Protein AF-0000000076607926 (afdb_homodimer)

Secondary structure (DSSP, 8-state):
---------------------------SS---EEEGGGGHHHHHH-HHHHHHHHHHTT--EEEESS-TTS-HHHHHHHHHHHT-EEEEEE--HHHHHH-HHHHHHHHHHHT-SEEEE-----SSS--HHHHHHHHHHHHHHHHHHHHTT-EEEEEP-SGGGSEETTEEHHHHHHHHS-TTTEEEEEEHHHHHTTT--HHHHHHHSTTTEEEEEE-EE-TT----SSS---GGGEE-TTSSS--HHHHHHHHTTS---EEEE---STTHHHHHHHHHHHHHHH--/--------------------------------EEEGGGGHHHHHH-HHHHHHHHHHTT--EEEESS-TTS-HHHHHHHHHHHT-EEEEEE--HHHHHH-HHHHHHHHHHHT-SEEEE-----SSS--HHHHHHHHHHHHHHHHHHHHTT-EEEEEP-SGGGSEETTEEHHHHHHHHS-TTTEEEEEEHHHHHTTT--HHHHHHHSTTTEEEEEE-EE-TT----SSS---GGGEE-TTSSS--HHHHHHHHTTS---EEEE---STTHHHHHHHHHHHHHHH--

Radius of gyration: 30.48 Å; Cα contacts (8 Å, |Δi|>4): 1027; chains: 2; bounding box: 124×136×74 Å

Foldseek 3Di:
DCPPPPPPPPPPPPPPPPPPCPVVPPLPAPQAAAECLLVVVVLLPPVLVVQVLRVVLVHQEYEYQDDSPDQLLVSLVSSVVSVHAYAEYEDEPCCLQPVLVVVLVSCVSRVYQEYEYEDQDDDDQDDLVSLVVSLVSQQVSQVVNVVSRHAYAYEYLQSQQPDDDPGTNVVVSQVRHDQSRYAYEYEQQSCPQQPHALLVVCVVCQERHAEYEQWFFAAPHHHHNPSDDDLVRTAARPRHDHPLLSNVVSNVSHNHDHYHYHRNDPCSSVRVSVSSVVNSVNSD/DPPPPPPPPPPPPPPPPPPPPCVVPPLFQPQAAAECLLVVVVLLPPVLVVQVLRVVLVHQEYEYQDDSPDQLLVSLVSSVVSVHAYAEYEDEPCCLQPVLVVVLVSCVSRVYQEYEYEDQDDDDQCDLVSLVVSQVSQQVSQVVNVVSRHAYAYEYLQSQQPDDDPGTNVVVSQVRHDQSRYAYEYEQQSCPQQPHALLVVCVVCQERHAEYEQWFFAAPDHHHNPSDDDLQRTAAGPRHDHPLLSNVVSNSSHNHDHYHYHHNDPCSSVRVSVSSVVNRVNSD

Sequence (568 aa):
MNQVFSRIFCLAIISAIAFGCNSQPKAYVSDPGVVSFSFRNQFSEDVPATLDMIKDMGISNIEFSNLFGLAAVELRELLDERGMICTSYGVGYQTLVNDTEQVISDAKTLGAKYVRVAWIPHEGEFSLEDARRAVNDFNEAGRKLANEGLYFCYHNHGYEFRPHGDGTLFDYMIQNTNPEYVSFELDLLWTVHPGADPVELLQTYPDRFRLMHLKDLKRGVVGDFSGRTSRENDVVLGTGQVDFPAVLKAARKTNIEYYYIEDESPDVIERVPISREYIMSITKMNQVFSRIFCLAIISAIAFGCNSQPKAYVSDPGVVSFSFRNQFSEDVPATLDMIKDMGISNIEFSNLFGLAAVELRELLDERGMICTSYGVGYQTLVNDTEQVISDAKTLGAKYVRVAWIPHEGEFSLEDARRAVNDFNEAGRKLANEGLYFCYHNHGYEFRPHGDGTLFDYMIQNTNPEYVSFELDLLWTVHPGADPVELLQTYPDRFRLMHLKDLKRGVVGDFSGRTSRENDVVLGTGQVDFPAVLKAARKTNIEYYYIEDESPDVIERVPISREYIMSITK

Structure (mmCIF, N/CA/C/O backbone):
data_AF-0000000076607926-model_v1
#
loop_
_entity.id
_entity.type
_entity.pdbx_description
1 polymer 'Sugar phosphate isomerase/epimerase'
#
loop_
_atom_site.group_PDB
_atom_site.id
_atom_site.type_symbol
_atom_site.label_atom_id
_atom_site.label_alt_id
_atom_site.label_comp_id
_atom_site.label_asym_id
_atom_site.label_entity_id
_atom_site.label_seq_id
_atom_site.pdbx_PDB_ins_code
_atom_site.Cartn_x
_atom_site.Cartn_y
_atom_site.Cartn_z
_atom_site.occupancy
_atom_site.B_iso_or_equiv
_atom_site.auth_seq_id
_atom_site.auth_comp_id
_atom_site.auth_asym_id
_atom_site.auth_atom_id
_atom_site.pdbx_PDB_model_num
ATOM 1 N N . MET A 1 1 ? 69.5 53.656 47.094 1 27.91 1 MET A N 1
ATOM 2 C CA . MET A 1 1 ? 69.312 53.5 45.688 1 27.91 1 MET A CA 1
ATOM 3 C C . MET A 1 1 ? 67.875 53.062 45.375 1 27.91 1 MET A C 1
ATOM 5 O O . MET A 1 1 ? 67.375 52.031 45.906 1 27.91 1 MET A O 1
ATOM 9 N N . ASN A 1 2 ? 66.938 54.031 45.031 1 28.64 2 ASN A N 1
ATOM 10 C CA . ASN A 1 2 ? 65.562 54.469 44.938 1 28.64 2 ASN A CA 1
ATOM 11 C C . ASN A 1 2 ? 64.812 53.75 43.812 1 28.64 2 ASN A C 1
ATOM 13 O O . ASN A 1 2 ? 64.812 54.219 42.688 1 28.64 2 ASN A O 1
ATOM 17 N N . GLN A 1 3 ? 65.062 52.406 43.688 1 28.66 3 GLN A N 1
ATOM 18 C CA . GLN A 1 3 ? 64.562 51.719 42.469 1 28.66 3 GLN A CA 1
ATOM 19 C C . GLN A 1 3 ? 63.031 51.844 42.344 1 28.66 3 GLN A C 1
ATOM 21 O O . GLN A 1 3 ? 62.312 51.5 43.281 1 28.66 3 GLN A O 1
ATOM 26 N N . VAL A 1 4 ? 62.594 52.906 41.625 1 29.28 4 VAL A N 1
ATOM 27 C CA . VAL A 1 4 ? 61.312 53.406 41.188 1 29.28 4 VAL A CA 1
ATOM 28 C C . VAL A 1 4 ? 60.5 52.312 40.5 1 29.28 4 VAL A C 1
ATOM 30 O O . VAL A 1 4 ? 60.938 51.781 39.5 1 29.28 4 VAL A O 1
ATOM 33 N N . PHE A 1 5 ? 59.875 51.375 41.188 1 30.03 5 PHE A N 1
ATOM 34 C CA . PHE A 1 5 ? 59.031 50.281 40.719 1 30.03 5 PHE A CA 1
ATOM 35 C C . PHE A 1 5 ? 57.875 50.781 39.875 1 30.03 5 PHE A C 1
ATOM 37 O O . PHE A 1 5 ? 57.031 51.531 40.344 1 30.03 5 PHE A O 1
ATOM 44 N N . SER A 1 6 ? 58.156 51.25 38.594 1 29.02 6 SER A N 1
ATOM 45 C CA . SER A 1 6 ? 57.188 51.75 37.625 1 29.02 6 SER A CA 1
ATOM 46 C C . SER A 1 6 ? 56.031 50.75 37.438 1 29.02 6 SER A C 1
ATOM 48 O O . SER A 1 6 ? 56.281 49.594 37.094 1 29.02 6 SER A O 1
ATOM 50 N N . ARG A 1 7 ? 55.031 50.812 38.25 1 30.41 7 ARG A N 1
ATOM 51 C CA . ARG A 1 7 ? 53.781 50.062 38.188 1 30.41 7 ARG A CA 1
ATOM 52 C C . ARG A 1 7 ? 53.094 50.281 36.844 1 30.41 7 ARG A C 1
ATOM 54 O O . ARG A 1 7 ? 52.719 51.375 36.5 1 30.41 7 ARG A O 1
ATOM 61 N N . ILE A 1 8 ? 53.594 49.656 35.75 1 29.7 8 ILE A N 1
ATOM 62 C CA . ILE A 1 8 ? 52.969 49.719 34.406 1 29.7 8 ILE A CA 1
ATOM 63 C C . ILE A 1 8 ? 51.5 49.281 34.5 1 29.7 8 ILE A C 1
ATOM 65 O O . ILE A 1 8 ? 51.188 48.219 35.062 1 29.7 8 ILE A O 1
ATOM 69 N N . PHE A 1 9 ? 50.594 50.219 34.531 1 31.58 9 PHE A N 1
ATOM 70 C CA . PHE A 1 9 ? 49.125 50.156 34.469 1 31.58 9 PHE A CA 1
ATOM 71 C C . PHE A 1 9 ? 48.688 49.438 33.188 1 31.58 9 PHE A C 1
ATOM 73 O O . PHE A 1 9 ? 48.875 49.969 32.094 1 31.58 9 PHE A O 1
ATOM 80 N N . CYS A 1 10 ? 48.875 48.125 33.062 1 30.67 10 CYS A N 1
ATOM 81 C CA . CYS A 1 10 ? 48.375 47.406 31.891 1 30.67 10 CYS A CA 1
ATOM 82 C C . CYS A 1 10 ? 46.875 47.656 31.719 1 30.67 10 CYS A C 1
ATOM 84 O O . CYS A 1 10 ? 46.062 47.281 32.594 1 30.67 10 CYS A O 1
ATOM 86 N N . LEU A 1 11 ? 46.5 48.781 31.109 1 31.17 11 LEU A N 1
ATOM 87 C CA . LEU A 1 11 ? 45.125 49.062 30.656 1 31.17 11 LEU A CA 1
ATOM 88 C C . LEU A 1 11 ? 44.594 47.875 29.859 1 31.17 11 LEU A C 1
ATOM 90 O O . LEU A 1 11 ? 45.125 47.531 28.812 1 31.17 11 LEU A O 1
ATOM 94 N N . ALA A 1 12 ? 44.062 46.844 30.516 1 33.44 12 ALA A N 1
ATOM 95 C CA . ALA A 1 12 ? 43.312 45.75 29.906 1 33.44 12 ALA A CA 1
ATOM 96 C C . ALA A 1 12 ? 42.188 46.281 29.031 1 33.44 12 ALA A C 1
ATOM 98 O O . ALA A 1 12 ? 41.25 46.906 29.531 1 33.44 12 ALA A O 1
ATOM 99 N N . ILE A 1 13 ? 42.5 46.781 27.844 1 33.75 13 ILE A N 1
ATOM 100 C CA . ILE A 1 13 ? 41.469 47.062 26.859 1 33.75 13 ILE A CA 1
ATOM 101 C C . ILE A 1 13 ? 40.562 45.812 26.703 1 33.75 13 ILE A C 1
ATOM 103 O O . ILE A 1 13 ? 41.062 44.781 26.281 1 33.75 13 ILE A O 1
ATOM 107 N N . ILE A 1 14 ? 39.594 45.656 27.547 1 33.34 14 ILE A N 1
ATOM 108 C CA . ILE A 1 14 ? 38.531 44.656 27.391 1 33.34 14 ILE A CA 1
ATOM 109 C C . ILE A 1 14 ? 37.844 44.875 26.047 1 33.34 14 ILE A C 1
ATOM 111 O O . ILE A 1 14 ? 37.219 45.906 25.812 1 33.34 14 ILE A O 1
ATOM 115 N N . SER A 1 15 ? 38.594 44.594 24.938 1 34 15 SER A N 1
ATOM 116 C CA . SER A 1 15 ? 37.844 44.562 23.688 1 34 15 SER A CA 1
ATOM 117 C C . SER A 1 15 ? 36.594 43.719 23.797 1 34 15 SER A C 1
ATOM 119 O O . SER A 1 15 ? 36.656 42.531 24.109 1 34 15 SER A O 1
ATOM 121 N N . ALA A 1 16 ? 35.438 44.281 24.156 1 34.41 16 ALA A N 1
ATOM 122 C CA . ALA A 1 16 ? 34.125 43.688 24 1 34.41 16 ALA A CA 1
ATOM 123 C C . ALA A 1 16 ? 33.938 43.156 22.562 1 34.41 16 ALA A C 1
ATOM 125 O O . ALA A 1 16 ? 33.812 43.938 21.625 1 34.41 16 ALA A O 1
ATOM 126 N N . ILE A 1 17 ? 34.656 42.125 22.188 1 34.34 17 ILE A N 1
ATOM 127 C CA . ILE A 1 17 ? 34.219 41.469 20.953 1 34.34 17 ILE A CA 1
ATOM 128 C C . ILE A 1 17 ? 32.719 41.219 21 1 34.34 17 ILE A C 1
ATOM 130 O O . ILE A 1 17 ? 32.25 40.438 21.828 1 34.34 17 ILE A O 1
ATOM 134 N N . ALA A 1 18 ? 31.906 42.25 20.625 1 33.62 18 ALA A N 1
ATOM 135 C CA . ALA A 1 18 ? 30.516 42 20.25 1 33.62 18 ALA A CA 1
ATOM 136 C C . ALA A 1 18 ? 30.422 40.875 19.234 1 33.62 18 ALA A C 1
ATOM 138 O O . ALA A 1 18 ? 30.828 41.031 18.094 1 33.62 18 ALA A O 1
ATOM 139 N N . PHE A 1 19 ? 30.609 39.656 19.734 1 35.41 19 PHE A N 1
ATOM 140 C CA . PHE A 1 19 ? 30.094 38.625 18.844 1 35.41 19 PHE A CA 1
ATOM 141 C C . PHE A 1 19 ? 28.703 38.969 18.359 1 35.41 19 PHE A C 1
ATOM 143 O O . PHE A 1 19 ? 27.75 39.031 19.141 1 35.41 19 PHE A O 1
ATOM 150 N N . GLY A 1 20 ? 28.625 39.844 17.391 1 33.22 20 GLY A N 1
ATOM 151 C CA . GLY A 1 20 ? 27.359 39.875 16.656 1 33.22 20 GLY A CA 1
ATOM 152 C C . GLY A 1 20 ? 26.797 38.5 16.391 1 33.22 20 GLY A C 1
ATOM 153 O O . GLY A 1 20 ? 27.453 37.625 15.805 1 33.22 20 GLY A O 1
ATOM 154 N N . CYS A 1 21 ? 26.016 37.969 17.375 1 33.56 21 CYS A N 1
ATOM 155 C CA . CYS A 1 21 ? 25.125 36.844 17.062 1 33.56 21 CYS A CA 1
ATOM 156 C C . CYS A 1 21 ? 24.422 37.062 15.727 1 33.56 21 CYS A C 1
ATOM 158 O O . CYS A 1 21 ? 23.516 37.875 15.633 1 33.56 21 CYS A O 1
ATOM 160 N N . ASN A 1 22 ? 25.234 37.25 14.68 1 33.41 22 ASN A N 1
ATOM 161 C CA . ASN A 1 22 ? 24.469 37.094 13.445 1 33.41 22 ASN A CA 1
ATOM 162 C C . ASN A 1 22 ? 23.578 35.875 13.477 1 33.41 22 ASN A C 1
ATOM 164 O O . ASN A 1 22 ? 24.062 34.75 13.359 1 33.41 22 ASN A O 1
ATOM 168 N N . SER A 1 23 ? 22.625 35.844 14.336 1 33.81 23 SER A N 1
ATOM 169 C CA . SER A 1 23 ? 21.547 34.875 14.195 1 33.81 23 SER A CA 1
ATOM 170 C C . SER A 1 23 ? 21.094 34.781 12.742 1 33.81 23 SER A C 1
ATOM 172 O O . SER A 1 23 ? 20.531 35.719 12.188 1 33.81 23 SER A O 1
ATOM 174 N N . GLN A 1 24 ? 21.984 34.312 11.875 1 35.31 24 GLN A N 1
ATOM 175 C CA . GLN A 1 24 ? 21.344 34 10.594 1 35.31 24 GLN A CA 1
ATOM 176 C C . GLN A 1 24 ? 19.922 33.5 10.789 1 35.31 24 GLN A C 1
ATOM 178 O O . GLN A 1 24 ? 19.672 32.688 11.695 1 35.31 24 GLN A O 1
ATOM 183 N N . PRO A 1 25 ? 19.016 34.188 10.273 1 33.44 25 PRO A N 1
ATOM 184 C CA . PRO A 1 25 ? 17.656 33.656 10.375 1 33.44 25 PRO A CA 1
ATOM 185 C C . PRO A 1 25 ? 17.578 32.188 10.07 1 33.44 25 PRO A C 1
ATOM 187 O O . PRO A 1 25 ? 18.266 31.688 9.156 1 33.44 25 PRO A O 1
ATOM 190 N N . LYS A 1 26 ? 17.516 31.391 10.992 1 40.56 26 LYS A N 1
ATOM 191 C CA . LYS A 1 26 ? 17.219 29.969 10.781 1 40.56 26 LYS A CA 1
ATOM 192 C C . LYS A 1 26 ? 16.359 29.766 9.539 1 40.56 26 LYS A C 1
ATOM 194 O O . LYS A 1 26 ? 15.266 30.328 9.438 1 40.56 26 LYS A O 1
ATOM 199 N N . ALA A 1 27 ? 16.875 29.75 8.344 1 44.16 27 ALA A N 1
ATOM 200 C CA . ALA A 1 27 ? 16.141 29.234 7.191 1 44.16 27 ALA A CA 1
ATOM 201 C C . ALA A 1 27 ? 15.008 28.312 7.633 1 44.16 27 ALA A C 1
ATOM 203 O O . ALA A 1 27 ? 15.25 27.203 8.117 1 44.16 27 ALA A O 1
ATOM 204 N N . TYR A 1 28 ? 13.812 28.797 8.133 1 49.44 28 TYR A N 1
ATOM 205 C CA . TYR A 1 28 ? 12.906 28.203 9.117 1 49.44 28 TYR A CA 1
ATOM 206 C C . TYR A 1 28 ? 12.328 26.891 8.602 1 49.44 28 TYR A C 1
ATOM 208 O O . TYR A 1 28 ? 11.719 26.141 9.359 1 49.44 28 TYR A O 1
ATOM 216 N N . VAL A 1 29 ? 11.906 26.781 7.312 1 55.03 29 VAL A N 1
ATOM 217 C CA . VAL A 1 29 ? 11.328 25.469 7.059 1 55.03 29 VAL A CA 1
ATOM 218 C C . VAL A 1 29 ? 12.406 24.391 7.168 1 55.03 29 VAL A C 1
ATOM 220 O O . VAL A 1 29 ? 13.43 24.453 6.48 1 55.03 29 VAL A O 1
ATOM 223 N N . SER A 1 30 ? 12.422 23.562 8.297 1 66.81 30 SER A N 1
ATOM 224 C CA . SER A 1 30 ? 13.289 22.391 8.453 1 66.81 30 SER A CA 1
ATOM 225 C C . SER A 1 30 ? 13.258 21.516 7.207 1 66.81 30 SER A C 1
ATOM 227 O O . SER A 1 30 ? 12.32 21.594 6.41 1 66.81 30 SER A O 1
ATOM 229 N N . ASP A 1 31 ? 14.367 21.016 6.754 1 85.25 31 ASP A N 1
ATOM 230 C CA . ASP A 1 31 ? 14.492 20.047 5.672 1 85.25 31 ASP A CA 1
ATOM 231 C C . ASP A 1 31 ? 13.305 19.094 5.656 1 85.25 31 ASP A C 1
ATOM 233 O O . ASP A 1 31 ? 13.078 18.344 6.617 1 85.25 31 ASP A O 1
ATOM 237 N N . PRO A 1 32 ? 12.484 19.344 4.555 1 96.81 32 PRO A N 1
ATOM 238 C CA . PRO A 1 32 ? 11.258 18.547 4.555 1 96.81 32 PRO A CA 1
ATOM 239 C C . PRO A 1 32 ? 11.531 17.047 4.508 1 96.81 32 PRO A C 1
ATOM 241 O O . PRO A 1 32 ? 12.484 16.609 3.857 1 96.81 32 PRO A O 1
ATOM 244 N N . GLY A 1 33 ? 10.789 16.312 5.273 1 98.25 33 GLY A N 1
ATOM 245 C CA . GLY A 1 33 ? 10.734 14.867 5.09 1 98.25 33 GLY A CA 1
ATOM 246 C C . GLY A 1 33 ? 9.859 14.453 3.922 1 98.25 33 GLY A C 1
ATOM 247 O O . GLY A 1 33 ? 9.602 15.25 3.016 1 98.25 33 GLY A O 1
ATOM 248 N N . VAL A 1 34 ? 9.508 13.141 3.916 1 98.75 34 VAL A N 1
ATOM 249 C CA . VAL A 1 34 ? 8.641 12.609 2.869 1 98.75 34 VAL A CA 1
ATOM 250 C C . VAL A 1 34 ? 7.602 11.672 3.484 1 98.75 34 VAL A C 1
ATOM 252 O O . VAL A 1 34 ? 7.836 11.078 4.539 1 98.75 34 VAL A O 1
ATOM 255 N N . VAL A 1 35 ? 6.426 11.664 2.891 1 98.31 35 VAL A N 1
ATOM 256 C CA . VAL A 1 35 ? 5.438 10.648 3.248 1 98.31 35 VAL A CA 1
ATOM 257 C C . VAL A 1 35 ? 5.719 9.359 2.482 1 98.31 35 VAL A C 1
ATOM 259 O O . VAL A 1 35 ? 5.844 9.375 1.255 1 98.31 35 VAL A O 1
ATOM 262 N N . SER A 1 36 ? 5.672 8.297 3.182 1 97.88 36 SER A N 1
ATOM 263 C CA . SER A 1 36 ? 6.059 7.027 2.58 1 97.88 36 SER A CA 1
ATOM 264 C C . SER A 1 36 ? 5.082 6.617 1.483 1 97.88 36 SER A C 1
ATOM 266 O O . SER A 1 36 ? 5.445 5.875 0.566 1 97.88 36 SER A O 1
ATOM 268 N N . PHE A 1 37 ? 3.902 7.109 1.548 1 96.12 37 PHE A N 1
ATOM 269 C CA . PHE A 1 37 ? 2.891 6.734 0.567 1 96.12 37 PHE A CA 1
ATOM 270 C C . PHE A 1 37 ? 3.303 7.172 -0.833 1 96.12 37 PHE A C 1
ATOM 272 O O . PHE A 1 37 ? 2.824 6.625 -1.827 1 96.12 37 PHE A O 1
ATOM 279 N N . SER A 1 38 ? 4.148 8.203 -0.923 1 96.88 38 SER A N 1
ATOM 280 C CA . SER A 1 38 ? 4.691 8.625 -2.209 1 96.88 38 SER A CA 1
ATOM 281 C C . SER A 1 38 ? 5.398 7.48 -2.918 1 96.88 38 SER A C 1
ATOM 283 O O . SER A 1 38 ? 5.379 7.395 -4.148 1 96.88 38 SER A O 1
ATOM 285 N N . PHE A 1 39 ? 5.953 6.617 -2.088 1 95.62 39 PHE A N 1
ATOM 286 C CA . PHE A 1 39 ? 6.766 5.527 -2.613 1 95.62 39 PHE A CA 1
ATOM 287 C C . PHE A 1 39 ? 6.121 4.18 -2.318 1 95.62 39 PHE A C 1
ATOM 289 O O . PHE A 1 39 ? 6.816 3.188 -2.094 1 95.62 39 PHE A O 1
ATOM 296 N N . ARG A 1 40 ? 4.836 4.129 -2.322 1 90.56 40 ARG A N 1
ATOM 297 C CA . ARG A 1 40 ? 4.094 2.939 -1.917 1 90.56 40 ARG A CA 1
ATOM 298 C C . ARG A 1 40 ? 4.461 1.74 -2.783 1 90.56 40 ARG A C 1
ATOM 300 O O . ARG A 1 40 ? 4.523 0.61 -2.295 1 90.56 40 ARG A O 1
ATOM 307 N N . ASN A 1 41 ? 4.754 2.014 -4.031 1 84.44 41 ASN A N 1
ATOM 308 C CA . ASN A 1 41 ? 5.113 0.912 -4.918 1 84.44 41 ASN A CA 1
ATOM 309 C C . ASN A 1 41 ? 6.5 0.363 -4.594 1 84.44 41 ASN A C 1
ATOM 311 O O . ASN A 1 41 ? 6.695 -0.853 -4.551 1 84.44 41 ASN A O 1
ATOM 315 N N . GLN A 1 42 ? 7.406 1.229 -4.332 1 88.56 42 GLN A N 1
ATOM 316 C CA . GLN A 1 42 ? 8.758 0.821 -3.979 1 88.56 42 GLN A CA 1
ATOM 317 C C . GLN A 1 42 ? 8.789 0.108 -2.629 1 88.56 42 GLN A C 1
ATOM 319 O O . GLN A 1 42 ? 9.43 -0.932 -2.482 1 88.56 42 GLN A O 1
ATOM 324 N N . PHE A 1 43 ? 8 0.625 -1.7 1 91.25 43 PHE A N 1
ATOM 325 C CA . PHE A 1 43 ? 7.98 0.038 -0.365 1 91.25 43 PHE A CA 1
ATOM 326 C C . PHE A 1 43 ? 7.367 -1.356 -0.396 1 91.25 43 PHE A C 1
ATOM 328 O O . PHE A 1 43 ? 7.738 -2.223 0.396 1 91.25 43 PHE A O 1
ATOM 335 N N . SER A 1 44 ? 6.445 -1.516 -1.269 1 81.12 44 SER A N 1
ATOM 336 C CA . SER A 1 44 ? 5.797 -2.82 -1.354 1 81.12 44 SER A CA 1
ATOM 337 C C . SER A 1 44 ? 6.75 -3.879 -1.899 1 81.12 44 SER A C 1
ATOM 339 O O . SER A 1 44 ? 6.516 -5.078 -1.73 1 81.12 44 SER A O 1
ATOM 341 N N . GLU A 1 45 ? 7.793 -3.424 -2.555 1 79.38 45 GLU A N 1
ATOM 342 C CA . GLU A 1 45 ? 8.742 -4.34 -3.18 1 79.38 45 GLU A CA 1
ATOM 343 C C . GLU A 1 45 ? 9.938 -4.605 -2.271 1 79.38 45 GLU A C 1
ATOM 345 O O . GLU A 1 45 ? 10.297 -5.758 -2.027 1 79.38 45 GLU A O 1
ATOM 350 N N . ASP A 1 46 ? 10.523 -3.553 -1.824 1 84.75 46 ASP A N 1
ATOM 351 C CA . ASP A 1 46 ? 11.773 -3.654 -1.082 1 84.75 46 ASP A CA 1
ATOM 352 C C . ASP A 1 46 ? 11.945 -2.477 -0.124 1 84.75 46 ASP A C 1
ATOM 354 O O . ASP A 1 46 ? 12.43 -1.413 -0.518 1 84.75 46 ASP A O 1
ATOM 358 N N . VAL A 1 47 ? 11.68 -2.787 1.188 1 92.19 47 VAL A N 1
ATOM 359 C CA . VAL A 1 47 ? 11.664 -1.704 2.166 1 92.19 47 VAL A CA 1
ATOM 360 C C . VAL A 1 47 ? 13.078 -1.146 2.344 1 92.19 47 VAL A C 1
ATOM 362 O O . VAL A 1 47 ? 13.297 0.058 2.199 1 92.19 47 VAL A O 1
ATOM 365 N N . PRO A 1 48 ? 14.125 -1.979 2.574 1 91.75 48 PRO A N 1
ATOM 366 C CA . PRO A 1 48 ? 15.477 -1.437 2.752 1 91.75 48 PRO A CA 1
ATOM 367 C C . PRO A 1 48 ? 15.961 -0.644 1.538 1 91.75 48 PRO A C 1
ATOM 369 O O . PRO A 1 48 ? 16.484 0.46 1.688 1 91.75 48 PRO A O 1
ATOM 372 N N . ALA A 1 49 ? 15.758 -1.186 0.356 1 90.56 49 ALA A N 1
ATOM 373 C CA . ALA A 1 49 ? 16.219 -0.505 -0.851 1 90.56 49 ALA A CA 1
ATOM 374 C C . ALA A 1 49 ? 15.492 0.827 -1.039 1 90.56 49 ALA A C 1
ATOM 376 O O . ALA A 1 49 ? 16.078 1.794 -1.53 1 90.56 49 ALA A O 1
ATOM 377 N N . THR A 1 50 ? 14.234 0.857 -0.682 1 95.75 50 THR A N 1
ATOM 378 C CA . THR A 1 50 ? 13.469 2.094 -0.795 1 95.75 50 THR A CA 1
ATOM 379 C C . THR A 1 50 ? 14 3.146 0.176 1 95.75 50 THR A C 1
ATOM 381 O O . THR A 1 50 ? 14.156 4.312 -0.191 1 95.75 50 THR A O 1
ATOM 384 N N . LEU A 1 51 ? 14.297 2.729 1.366 1 97.56 51 LEU A N 1
ATOM 385 C CA . LEU A 1 51 ? 14.875 3.652 2.338 1 97.56 51 LEU A CA 1
ATOM 386 C C . LEU A 1 51 ? 16.219 4.18 1.854 1 97.56 51 LEU A C 1
ATOM 388 O O . LEU A 1 51 ? 16.516 5.367 2.002 1 97.56 51 LEU A O 1
ATOM 392 N N . ASP A 1 52 ? 17.031 3.311 1.282 1 96.69 52 ASP A N 1
ATOM 393 C CA . ASP A 1 52 ? 18.312 3.752 0.714 1 96.69 52 ASP A CA 1
ATOM 394 C C . ASP A 1 52 ? 18.094 4.797 -0.377 1 96.69 52 ASP A C 1
ATOM 396 O O . ASP A 1 52 ? 18.812 5.797 -0.439 1 96.69 52 ASP A O 1
ATOM 400 N N . MET A 1 53 ? 17.141 4.543 -1.189 1 96.25 53 MET A N 1
ATOM 401 C CA . MET A 1 53 ? 16.812 5.465 -2.277 1 96.25 53 MET A CA 1
ATOM 402 C C . MET A 1 53 ? 16.406 6.828 -1.733 1 96.25 53 MET A C 1
ATOM 404 O O . MET A 1 53 ? 16.875 7.859 -2.215 1 96.25 53 MET A O 1
ATOM 408 N N . ILE A 1 54 ? 15.586 6.84 -0.744 1 98.12 54 ILE A N 1
ATOM 409 C CA . ILE A 1 54 ? 15.109 8.078 -0.136 1 98.12 54 ILE A CA 1
ATOM 410 C C . ILE A 1 54 ? 16.281 8.805 0.534 1 98.12 54 ILE A C 1
ATOM 412 O O . ILE A 1 54 ? 16.422 10.023 0.394 1 98.12 54 ILE A O 1
ATOM 416 N N . LYS A 1 55 ? 17.078 8.07 1.242 1 97.75 55 LYS A N 1
ATOM 417 C CA . LYS A 1 55 ? 18.266 8.648 1.864 1 97.75 55 LYS A CA 1
ATOM 418 C C . LYS A 1 55 ? 19.188 9.281 0.821 1 97.75 55 LYS A C 1
ATOM 420 O O . LYS A 1 55 ? 19.719 10.367 1.043 1 97.75 55 LYS A O 1
ATOM 425 N N . ASP A 1 56 ? 19.359 8.648 -0.273 1 97.19 56 ASP A N 1
ATOM 426 C CA . ASP A 1 56 ? 20.219 9.133 -1.346 1 97.19 56 ASP A CA 1
ATOM 427 C C . ASP A 1 56 ? 19.688 10.438 -1.931 1 97.19 56 ASP A C 1
ATOM 429 O O . ASP A 1 56 ? 20.422 11.203 -2.541 1 97.19 56 ASP A O 1
ATOM 433 N N . MET A 1 57 ? 18.406 10.672 -1.743 1 97.19 57 MET A N 1
ATOM 434 C CA . MET A 1 57 ? 17.812 11.93 -2.178 1 97.19 57 MET A CA 1
ATOM 435 C C . MET A 1 57 ? 18.125 13.055 -1.196 1 97.19 57 MET A C 1
ATOM 437 O O . MET A 1 57 ? 17.766 14.211 -1.439 1 97.19 57 MET A O 1
ATOM 441 N N . GLY A 1 58 ? 18.688 12.688 -0.091 1 96.5 58 GLY A N 1
ATOM 442 C CA . GLY A 1 58 ? 19.016 13.672 0.932 1 96.5 58 GLY A CA 1
ATOM 443 C C . GLY A 1 58 ? 17.922 13.812 1.984 1 96.5 58 GLY A C 1
ATOM 444 O O . GLY A 1 58 ? 17.938 14.766 2.768 1 96.5 58 GLY A O 1
ATOM 445 N N . ILE A 1 59 ? 17 12.938 2.02 1 97.88 59 ILE A N 1
ATOM 446 C CA . ILE A 1 59 ? 15.883 13.016 2.945 1 97.88 59 ILE A CA 1
ATOM 447 C C . ILE A 1 59 ? 16.094 12.047 4.102 1 97.88 59 ILE A C 1
ATOM 449 O O . ILE A 1 59 ? 16.344 10.859 3.885 1 97.88 59 ILE A O 1
ATOM 453 N N . SER A 1 60 ? 15.914 12.516 5.305 1 97.44 60 SER A N 1
ATOM 454 C CA . SER A 1 60 ? 16.203 11.664 6.453 1 97.44 60 SER A CA 1
ATOM 455 C C . SER A 1 60 ? 14.984 11.492 7.348 1 97.44 60 SER A C 1
ATOM 457 O O . SER A 1 60 ? 14.977 10.648 8.242 1 97.44 60 SER A O 1
ATOM 459 N N . ASN A 1 61 ? 14 12.336 7.156 1 98.31 61 ASN A N 1
ATOM 460 C CA . ASN A 1 61 ? 12.773 12.258 7.938 1 98.31 61 ASN A CA 1
ATOM 461 C C . ASN A 1 61 ? 11.617 11.711 7.105 1 98.31 61 ASN A C 1
ATOM 463 O O . ASN A 1 61 ? 11.414 12.125 5.965 1 98.31 61 ASN A O 1
ATOM 467 N N . ILE A 1 62 ? 10.906 10.703 7.695 1 98.69 62 ILE A N 1
ATOM 468 C CA . ILE A 1 62 ? 9.836 10.07 6.941 1 98.69 62 ILE A CA 1
ATOM 469 C C . ILE A 1 62 ? 8.578 9.984 7.809 1 98.69 62 I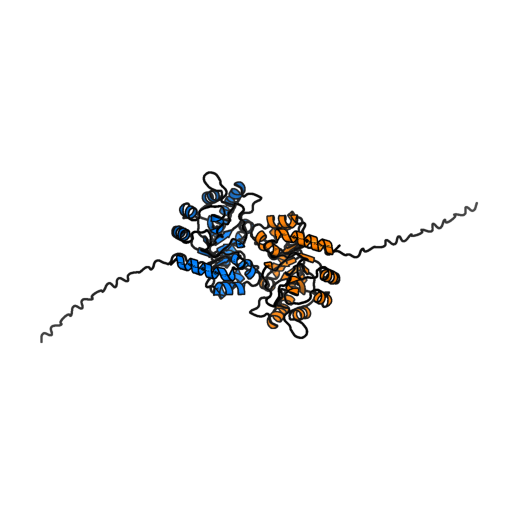LE A C 1
ATOM 471 O O . ILE A 1 62 ? 8.656 9.672 9 1 98.69 62 ILE A O 1
ATOM 475 N N . GLU A 1 63 ? 7.465 10.344 7.262 1 98.75 63 GLU A N 1
ATOM 476 C CA . GLU A 1 63 ? 6.172 9.922 7.793 1 98.75 63 GLU A CA 1
ATOM 477 C C . GLU A 1 63 ? 5.738 8.586 7.199 1 98.75 63 GLU A C 1
ATOM 479 O O . GLU A 1 63 ? 5.422 8.508 6.008 1 98.75 63 GLU A O 1
ATOM 484 N N . PHE A 1 64 ? 5.68 7.594 8.023 1 97.75 64 PHE A N 1
ATOM 485 C CA . PHE A 1 64 ? 5.262 6.285 7.527 1 97.75 64 PHE A CA 1
ATOM 486 C C . PHE A 1 64 ? 3.744 6.191 7.469 1 97.75 64 PHE A C 1
ATOM 488 O O . PHE A 1 64 ? 3.051 6.656 8.375 1 97.75 64 PHE A O 1
ATOM 495 N N . SER A 1 65 ? 3.295 5.508 6.438 1 94.38 65 SER A N 1
ATOM 496 C CA . SER A 1 65 ? 1.859 5.301 6.277 1 94.38 65 SER A CA 1
ATOM 497 C C . SER A 1 65 ? 1.432 3.938 6.805 1 94.38 65 SER A C 1
ATOM 499 O O . SER A 1 65 ? 0.237 3.65 6.906 1 94.38 65 SER A O 1
ATOM 501 N N . ASN A 1 66 ? 2.297 3.102 7.078 1 90.31 66 ASN A N 1
ATOM 502 C CA . ASN A 1 66 ? 2.158 1.782 7.684 1 90.31 66 ASN A CA 1
ATOM 503 C C . ASN A 1 66 ? 3.518 1.163 7.996 1 90.31 66 ASN A C 1
ATOM 505 O O . ASN A 1 66 ? 4.543 1.847 7.949 1 90.31 66 ASN A O 1
ATOM 509 N N . LEU A 1 67 ? 3.52 -0.128 8.312 1 89.5 67 LEU A N 1
ATOM 510 C CA . LEU A 1 67 ? 4.77 -0.782 8.688 1 89.5 67 LEU A CA 1
ATOM 511 C C . LEU A 1 67 ? 5.281 -1.666 7.559 1 89.5 67 LEU A C 1
ATOM 513 O O . LEU A 1 67 ? 6.262 -2.395 7.73 1 89.5 67 LEU A O 1
ATOM 517 N N . PHE A 1 68 ? 4.578 -1.733 6.457 1 87.06 68 PHE A N 1
ATOM 518 C CA . PHE A 1 68 ? 4.98 -2.422 5.238 1 87.06 68 PHE A CA 1
ATOM 519 C C . PHE A 1 68 ? 5.227 -3.902 5.508 1 87.06 68 PHE A C 1
ATOM 521 O O . PHE A 1 68 ? 6.156 -4.492 4.957 1 87.06 68 PHE A O 1
ATOM 528 N N . GLY A 1 69 ? 4.492 -4.379 6.438 1 77.19 69 GLY A N 1
ATOM 529 C CA . GLY A 1 69 ? 4.578 -5.801 6.738 1 77.19 69 GLY A CA 1
ATOM 530 C C . GLY A 1 69 ? 5.68 -6.137 7.727 1 77.19 69 GLY A C 1
ATOM 531 O O . GLY A 1 69 ? 5.879 -7.305 8.07 1 77.19 69 GLY A O 1
ATOM 532 N N . LEU A 1 70 ? 6.355 -5.176 8.211 1 82.5 70 LEU A N 1
ATOM 533 C CA . LEU A 1 70 ? 7.406 -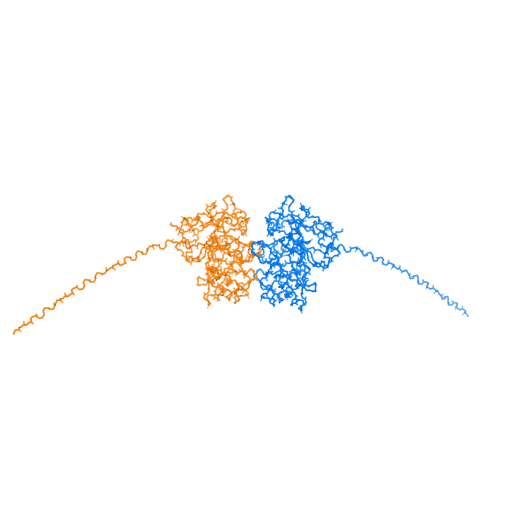5.367 9.203 1 82.5 70 LEU A CA 1
ATOM 534 C C . LEU A 1 70 ? 6.891 -5.07 10.602 1 82.5 70 LEU A C 1
ATOM 536 O O . LEU A 1 70 ? 5.883 -4.379 10.766 1 82.5 70 LEU A O 1
ATOM 540 N N . ALA A 1 71 ? 7.625 -5.672 11.539 1 81.38 71 ALA A N 1
ATOM 541 C CA . ALA A 1 71 ? 7.43 -5.176 12.906 1 81.38 71 ALA A CA 1
ATOM 542 C C . ALA A 1 71 ? 8.016 -3.775 13.062 1 81.38 71 ALA A C 1
ATOM 544 O O . ALA A 1 71 ? 8.977 -3.414 12.383 1 81.38 71 ALA A O 1
ATOM 545 N N . ALA A 1 72 ? 7.441 -3.098 14 1 92 72 ALA A N 1
ATOM 546 C CA . ALA A 1 72 ? 7.918 -1.737 14.234 1 92 72 ALA A CA 1
ATOM 547 C C . ALA A 1 72 ? 9.398 -1.729 14.602 1 92 72 ALA A C 1
ATOM 549 O O . ALA A 1 72 ? 10.148 -0.845 14.172 1 92 72 ALA A O 1
ATOM 550 N N . VAL A 1 73 ? 9.805 -2.686 15.336 1 91.69 73 VAL A N 1
ATOM 551 C CA . VAL A 1 73 ? 11.188 -2.748 15.789 1 91.69 73 VAL A CA 1
ATOM 552 C C . VAL A 1 73 ? 12.125 -2.941 14.594 1 91.69 73 VAL A C 1
ATOM 554 O O . VAL A 1 73 ? 13.211 -2.367 14.555 1 91.69 73 VAL A O 1
ATOM 557 N N . GLU A 1 74 ? 11.727 -3.74 13.672 1 89.94 74 GLU A N 1
ATOM 558 C CA . GLU A 1 74 ? 12.523 -3.967 12.469 1 89.94 74 GLU A CA 1
ATOM 559 C C . GLU A 1 74 ? 12.625 -2.701 11.625 1 89.94 74 GLU A C 1
ATOM 561 O O . GLU A 1 74 ? 13.695 -2.377 11.109 1 89.94 74 GLU A O 1
ATOM 566 N N . LEU A 1 75 ? 11.523 -2.092 11.477 1 94.94 75 LEU A N 1
ATOM 567 C CA . LEU A 1 75 ? 11.516 -0.853 10.703 1 94.94 75 LEU A CA 1
ATOM 568 C C . LEU A 1 75 ? 12.367 0.214 11.383 1 94.94 75 LEU A C 1
ATOM 570 O O . LEU A 1 75 ? 13.094 0.957 10.719 1 94.94 75 LEU A O 1
ATOM 574 N N . ARG A 1 76 ? 12.312 0.284 12.703 1 97.44 76 ARG A N 1
ATOM 575 C CA . ARG A 1 76 ? 13.164 1.193 13.461 1 97.44 76 ARG A CA 1
ATOM 576 C C . ARG A 1 76 ? 14.641 0.886 13.234 1 97.44 76 ARG A C 1
ATOM 578 O O . ARG A 1 76 ? 15.445 1.799 13.047 1 97.44 76 ARG A O 1
ATOM 585 N N . GLU A 1 77 ? 14.977 -0.33 13.219 1 95.88 77 GLU A N 1
ATOM 586 C CA . GLU A 1 77 ? 16.359 -0.733 12.992 1 95.88 77 GLU A CA 1
ATOM 587 C C . GLU A 1 77 ? 16.844 -0.31 11.609 1 95.88 77 GLU A C 1
ATOM 589 O O . GLU A 1 77 ? 17.984 0.147 11.445 1 95.88 77 GLU A O 1
ATOM 594 N N . LEU A 1 78 ? 15.977 -0.524 10.68 1 95.94 78 LEU A N 1
ATOM 595 C CA . LEU A 1 78 ? 16.312 -0.111 9.32 1 95.94 78 LEU A CA 1
ATOM 596 C C . LEU A 1 78 ? 16.578 1.391 9.258 1 95.94 78 LEU A C 1
ATOM 598 O O . LEU A 1 78 ? 17.484 1.841 8.562 1 95.94 78 LEU A O 1
ATOM 602 N N . LEU A 1 79 ? 15.766 2.18 9.961 1 98.31 79 LEU A N 1
ATOM 603 C CA . LEU A 1 79 ? 15.984 3.621 10.023 1 98.31 79 LEU A CA 1
ATOM 604 C C . LEU A 1 79 ? 17.312 3.941 10.695 1 98.31 79 LEU A C 1
ATOM 606 O O . LEU A 1 79 ? 18.094 4.734 10.172 1 98.31 79 LEU A O 1
ATOM 610 N N . ASP A 1 80 ? 17.609 3.322 11.797 1 98.12 80 ASP A N 1
ATOM 611 C CA . ASP A 1 80 ? 18.844 3.572 12.547 1 98.12 80 ASP A CA 1
ATOM 612 C C . ASP A 1 80 ? 20.078 3.283 11.703 1 98.12 80 ASP A C 1
ATOM 614 O O . ASP A 1 80 ? 21.031 4.059 11.711 1 98.12 80 ASP A O 1
ATOM 618 N N . GLU A 1 81 ? 20 2.242 11.023 1 97.25 81 GLU A N 1
ATOM 619 C CA . GLU A 1 81 ? 21.125 1.841 10.164 1 97.25 81 GLU A CA 1
ATOM 620 C C . GLU A 1 81 ? 21.438 2.918 9.133 1 97.25 81 GLU A C 1
ATOM 622 O O . GLU A 1 81 ? 22.562 3.01 8.648 1 97.25 81 GLU A O 1
ATOM 627 N N . ARG A 1 82 ? 20.453 3.715 8.836 1 97.81 82 ARG A N 1
ATOM 628 C CA . ARG A 1 82 ? 20.594 4.664 7.738 1 97.81 82 ARG A CA 1
ATOM 629 C C . ARG A 1 82 ? 20.594 6.102 8.25 1 97.81 82 ARG A C 1
ATOM 631 O O . ARG A 1 82 ? 20.625 7.047 7.465 1 97.81 82 ARG A O 1
ATOM 638 N N . GLY A 1 83 ? 20.531 6.27 9.555 1 98.12 83 GLY A N 1
ATOM 639 C CA . GLY A 1 83 ? 20.469 7.609 10.125 1 98.12 83 GLY A CA 1
ATOM 640 C C . GLY A 1 83 ? 19.203 8.352 9.773 1 98.12 83 GLY A C 1
ATOM 641 O O . GLY A 1 83 ? 19.219 9.57 9.609 1 98.12 83 GLY A O 1
ATOM 642 N N . MET A 1 84 ? 18.141 7.629 9.547 1 98.38 84 MET A N 1
ATOM 643 C CA . MET A 1 84 ? 16.844 8.219 9.25 1 98.38 84 MET A CA 1
ATOM 644 C C . MET A 1 84 ? 15.93 8.172 10.469 1 98.38 84 MET A C 1
ATOM 646 O O . MET A 1 84 ? 16.203 7.438 11.422 1 98.38 84 MET A O 1
ATOM 650 N N . ILE A 1 85 ? 14.898 9 10.445 1 98.5 85 ILE A N 1
ATOM 651 C CA . ILE A 1 85 ? 13.977 9.031 11.57 1 98.5 85 ILE A CA 1
ATOM 652 C C . ILE A 1 85 ? 12.539 9.062 11.055 1 98.5 85 ILE A C 1
ATOM 654 O O . ILE A 1 85 ? 12.289 9.469 9.914 1 98.5 85 ILE A O 1
ATOM 658 N N . CYS A 1 86 ? 11.656 8.578 11.859 1 98.69 86 CYS A N 1
ATOM 659 C CA . CYS A 1 86 ? 10.219 8.695 11.664 1 98.69 86 CYS A CA 1
ATOM 660 C C . CYS A 1 86 ? 9.602 9.656 12.672 1 98.69 86 CYS A C 1
ATOM 662 O O . CYS A 1 86 ? 9.609 9.391 13.875 1 98.69 86 CYS A O 1
ATOM 664 N N . THR A 1 87 ? 9.039 10.727 12.172 1 98.56 87 THR A N 1
ATOM 665 C CA . THR A 1 87 ? 8.508 11.695 13.117 1 98.56 87 THR A CA 1
ATOM 666 C C . THR A 1 87 ? 6.984 11.594 13.203 1 98.56 87 THR A C 1
ATOM 668 O O . THR A 1 87 ? 6.375 12.109 14.141 1 98.56 87 THR A O 1
ATOM 671 N N . SER A 1 88 ? 6.441 10.969 12.258 1 98.81 88 SER A N 1
ATOM 672 C CA . SER A 1 88 ? 4.996 10.75 12.25 1 98.81 88 SER A CA 1
ATOM 673 C C . SER A 1 88 ? 4.648 9.367 11.719 1 98.81 88 SER A C 1
ATOM 675 O O . SER A 1 88 ? 5.254 8.898 10.75 1 98.81 88 SER A O 1
ATOM 677 N N . TYR A 1 89 ? 3.709 8.727 12.414 1 98.38 89 TYR A N 1
ATOM 678 C CA . TYR A 1 89 ? 3.27 7.379 12.062 1 98.38 89 TYR A CA 1
ATOM 679 C C . TYR A 1 89 ? 1.787 7.363 11.711 1 98.38 89 TYR A C 1
ATOM 681 O O . TYR A 1 89 ? 0.942 7.68 12.555 1 98.38 89 TYR A O 1
ATOM 689 N N . GLY A 1 90 ? 1.563 7.031 10.438 1 96.56 90 GLY A N 1
ATOM 690 C CA . GLY A 1 90 ? 0.188 6.98 9.969 1 96.56 90 GLY A CA 1
ATOM 691 C C . GLY A 1 90 ? -0.449 5.613 10.141 1 96.56 90 GLY A C 1
ATOM 692 O O . GLY A 1 90 ? 0.199 4.59 9.914 1 96.56 90 GLY A O 1
ATOM 693 N N . VAL A 1 91 ? -1.726 5.648 10.562 1 92.94 91 VAL A N 1
ATOM 694 C CA . VAL A 1 91 ? -2.52 4.43 10.688 1 92.94 91 VAL A CA 1
ATOM 695 C C . VAL A 1 91 ? -3.93 4.672 10.156 1 92.94 91 VAL A C 1
ATOM 697 O O . VAL A 1 91 ? -4.316 5.816 9.898 1 92.94 91 VAL A O 1
ATOM 700 N N . GLY A 1 92 ? -4.656 3.562 9.969 1 89.44 92 GLY A N 1
ATOM 701 C CA . GLY A 1 92 ? -6.055 3.684 9.586 1 89.44 92 GLY A CA 1
ATOM 702 C C . GLY A 1 92 ? -6.949 4.109 10.734 1 89.44 92 GLY A C 1
ATOM 703 O O . GLY A 1 92 ? -6.594 3.941 11.898 1 89.44 92 GLY A O 1
ATOM 704 N N . TYR A 1 93 ? -8.086 4.59 10.367 1 92.88 93 TYR A N 1
ATOM 705 C CA . TYR A 1 93 ? -9.07 5.074 11.32 1 92.88 93 TYR A CA 1
ATOM 706 C C . TYR A 1 93 ? -9.461 3.98 12.312 1 92.88 93 TYR A C 1
ATOM 708 O O . TYR A 1 93 ? -9.414 4.191 13.523 1 92.88 93 TYR A O 1
ATOM 716 N N . GLN A 1 94 ? -9.781 2.859 11.852 1 86.94 94 GLN A N 1
ATOM 717 C CA . GLN A 1 94 ? -10.242 1.775 12.719 1 86.94 94 GLN A CA 1
ATOM 718 C C . GLN A 1 94 ? -9.133 1.303 13.648 1 86.94 94 GLN A C 1
ATOM 720 O O . GLN A 1 94 ? -9.391 0.956 14.805 1 86.94 94 GLN A O 1
ATOM 725 N N . THR A 1 95 ? -7.922 1.267 13.109 1 88.5 95 THR A N 1
ATOM 726 C CA . THR A 1 95 ? -6.781 0.877 13.93 1 88.5 95 THR A CA 1
ATOM 727 C C . THR A 1 95 ? -6.574 1.867 15.07 1 88.5 95 THR A C 1
ATOM 729 O O . THR A 1 95 ? -6.32 1.465 16.203 1 88.5 95 THR A O 1
ATOM 732 N N . LEU A 1 96 ? -6.703 3.125 14.773 1 94 96 LEU A N 1
ATOM 733 C CA . LEU A 1 96 ? -6.578 4.133 15.82 1 94 96 LEU A CA 1
ATOM 734 C C . LEU A 1 96 ? -7.621 3.916 16.906 1 94 96 LEU A C 1
ATOM 736 O O . LEU A 1 96 ? -7.305 3.99 18.094 1 94 96 LEU A O 1
ATOM 740 N N . VAL A 1 97 ? -8.812 3.621 16.484 1 93.5 97 VAL A N 1
ATOM 741 C CA . VAL A 1 97 ? -9.938 3.602 17.406 1 93.5 97 VAL A CA 1
ATOM 742 C C . VAL A 1 97 ? -9.953 2.285 18.172 1 93.5 97 VAL A C 1
ATOM 744 O O . VAL A 1 97 ? -10.172 2.271 19.391 1 93.5 97 VAL A O 1
ATOM 747 N N . ASN A 1 98 ? -9.633 1.169 17.516 1 88.44 98 ASN A N 1
ATOM 748 C CA . ASN A 1 98 ? -9.844 -0.147 18.109 1 88.44 98 ASN A CA 1
ATOM 749 C C . ASN A 1 98 ? -8.555 -0.708 18.703 1 88.44 98 ASN A C 1
ATOM 751 O O . ASN A 1 98 ? -8.586 -1.591 19.562 1 88.44 98 ASN A O 1
ATOM 755 N N . ASP A 1 99 ? -7.422 -0.189 18.25 1 90.62 99 ASP A N 1
ATOM 756 C CA . ASP A 1 99 ? -6.141 -0.755 18.656 1 90.62 99 ASP A CA 1
ATOM 757 C C . ASP A 1 99 ? -5.172 0.34 19.094 1 90.62 99 ASP A C 1
ATOM 759 O O . ASP A 1 99 ? -3.994 0.318 18.734 1 90.62 99 ASP A O 1
ATOM 763 N N . THR A 1 100 ? -5.684 1.261 19.812 1 95.31 100 THR A N 1
ATOM 764 C CA . THR A 1 100 ? -4.914 2.441 20.188 1 95.31 100 THR A CA 1
ATOM 765 C C . THR A 1 100 ? -3.643 2.039 20.922 1 95.31 100 THR A C 1
ATOM 767 O O . THR A 1 100 ? -2.592 2.658 20.75 1 95.31 100 THR A O 1
ATOM 770 N N . GLU A 1 101 ? -3.695 1.049 21.734 1 94.75 101 GLU A N 1
ATOM 771 C CA . GLU A 1 101 ? -2.523 0.631 22.5 1 94.75 101 GLU A CA 1
ATOM 772 C C . GLU A 1 101 ? -1.411 0.138 21.578 1 94.75 101 GLU A C 1
ATOM 774 O O . GLU A 1 101 ? -0.235 0.433 21.797 1 94.75 101 GLU A O 1
ATOM 779 N N . GLN A 1 102 ? -1.804 -0.638 20.641 1 91.56 102 GLN A N 1
ATOM 780 C CA . GLN A 1 102 ? -0.81 -1.101 19.672 1 91.56 102 GLN A CA 1
ATOM 781 C C . GLN A 1 102 ? -0.225 0.067 18.875 1 91.56 102 GLN A C 1
ATOM 783 O O . GLN A 1 102 ? 0.97 0.083 18.578 1 91.56 102 GLN A O 1
ATOM 788 N N . VAL A 1 103 ? -1.062 0.981 18.531 1 95.88 103 VAL A N 1
ATOM 789 C CA . VAL A 1 103 ? -0.619 2.178 17.828 1 95.88 103 VAL A CA 1
ATOM 790 C C . VAL A 1 103 ? 0.419 2.92 18.656 1 95.88 103 VAL A C 1
ATOM 792 O O . VAL A 1 103 ? 1.462 3.332 18.141 1 95.88 103 VAL A O 1
ATOM 795 N N . ILE A 1 104 ? 0.128 3.07 19.906 1 98.12 104 ILE A N 1
ATOM 796 C CA . ILE A 1 104 ? 1.035 3.738 20.844 1 98.12 104 ILE A CA 1
ATOM 797 C C . ILE A 1 104 ? 2.377 3.01 20.859 1 98.12 104 ILE A C 1
ATOM 799 O O . ILE A 1 104 ? 3.432 3.629 20.703 1 98.12 104 ILE A O 1
ATOM 803 N N . SER A 1 105 ? 2.301 1.717 21.016 1 96.75 105 SER A N 1
ATOM 804 C CA . SER A 1 105 ? 3.514 0.909 21.094 1 96.75 105 SER A CA 1
ATOM 805 C C . SER A 1 105 ? 4.352 1.041 19.828 1 96.75 105 SER A C 1
ATOM 807 O O . SER A 1 105 ? 5.566 1.239 19.891 1 96.75 105 SER A O 1
ATOM 809 N N . ASP A 1 106 ? 3.715 0.93 18.703 1 95.88 106 ASP A N 1
ATOM 810 C CA . ASP A 1 106 ? 4.418 1.009 17.422 1 95.88 106 ASP A CA 1
ATOM 811 C C . ASP A 1 106 ? 5.02 2.395 17.203 1 95.88 106 ASP A C 1
ATOM 813 O O . ASP A 1 106 ? 6.172 2.52 16.781 1 95.88 106 ASP A O 1
ATOM 817 N N . ALA A 1 107 ? 4.23 3.426 17.5 1 98.5 107 ALA A N 1
ATOM 818 C CA . ALA A 1 107 ? 4.707 4.797 17.328 1 98.5 107 ALA A CA 1
ATOM 819 C C . ALA A 1 107 ? 5.93 5.066 18.188 1 98.5 107 ALA A C 1
ATOM 821 O O . ALA A 1 107 ? 6.922 5.625 17.719 1 98.5 107 ALA A O 1
ATOM 822 N N . LYS A 1 108 ? 5.879 4.66 19.391 1 98.56 108 LYS A N 1
ATOM 823 C CA . LYS A 1 108 ? 7.004 4.848 20.297 1 98.56 108 LYS A CA 1
ATOM 824 C C . LYS A 1 108 ? 8.227 4.07 19.828 1 98.56 108 LYS A C 1
ATOM 826 O O . LYS A 1 108 ? 9.344 4.586 19.844 1 98.56 108 LYS A O 1
ATOM 831 N N . THR A 1 109 ? 7.988 2.83 19.422 1 98.12 109 THR A N 1
ATOM 832 C CA . THR A 1 109 ? 9.086 2.014 18.922 1 98.12 109 THR A CA 1
ATOM 833 C C . THR A 1 109 ? 9.75 2.684 17.719 1 98.12 109 THR A C 1
ATOM 835 O O . THR A 1 109 ? 10.977 2.701 17.609 1 98.12 109 THR A O 1
ATOM 838 N N . LEU A 1 110 ? 8.977 3.256 16.859 1 98.44 110 LEU A N 1
ATOM 839 C CA . LEU A 1 110 ? 9.477 3.92 15.656 1 98.44 110 LEU A CA 1
ATOM 840 C C . LEU A 1 110 ? 10.188 5.223 16.016 1 98.44 110 LEU A C 1
ATOM 842 O O . LEU A 1 110 ? 10.945 5.762 15.203 1 98.44 110 LEU A O 1
ATOM 846 N N . GLY A 1 111 ? 9.883 5.773 17.188 1 98.5 111 GLY A N 1
ATOM 847 C CA . GLY A 1 111 ? 10.406 7.074 17.578 1 98.5 111 GLY A CA 1
ATOM 848 C C . GLY A 1 111 ? 9.547 8.227 17.094 1 98.5 111 GLY A C 1
ATOM 849 O O . GLY A 1 111 ? 9.984 9.383 17.109 1 98.5 111 GLY A O 1
ATOM 850 N N . ALA A 1 112 ? 8.367 7.93 16.734 1 98.62 112 ALA A N 1
ATOM 851 C CA . ALA A 1 112 ? 7.465 8.961 16.234 1 98.62 112 ALA A CA 1
ATOM 852 C C . ALA A 1 112 ? 6.898 9.805 17.375 1 98.62 112 ALA A C 1
ATOM 854 O O . ALA A 1 112 ? 6.609 9.281 18.453 1 98.62 112 ALA A O 1
ATOM 855 N N . LYS A 1 113 ? 6.773 11.023 17.062 1 98.19 113 LYS A N 1
ATOM 856 C CA . LYS A 1 113 ? 6.109 11.945 17.969 1 98.19 113 LYS A CA 1
ATOM 857 C C . LYS A 1 113 ? 4.621 12.062 17.656 1 98.19 113 LYS A C 1
ATOM 859 O O . LYS A 1 113 ? 3.805 12.273 18.562 1 98.19 113 LYS A O 1
ATOM 864 N N . TYR A 1 114 ? 4.301 11.867 16.453 1 98.75 114 TYR A N 1
ATOM 865 C CA . TYR A 1 114 ? 2.934 12.078 15.992 1 98.75 114 TYR A CA 1
ATOM 866 C C . TYR A 1 114 ? 2.336 10.789 15.453 1 98.75 114 TYR A C 1
ATOM 868 O O . TYR A 1 114 ? 3.047 9.961 14.875 1 98.75 114 TYR A O 1
ATOM 876 N N . VAL A 1 115 ? 1.063 10.625 15.68 1 98.69 115 VAL A N 1
ATOM 877 C CA . VAL A 1 115 ? 0.23 9.625 15.023 1 98.69 115 VAL A CA 1
ATOM 878 C C . VAL A 1 115 ? -0.794 10.312 14.125 1 98.69 115 VAL A C 1
ATOM 880 O O . VAL A 1 115 ? -1.449 11.266 14.539 1 98.69 115 VAL A O 1
ATOM 883 N N . ARG A 1 116 ? -0.927 9.766 12.906 1 98.19 116 ARG A N 1
ATOM 884 C CA . ARG A 1 116 ? -1.743 10.477 11.93 1 98.19 116 ARG A CA 1
ATOM 885 C C . ARG A 1 116 ? -2.771 9.555 11.289 1 98.19 116 ARG A C 1
ATOM 887 O O . ARG A 1 116 ? -2.465 8.398 10.984 1 98.19 116 ARG A O 1
ATOM 894 N N . VAL A 1 117 ? -3.963 10.023 11.094 1 96.5 117 VAL A N 1
ATOM 895 C CA . VAL A 1 117 ? -5.016 9.398 10.305 1 96.5 117 VAL A CA 1
ATOM 896 C C . VAL A 1 117 ? -5.41 10.312 9.148 1 96.5 117 VAL A C 1
ATOM 898 O O . VAL A 1 117 ? -5.523 11.523 9.32 1 96.5 117 VAL A O 1
ATOM 901 N N . ALA A 1 118 ? -5.66 9.656 7.98 1 95.75 118 ALA A N 1
ATOM 902 C CA . ALA A 1 118 ? -5.844 10.508 6.805 1 95.75 118 ALA A CA 1
ATOM 903 C C . ALA A 1 118 ? -7.227 10.305 6.195 1 95.75 118 ALA A C 1
ATOM 905 O O . ALA A 1 118 ? -7.582 10.969 5.219 1 95.75 118 ALA A O 1
ATOM 906 N N . TRP A 1 119 ? -8.031 9.406 6.73 1 93.25 119 TRP A N 1
ATOM 907 C CA . TRP A 1 119 ? -9.344 9.133 6.152 1 93.25 119 TRP A CA 1
ATOM 908 C C . TRP A 1 119 ? -10.359 8.789 7.234 1 93.25 119 TRP A C 1
ATOM 910 O O . TRP A 1 119 ? -10.047 8.055 8.18 1 93.25 119 TRP A O 1
ATOM 920 N N . ILE A 1 120 ? -11.508 9.344 7.105 1 95.12 120 ILE A N 1
ATOM 921 C CA . ILE A 1 120 ? -12.648 9.008 7.949 1 95.12 120 ILE A CA 1
ATOM 922 C C . ILE A 1 120 ? -13.656 8.18 7.152 1 95.12 120 ILE A C 1
ATOM 924 O O . ILE A 1 120 ? -14.227 8.664 6.168 1 95.12 120 ILE A O 1
ATOM 928 N N . PRO A 1 121 ? -13.859 6.996 7.594 1 89 121 PRO A N 1
ATOM 929 C CA . PRO A 1 121 ? -14.844 6.188 6.875 1 89 121 PRO A CA 1
ATOM 930 C C . PRO A 1 121 ? -16.219 6.844 6.816 1 89 121 PRO A C 1
ATOM 932 O O . PRO A 1 121 ? -16.719 7.34 7.832 1 89 121 PRO A O 1
ATOM 935 N N . HIS A 1 122 ? -16.797 6.879 5.621 1 91.38 122 HIS A N 1
ATOM 936 C CA . HIS A 1 122 ? -18.141 7.418 5.438 1 91.38 122 HIS A CA 1
ATOM 937 C C . HIS A 1 122 ? -18.781 6.887 4.164 1 91.38 122 HIS A C 1
ATOM 939 O O . HIS A 1 122 ? -18.078 6.469 3.238 1 91.38 122 HIS A O 1
ATOM 945 N N . GLU A 1 123 ? -20.047 6.812 4.211 1 85.5 123 GLU A N 1
ATOM 946 C CA . GLU A 1 123 ? -20.812 6.391 3.041 1 85.5 123 GLU A CA 1
ATOM 947 C C . GLU A 1 123 ? -21.391 7.586 2.293 1 85.5 123 GLU A C 1
ATOM 949 O O . GLU A 1 123 ? -22.016 8.461 2.898 1 85.5 123 GLU A O 1
ATOM 954 N N . GLY A 1 124 ? -21.125 7.633 1.024 1 87.62 124 GLY A N 1
ATOM 955 C CA . GLY A 1 124 ? -21.609 8.766 0.254 1 87.62 124 GLY A CA 1
ATOM 956 C C . GLY A 1 124 ? -20.906 10.062 0.595 1 87.62 124 GLY A C 1
ATOM 957 O O . GLY A 1 124 ? -19.688 10.086 0.753 1 87.62 124 GLY A O 1
ATOM 958 N N . GLU A 1 125 ? -21.688 11.07 0.642 1 94.94 125 GLU A N 1
ATOM 959 C CA . GLU A 1 125 ? -21.156 12.391 0.967 1 94.94 125 GLU A CA 1
ATOM 960 C C . GLU A 1 125 ? -20.812 12.492 2.451 1 94.94 125 GLU A C 1
ATOM 962 O O . GLU A 1 125 ? -21.578 12.023 3.301 1 94.94 125 GLU A O 1
ATOM 967 N N . PHE A 1 126 ? -19.656 13.031 2.719 1 97.06 126 PHE A N 1
ATOM 968 C CA . PHE A 1 126 ? -19.266 13.258 4.105 1 97.06 126 PHE A CA 1
ATOM 969 C C . PHE A 1 126 ? -20.266 14.164 4.809 1 97.06 126 PHE A C 1
ATOM 971 O O . PHE A 1 126 ? -20.609 15.234 4.297 1 97.06 126 PHE A O 1
ATOM 978 N N . SER A 1 127 ? -20.719 13.734 6.012 1 97.94 127 SER A N 1
ATOM 979 C CA . SER A 1 127 ? -21.844 14.398 6.672 1 97.94 127 SER A CA 1
ATOM 980 C C . SER A 1 127 ? -21.438 14.938 8.039 1 97.94 127 SER A C 1
ATOM 982 O O . SER A 1 127 ? -20.344 14.648 8.523 1 97.94 127 SER A O 1
ATOM 984 N N . LEU A 1 128 ? -22.344 15.766 8.562 1 98.44 128 LEU A N 1
ATOM 985 C CA . LEU A 1 128 ? -22.156 16.25 9.93 1 98.44 128 LEU A CA 1
ATOM 986 C C . LEU A 1 128 ? -22.078 15.078 10.906 1 98.44 128 LEU A C 1
ATOM 988 O O . LEU A 1 128 ? -21.312 15.125 11.883 1 98.44 128 LEU A O 1
ATOM 992 N N . GLU A 1 129 ? -22.859 14.07 10.68 1 98.44 129 GLU A N 1
ATOM 993 C CA . GLU A 1 129 ? -22.828 12.891 11.539 1 98.44 129 GLU A CA 1
ATOM 994 C C . GLU A 1 129 ? -21.469 12.203 11.492 1 98.44 129 GLU A C 1
ATOM 996 O O . GLU A 1 129 ? -20.938 11.766 12.516 1 98.44 129 GLU A O 1
ATOM 1001 N N . ASP A 1 130 ? -20.875 12.117 10.328 1 98.12 130 ASP A N 1
ATOM 1002 C CA . ASP A 1 130 ? -19.531 11.57 10.18 1 98.12 130 ASP A CA 1
ATOM 1003 C C . ASP A 1 130 ? -18.516 12.406 10.961 1 98.12 130 ASP A C 1
ATOM 1005 O O . ASP A 1 130 ? -17.672 11.859 11.664 1 98.12 130 ASP A O 1
ATOM 1009 N N . ALA A 1 131 ? -18.656 13.727 10.836 1 98.75 131 ALA A N 1
ATOM 1010 C CA . ALA A 1 131 ? -17.75 14.641 11.523 1 98.75 131 ALA A CA 1
ATOM 1011 C C . ALA A 1 131 ? -17.891 14.508 13.039 1 98.75 131 ALA A C 1
ATOM 1013 O O . ALA A 1 131 ? -16.891 14.492 13.758 1 98.75 131 ALA A O 1
ATOM 1014 N N . ARG A 1 132 ? -19.094 14.406 13.539 1 98.75 132 ARG A N 1
ATOM 1015 C CA . ARG A 1 132 ? -19.344 14.258 14.969 1 98.75 132 ARG A CA 1
ATOM 1016 C C . ARG A 1 132 ? -18.719 12.969 15.5 1 98.75 132 ARG A C 1
ATOM 1018 O O . ARG A 1 132 ? -18.078 12.969 16.562 1 98.75 132 ARG A O 1
ATOM 1025 N N . ARG A 1 133 ? -18.922 11.938 14.758 1 98.56 133 ARG A N 1
ATOM 1026 C CA . ARG A 1 133 ? -18.328 10.656 15.141 1 98.56 133 ARG A CA 1
ATOM 1027 C C . ARG A 1 133 ? -16.812 10.75 15.188 1 98.56 133 ARG A C 1
ATOM 1029 O O . ARG A 1 133 ? -16.188 10.289 16.141 1 98.56 133 ARG A O 1
ATOM 1036 N N . ALA A 1 134 ? -16.281 11.352 14.219 1 98.62 134 ALA A N 1
ATOM 1037 C CA . ALA A 1 134 ? -14.828 11.484 14.141 1 98.62 134 ALA A CA 1
ATOM 1038 C C . ALA A 1 134 ? -14.297 12.336 15.297 1 98.62 134 ALA A C 1
ATOM 1040 O O . ALA A 1 134 ? -13.281 11.992 15.906 1 98.62 134 ALA A O 1
ATOM 1041 N N . VAL A 1 135 ? -14.977 13.43 15.547 1 98.88 135 VAL A N 1
ATOM 1042 C CA . VAL A 1 135 ? -14.578 14.312 16.641 1 98.88 135 VAL A CA 1
ATOM 1043 C C . VAL A 1 135 ? -14.531 13.523 17.953 1 98.88 135 VAL A C 1
ATOM 1045 O O . VAL A 1 135 ? -13.555 13.617 18.703 1 98.88 135 VAL A O 1
ATOM 1048 N N . ASN A 1 136 ? -15.562 12.75 18.203 1 98.81 136 ASN A N 1
ATOM 1049 C CA . ASN A 1 136 ? -15.609 11.945 19.422 1 98.81 136 ASN A CA 1
ATOM 1050 C C . ASN A 1 136 ? -14.469 10.938 19.469 1 98.81 136 ASN A C 1
ATOM 1052 O O . ASN A 1 136 ? -13.789 10.812 20.484 1 98.81 136 ASN A O 1
ATOM 1056 N N . ASP A 1 137 ? -14.258 10.273 18.422 1 98.56 137 ASP A N 1
ATOM 1057 C CA . ASP A 1 137 ? -13.227 9.242 18.359 1 98.56 137 ASP A CA 1
ATOM 1058 C C . ASP A 1 137 ? -11.828 9.852 18.469 1 98.56 137 ASP A C 1
ATOM 1060 O O . ASP A 1 137 ? -10.961 9.305 19.156 1 98.56 137 ASP A O 1
ATOM 1064 N N . PHE A 1 138 ? -11.641 10.969 17.781 1 98.75 138 PHE A N 1
ATOM 1065 C CA . PHE A 1 138 ? -10.344 11.633 17.812 1 98.75 138 PHE A CA 1
ATOM 1066 C C . PHE A 1 138 ? -10.023 12.164 19.203 1 98.75 138 PHE A C 1
ATOM 1068 O O . PHE A 1 138 ? -8.891 12.055 19.672 1 98.75 138 PHE A O 1
ATOM 1075 N N . ASN A 1 139 ? -11.031 12.727 19.828 1 98.81 139 ASN A N 1
ATOM 1076 C CA . ASN A 1 139 ? -10.82 13.172 21.203 1 98.81 139 ASN A CA 1
ATOM 1077 C C . ASN A 1 139 ? -10.445 12.016 22.109 1 98.81 139 ASN A C 1
ATOM 1079 O O . ASN A 1 139 ? -9.531 12.133 22.938 1 98.81 139 ASN A O 1
ATOM 1083 N N . GLU A 1 140 ? -11.125 10.922 21.984 1 98.56 140 GLU A N 1
ATOM 1084 C CA . GLU A 1 140 ? -10.836 9.766 22.828 1 98.56 140 GLU A CA 1
ATOM 1085 C C . GLU A 1 140 ? -9.445 9.211 22.531 1 98.56 140 GLU A C 1
ATOM 1087 O O . GLU A 1 140 ? -8.641 9.023 23.453 1 98.56 140 GLU A O 1
ATOM 1092 N N . ALA A 1 141 ? -9.148 8.969 21.312 1 98.19 141 ALA A N 1
ATOM 1093 C CA . ALA A 1 141 ? -7.848 8.422 20.922 1 98.19 141 ALA A CA 1
ATOM 1094 C C . ALA A 1 141 ? -6.723 9.414 21.234 1 98.19 141 ALA A C 1
ATOM 1096 O O . ALA A 1 141 ? -5.652 9.016 21.703 1 98.19 141 ALA A O 1
ATOM 1097 N N . GLY A 1 142 ? -7.023 10.695 20.922 1 98.56 142 GLY A N 1
ATOM 1098 C CA . GLY A 1 142 ? -6.035 11.727 21.203 1 98.56 142 GLY A CA 1
ATOM 1099 C C . GLY A 1 142 ? -5.641 11.805 22.656 1 98.56 142 GLY A C 1
ATOM 1100 O O . GLY A 1 142 ? -4.465 11.969 22.984 1 98.56 142 GLY A O 1
ATOM 1101 N N . ARG A 1 143 ? -6.594 11.688 23.5 1 98.62 143 ARG A N 1
ATOM 1102 C CA . ARG A 1 143 ? -6.316 11.711 24.938 1 98.62 143 ARG A CA 1
ATOM 1103 C C . ARG A 1 143 ? -5.422 10.547 25.344 1 98.62 143 ARG A C 1
ATOM 1105 O O . ARG A 1 143 ? -4.465 10.727 26.109 1 98.62 143 ARG A O 1
ATOM 1112 N N . LYS A 1 144 ? -5.703 9.391 24.891 1 98.44 144 LYS A N 1
ATOM 1113 C CA . LYS A 1 144 ? -4.898 8.203 25.188 1 98.44 144 LYS A CA 1
ATOM 1114 C C . LYS A 1 144 ? -3.469 8.367 24.672 1 98.44 144 LYS A C 1
ATOM 1116 O O . LYS A 1 144 ? -2.516 8.008 25.375 1 98.44 144 LYS A O 1
ATOM 1121 N N . LEU A 1 145 ? -3.344 8.867 23.5 1 98.69 145 LEU A N 1
ATOM 1122 C CA . LEU A 1 145 ? -2.023 9.102 22.922 1 98.69 145 LEU A CA 1
ATOM 1123 C C . LEU A 1 145 ? -1.258 10.141 23.734 1 98.69 145 LEU A C 1
ATOM 1125 O O . LEU A 1 145 ? -0.079 9.953 24.047 1 98.69 145 LEU A O 1
ATOM 1129 N N . ALA A 1 146 ? -1.966 11.188 24.094 1 98.38 146 ALA A N 1
ATOM 1130 C CA . ALA A 1 146 ? -1.339 12.266 24.844 1 98.38 146 ALA A CA 1
ATOM 1131 C C . ALA A 1 146 ? -0.834 11.773 26.203 1 98.38 146 ALA A C 1
ATOM 1133 O O . ALA A 1 146 ? 0.227 12.195 26.672 1 98.38 146 ALA A O 1
ATOM 1134 N N . ASN A 1 147 ? -1.564 10.906 26.812 1 98.25 147 ASN A N 1
ATOM 1135 C CA . ASN A 1 147 ? -1.165 10.336 28.094 1 98.25 147 ASN A CA 1
ATOM 1136 C C . ASN A 1 147 ? 0.142 9.555 27.969 1 98.25 147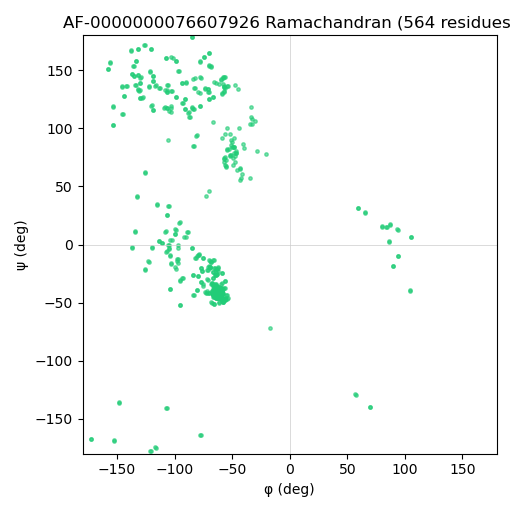 ASN A C 1
ATOM 1138 O O . ASN A 1 147 ? 0.809 9.305 28.984 1 98.25 147 ASN A O 1
ATOM 1142 N N . GLU A 1 148 ? 0.453 9.203 26.766 1 98.31 148 GLU A N 1
ATOM 1143 C CA . GLU A 1 148 ? 1.666 8.422 26.531 1 98.31 148 GLU A CA 1
ATOM 1144 C C . GLU A 1 148 ? 2.738 9.266 25.859 1 98.31 148 GLU A C 1
ATOM 1146 O O . GLU A 1 148 ? 3.717 8.727 25.328 1 98.31 148 GLU A O 1
ATOM 1151 N N . GLY A 1 149 ? 2.535 10.562 25.781 1 97.88 149 GLY A N 1
ATOM 1152 C CA . GLY A 1 149 ? 3.535 11.477 25.234 1 97.88 149 GLY A CA 1
ATOM 1153 C C . GLY A 1 149 ? 3.5 11.578 23.719 1 97.88 149 GLY A C 1
ATOM 1154 O O . GLY A 1 149 ? 4.465 12.031 23.109 1 97.88 149 GLY A O 1
ATOM 1155 N N . LEU A 1 150 ? 2.432 11.109 23.109 1 98.38 150 LEU A N 1
ATOM 1156 C CA . LEU A 1 150 ? 2.242 11.188 21.656 1 98.38 150 LEU A CA 1
ATOM 1157 C C . LEU A 1 150 ? 1.183 12.227 21.312 1 98.38 150 LEU A C 1
ATOM 1159 O O . LEU A 1 150 ? 0.398 12.641 22.172 1 98.38 150 LEU A O 1
ATOM 1163 N N . TYR A 1 151 ? 1.204 12.672 20.094 1 97 151 TYR A N 1
ATOM 1164 C CA . TYR A 1 151 ? 0.235 13.641 19.594 1 97 151 TYR A CA 1
ATOM 1165 C C . TYR A 1 151 ? -0.523 13.094 18.391 1 97 151 TYR A C 1
ATOM 1167 O O . TYR A 1 151 ? 0.068 12.461 17.516 1 97 151 TYR A O 1
ATOM 1175 N N . PHE A 1 152 ? -1.784 13.32 18.438 1 98.69 152 PHE A N 1
ATOM 1176 C CA . PHE A 1 152 ? -2.613 12.891 17.312 1 98.69 152 PHE A CA 1
ATOM 1177 C C . PHE A 1 152 ? -2.797 14.023 16.312 1 98.69 152 PHE A C 1
ATOM 1179 O O . PHE A 1 152 ? -3.012 15.172 16.688 1 98.69 152 PHE A O 1
ATOM 1186 N N . CYS A 1 153 ? -2.729 13.703 15.008 1 98.81 153 CYS A N 1
ATOM 1187 C CA . CYS A 1 153 ? -3.027 14.641 13.93 1 98.81 153 CYS A CA 1
ATOM 1188 C C . CYS A 1 153 ? -4 14.031 12.93 1 98.81 153 CYS A C 1
ATOM 1190 O O . CYS A 1 153 ? -3.775 12.922 12.438 1 98.81 153 CYS A O 1
ATOM 1192 N N . TYR A 1 154 ? -5.062 14.727 12.68 1 98.81 154 TYR A N 1
ATOM 1193 C CA . TYR A 1 154 ? -5.902 14.352 11.547 1 98.81 154 TYR A CA 1
ATOM 1194 C C . TYR A 1 154 ? -5.473 15.086 10.289 1 98.81 154 TYR A C 1
ATOM 1196 O O . TYR A 1 154 ? -5.32 16.312 10.297 1 98.81 154 TYR A O 1
ATOM 1204 N N . HIS A 1 155 ? -5.199 14.305 9.234 1 97.62 155 HIS A N 1
ATOM 1205 C CA . HIS A 1 155 ? -4.82 14.75 7.895 1 97.62 155 HIS A CA 1
ATOM 1206 C C . HIS A 1 155 ? -6.043 14.922 7.004 1 97.62 155 HIS A C 1
ATOM 1208 O O . HIS A 1 155 ? -6.738 13.953 6.699 1 97.62 155 HIS A O 1
ATOM 1214 N N . ASN A 1 156 ? -6.316 16.203 6.539 1 98.5 156 ASN A N 1
ATOM 1215 C CA . ASN A 1 156 ? -7.477 16.469 5.695 1 98.5 156 ASN A CA 1
ATOM 1216 C C . ASN A 1 156 ? -7.328 15.82 4.316 1 98.5 156 ASN A C 1
ATOM 1218 O O . ASN A 1 156 ? -6.219 15.711 3.795 1 98.5 156 ASN A O 1
ATOM 1222 N N . HIS A 1 157 ? -8.523 15.523 3.729 1 97 157 HIS A N 1
ATOM 1223 C CA . HIS A 1 157 ? -8.484 14.844 2.436 1 97 157 HIS A CA 1
ATOM 1224 C C . HIS A 1 157 ? -9.453 15.492 1.45 1 97 157 HIS A C 1
ATOM 1226 O O . HIS A 1 157 ? -9.805 14.891 0.433 1 97 157 HIS A O 1
ATOM 1232 N N . GLY A 1 158 ? -9.984 16.641 1.753 1 97.94 158 GLY A N 1
ATOM 1233 C CA . GLY A 1 158 ? -10.781 17.438 0.836 1 97.94 158 GLY A CA 1
ATOM 1234 C C . GLY A 1 158 ? -12.266 17.375 1.136 1 97.94 158 GLY A C 1
ATOM 1235 O O . GLY A 1 158 ? -12.953 18.406 1.104 1 97.94 158 GLY A O 1
ATOM 1236 N N . TYR A 1 159 ? -12.773 16.203 1.485 1 97.69 159 TYR A N 1
ATOM 1237 C CA . TYR A 1 159 ? -14.219 16.031 1.635 1 97.69 159 TYR A CA 1
ATOM 1238 C C . TYR A 1 159 ? -14.727 16.766 2.867 1 97.69 159 TYR A C 1
ATOM 1240 O O . TYR A 1 159 ? -15.914 17.094 2.957 1 97.69 159 TYR A O 1
ATOM 1248 N N . GLU A 1 160 ? -13.898 17.125 3.814 1 98.5 160 GLU A N 1
ATOM 1249 C CA . GLU A 1 160 ? -14.305 17.812 5.039 1 98.5 160 GLU A CA 1
ATOM 1250 C C . GLU A 1 160 ? -14.625 19.281 4.773 1 98.5 160 GLU A C 1
ATOM 1252 O O . GLU A 1 160 ? -15.195 19.953 5.629 1 98.5 160 GLU A O 1
ATOM 1257 N N . PHE A 1 161 ? -14.281 19.781 3.598 1 98.75 161 PHE A N 1
ATOM 1258 C CA . PHE A 1 161 ? -14.422 21.203 3.344 1 98.75 161 PHE A CA 1
ATOM 1259 C C . PHE A 1 161 ? -15.812 21.531 2.799 1 98.75 161 PHE A C 1
ATOM 1261 O O . PHE A 1 161 ? -16.062 22.641 2.334 1 98.75 161 PHE A O 1
ATOM 1268 N N . ARG A 1 162 ? -16.641 20.578 2.875 1 98.12 162 ARG A N 1
ATOM 1269 C CA . ARG A 1 162 ? -18.031 20.844 2.568 1 98.12 162 ARG A CA 1
ATOM 1270 C C . ARG A 1 162 ? -18.594 21.938 3.477 1 98.12 162 ARG A C 1
ATOM 1272 O O . ARG A 1 162 ? -18.297 21.969 4.672 1 98.12 162 ARG A O 1
ATOM 1279 N N . PRO A 1 163 ? -19.484 22.766 2.857 1 97.62 163 PRO A N 1
ATOM 1280 C CA . PRO A 1 163 ? -20.016 23.875 3.641 1 97.62 163 PRO A CA 1
ATOM 1281 C C . PRO A 1 163 ? -20.891 23.406 4.809 1 97.62 163 PRO A C 1
ATOM 1283 O O . PRO A 1 163 ? -21.641 22.438 4.68 1 97.62 163 PRO A O 1
ATOM 1286 N N . HIS A 1 164 ? -20.734 24.078 5.902 1 97.81 164 HIS A N 1
ATOM 1287 C CA . HIS A 1 164 ? -21.516 23.875 7.117 1 97.81 164 HIS A CA 1
ATOM 1288 C C . HIS A 1 164 ? -21.578 25.141 7.953 1 97.81 164 HIS A C 1
ATOM 1290 O O . HIS A 1 164 ? -20.547 25.625 8.43 1 97.81 164 HIS A O 1
ATOM 1296 N N . GLY A 1 165 ? -22.828 25.656 8.141 1 96.56 165 GLY A N 1
ATOM 1297 C CA . GLY A 1 165 ? -22.938 26.938 8.844 1 96.56 165 GLY A CA 1
ATOM 1298 C C . GLY A 1 165 ? -22.156 28.047 8.18 1 96.56 165 GLY A C 1
ATOM 1299 O O . GLY A 1 165 ? -22.297 28.281 6.973 1 96.56 165 GLY A O 1
ATOM 1300 N N . ASP A 1 166 ? -21.312 28.75 9.031 1 96.06 166 ASP A N 1
ATOM 1301 C CA . ASP A 1 166 ? -20.516 29.875 8.531 1 96.06 166 ASP A CA 1
ATOM 1302 C C . ASP A 1 166 ? -19.156 29.406 8.039 1 96.06 166 ASP A C 1
ATOM 1304 O O . ASP A 1 166 ? -18.312 30.234 7.676 1 96.06 166 ASP A O 1
ATOM 1308 N N . GLY A 1 167 ? -18.938 28.156 8.008 1 98.12 167 GLY A N 1
ATOM 1309 C CA . GLY A 1 167 ? -17.672 27.578 7.602 1 98.12 167 GLY A CA 1
ATOM 1310 C C . GLY A 1 167 ? -17.812 26.234 6.922 1 98.12 167 GLY A C 1
ATOM 1311 O O . GLY A 1 167 ? -18.641 26.078 6.016 1 98.12 167 GLY A O 1
ATOM 1312 N N . THR A 1 168 ? -17 25.297 7.246 1 98.75 168 THR A N 1
ATOM 1313 C CA . THR A 1 168 ? -17 23.953 6.668 1 98.75 168 THR A CA 1
ATOM 1314 C C . THR A 1 168 ? -17.094 22.891 7.762 1 98.75 168 THR A C 1
ATOM 1316 O O . THR A 1 168 ? -17 23.219 8.953 1 98.75 168 THR A O 1
ATOM 1319 N N . LEU A 1 169 ? -17.281 21.625 7.367 1 98.88 169 LEU A N 1
ATOM 1320 C CA . LEU A 1 169 ? -17.234 20.516 8.328 1 98.88 169 LEU A CA 1
ATOM 1321 C C . LEU A 1 169 ? -15.828 20.391 8.922 1 98.88 169 LEU A C 1
ATOM 1323 O O . LEU A 1 169 ? -15.672 19.906 10.047 1 98.88 169 LEU A O 1
ATOM 1327 N N . PHE A 1 170 ? -14.82 20.828 8.211 1 98.88 170 PHE A N 1
ATOM 1328 C CA . PHE A 1 170 ? -13.469 20.859 8.75 1 98.88 170 PHE A CA 1
ATOM 1329 C C . PHE A 1 170 ? -13.367 21.859 9.898 1 98.88 170 PHE A C 1
ATOM 1331 O O . PHE A 1 170 ? -12.758 21.578 10.93 1 98.88 170 PHE A O 1
ATOM 1338 N N . ASP A 1 171 ? -13.961 23.047 9.703 1 98.75 171 ASP A N 1
ATOM 1339 C CA . ASP A 1 171 ? -14.039 24.016 10.789 1 98.75 171 ASP A CA 1
ATOM 1340 C C . ASP A 1 171 ? -14.734 23.422 12.016 1 98.75 171 ASP A C 1
ATOM 1342 O O . ASP A 1 171 ? -14.273 23.609 13.141 1 98.75 171 ASP A O 1
ATOM 1346 N N . TYR A 1 172 ? -15.828 22.781 11.719 1 98.75 172 TYR A N 1
ATOM 1347 C CA . TYR A 1 172 ? -16.547 22.125 12.812 1 98.75 172 TYR A CA 1
ATOM 1348 C C . TYR A 1 172 ? -15.625 21.188 13.578 1 98.75 172 TYR A C 1
ATOM 1350 O O . TYR A 1 172 ? -15.602 21.188 14.812 1 98.75 172 TYR A O 1
ATOM 1358 N N . MET A 1 173 ? -14.859 20.375 12.875 1 98.88 173 MET A N 1
ATOM 1359 C CA . MET A 1 173 ? -13.969 19.406 13.508 1 98.88 173 MET A CA 1
ATOM 1360 C C . MET A 1 173 ? -12.891 20.109 14.32 1 98.88 173 MET A C 1
ATOM 1362 O O . MET A 1 173 ? -12.602 19.703 15.453 1 98.88 173 MET A O 1
ATOM 1366 N N . ILE A 1 174 ? -12.312 21.156 13.766 1 98.81 174 ILE A N 1
ATOM 1367 C CA . ILE A 1 174 ? -11.25 21.875 14.453 1 98.81 174 ILE A CA 1
ATOM 1368 C C . ILE A 1 174 ? -11.805 22.484 15.742 1 98.81 174 ILE A C 1
ATOM 1370 O O . ILE A 1 174 ? -11.172 22.391 16.797 1 98.81 174 ILE A O 1
ATOM 1374 N N . GLN A 1 175 ? -12.969 23.016 15.68 1 98.62 175 GLN A N 1
ATOM 1375 C CA . GLN A 1 175 ? -13.547 23.766 16.797 1 98.62 175 GLN A CA 1
ATOM 1376 C C . GLN A 1 175 ? -14.055 22.812 17.875 1 98.62 175 GLN A C 1
ATOM 1378 O O . GLN A 1 175 ? -14.195 23.203 19.031 1 98.62 175 GLN A O 1
ATOM 1383 N N . ASN A 1 176 ? -14.297 21.562 17.5 1 98.75 176 ASN A N 1
ATOM 1384 C CA . ASN A 1 176 ? -14.922 20.672 18.469 1 98.75 176 ASN A CA 1
ATOM 1385 C C . ASN A 1 176 ? -13.961 19.578 18.938 1 98.75 176 ASN A C 1
ATOM 1387 O O . ASN A 1 176 ? -14.328 18.719 19.734 1 98.75 176 ASN A O 1
ATOM 1391 N N . THR A 1 177 ? -12.789 19.547 18.5 1 98.88 177 THR A N 1
ATOM 1392 C CA . THR A 1 177 ? -11.758 18.688 19.062 1 98.88 177 THR A CA 1
ATOM 1393 C C . THR A 1 177 ? -10.914 19.453 20.078 1 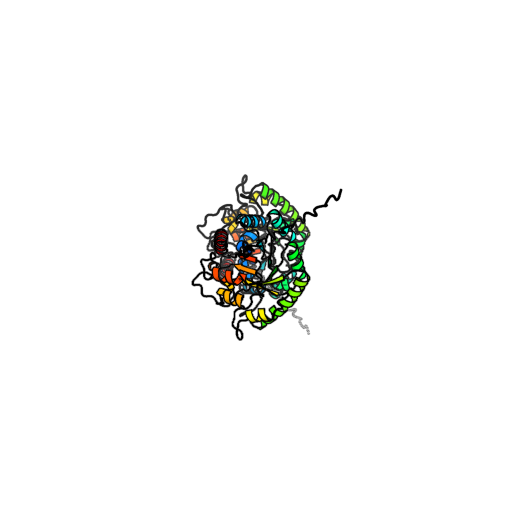98.88 177 THR A C 1
ATOM 1395 O O . THR A 1 177 ? -10.773 20.672 19.984 1 98.88 177 THR A O 1
ATOM 1398 N N . ASN A 1 178 ? -10.398 18.75 21.078 1 98.62 178 ASN A N 1
ATOM 1399 C CA . ASN A 1 178 ? -9.609 19.359 22.141 1 98.62 178 ASN A CA 1
ATOM 1400 C C . ASN A 1 178 ? -8.18 19.656 21.688 1 98.62 178 ASN A C 1
ATOM 1402 O O . ASN A 1 178 ? -7.434 18.734 21.344 1 98.62 178 ASN A O 1
ATOM 1406 N N . PRO A 1 179 ? -7.75 20.906 21.688 1 98.12 179 PRO A N 1
ATOM 1407 C CA . PRO A 1 179 ? -6.434 21.266 21.172 1 98.12 179 PRO A CA 1
ATOM 1408 C C . PRO A 1 179 ? -5.285 20.688 22 1 98.12 179 PRO A C 1
ATOM 1410 O O . PRO A 1 179 ? -4.133 20.719 21.562 1 98.12 179 PRO A O 1
ATOM 1413 N N . GLU A 1 180 ? -5.578 20.203 23.141 1 97.31 180 GLU A N 1
ATOM 1414 C CA . GLU A 1 180 ? -4.535 19.625 23.969 1 97.31 180 GLU A CA 1
ATOM 1415 C C . GLU A 1 180 ? -4.051 18.297 23.422 1 97.31 180 GLU A C 1
ATOM 1417 O O . GLU A 1 180 ? -2.885 17.922 23.594 1 97.31 180 GLU A O 1
ATOM 1422 N N . TYR A 1 181 ? -5.02 17.594 22.734 1 97.5 181 TYR A N 1
ATOM 1423 C CA . TYR A 1 181 ? -4.551 16.266 22.359 1 97.5 181 TYR A CA 1
ATOM 1424 C C . TYR A 1 181 ? -4.969 15.93 20.922 1 97.5 181 TYR A C 1
ATOM 1426 O O . TYR A 1 181 ? -4.633 14.859 20.406 1 97.5 181 TYR A O 1
ATOM 1434 N N . VAL A 1 182 ? -5.676 16.766 20.297 1 98.69 182 VAL A N 1
ATOM 1435 C CA . VAL A 1 182 ? -5.984 16.578 18.875 1 98.69 182 VAL A CA 1
ATOM 1436 C C . VAL A 1 182 ? -5.445 17.766 18.062 1 98.69 182 VAL A C 1
ATOM 1438 O O . VAL A 1 182 ? -5.75 18.922 18.359 1 98.69 182 VAL A O 1
ATOM 1441 N N . SER A 1 183 ? -4.566 17.469 17.141 1 98.69 183 SER A N 1
ATOM 1442 C CA . SER A 1 183 ? -4.039 18.438 16.188 1 98.69 183 SER A CA 1
ATOM 1443 C C . SER A 1 183 ? -4.324 18.016 14.75 1 98.69 183 SER A C 1
ATOM 1445 O O . SER A 1 183 ? -5.043 17.031 14.523 1 98.69 183 SER A O 1
ATOM 1447 N N . PHE A 1 184 ? -3.842 18.812 13.836 1 98.88 184 PHE A N 1
ATOM 1448 C CA . PHE A 1 184 ? -4.145 18.562 12.43 1 98.88 184 PHE A CA 1
ATOM 1449 C C . PHE A 1 184 ? -2.877 18.625 11.586 1 98.88 184 PHE A C 1
ATOM 1451 O O . PHE A 1 184 ? -1.918 19.312 11.945 1 98.88 184 PHE A O 1
ATOM 1458 N N . GLU A 1 185 ? -2.836 17.781 10.547 1 98.81 185 GLU A N 1
ATOM 1459 C CA . GLU A 1 185 ? -1.886 17.859 9.445 1 98.81 185 GLU A CA 1
ATOM 1460 C C . GLU A 1 185 ? -2.539 18.438 8.195 1 98.81 185 GLU A C 1
ATOM 1462 O O . GLU A 1 185 ? -3.5 17.859 7.668 1 98.81 185 GLU A O 1
ATOM 1467 N N . LEU A 1 186 ? -2.012 19.578 7.734 1 98.88 186 LEU A N 1
ATOM 1468 C CA . LEU A 1 186 ? -2.602 20.234 6.578 1 98.88 186 LEU A CA 1
ATOM 1469 C C . LEU A 1 186 ? -2.012 19.688 5.281 1 98.88 186 LEU A C 1
ATOM 1471 O O . LEU A 1 186 ? -0.827 19.891 5.004 1 98.88 186 LEU A O 1
ATOM 1475 N N . ASP A 1 187 ? -2.793 18.969 4.551 1 98.81 187 ASP A N 1
ATOM 1476 C CA . ASP A 1 187 ? -2.41 18.594 3.193 1 98.81 187 ASP A CA 1
ATOM 1477 C C . ASP A 1 187 ? -2.777 19.688 2.197 1 98.81 187 ASP A C 1
ATOM 1479 O O . ASP A 1 187 ? -3.959 19.953 1.971 1 98.81 187 ASP A O 1
ATOM 1483 N N . LEU A 1 188 ? -1.81 20.25 1.559 1 98.88 188 LEU A N 1
ATOM 1484 C CA . LEU A 1 188 ? -2.027 21.438 0.75 1 98.88 188 LEU A CA 1
ATOM 1485 C C . LEU A 1 188 ? -2.84 21.109 -0.497 1 98.88 188 LEU A C 1
ATOM 1487 O O . LEU A 1 188 ? -3.723 21.891 -0.888 1 98.88 188 LEU A O 1
ATOM 1491 N N . LEU A 1 189 ? -2.566 20 -1.156 1 98.81 189 LEU A N 1
ATOM 1492 C CA . LEU A 1 189 ? -3.35 19.609 -2.33 1 98.81 189 LEU A CA 1
ATOM 1493 C C . LEU A 1 189 ? -4.816 19.406 -1.962 1 98.81 189 LEU A C 1
ATOM 1495 O O . LEU A 1 189 ? -5.707 19.938 -2.627 1 98.81 189 LEU A O 1
ATOM 1499 N N . TRP A 1 190 ? -5.098 18.766 -0.892 1 98.5 190 TRP A N 1
ATOM 1500 C CA . TRP A 1 190 ? -6.461 18.406 -0.513 1 98.5 190 TRP A CA 1
ATOM 1501 C C . TRP A 1 190 ? -7.176 19.594 0.13 1 98.5 190 TRP A C 1
ATOM 1503 O O . TRP A 1 190 ? -8.367 19.516 0.446 1 98.5 190 TRP A O 1
ATOM 1513 N N . THR A 1 191 ? -6.441 20.625 0.415 1 98.81 191 THR A N 1
ATOM 1514 C CA . THR A 1 191 ? -7.059 21.891 0.814 1 98.81 191 THR A CA 1
ATOM 1515 C C . THR A 1 191 ? -7.477 22.703 -0.41 1 98.81 191 THR A C 1
ATOM 1517 O O . THR A 1 191 ? -8.609 23.188 -0.486 1 98.81 191 THR A O 1
ATOM 1520 N N . VAL A 1 192 ? -6.602 22.75 -1.392 1 98.62 192 VAL A N 1
ATOM 1521 C CA . VAL A 1 192 ? -6.844 23.562 -2.582 1 98.62 192 VAL A CA 1
ATOM 1522 C C . VAL A 1 192 ? -7.848 22.859 -3.492 1 98.62 192 VAL A C 1
ATOM 1524 O O . VAL A 1 192 ? -8.664 23.5 -4.152 1 98.62 192 VAL A O 1
ATOM 1527 N N . HIS A 1 193 ? -7.852 21.547 -3.51 1 98.56 193 HIS A N 1
ATOM 1528 C CA . HIS A 1 193 ? -8.688 20.75 -4.402 1 98.56 193 HIS A CA 1
ATOM 1529 C C . HIS A 1 193 ? -10.156 21.109 -4.242 1 98.56 193 HIS A C 1
ATOM 1531 O O . HIS A 1 193 ? -10.844 21.406 -5.227 1 98.56 193 HIS A O 1
ATOM 1537 N N . PRO A 1 194 ? -10.703 21.203 -3.055 1 98.25 194 PRO A N 1
ATOM 1538 C CA . PRO A 1 194 ? -12.109 21.594 -2.91 1 98.25 194 PRO A CA 1
ATOM 1539 C C . PRO A 1 194 ? -12.297 23.109 -2.916 1 98.25 194 PRO A C 1
ATOM 1541 O O . PRO A 1 194 ? -13.414 23.594 -2.727 1 98.25 194 PRO A O 1
ATOM 1544 N N . GLY A 1 195 ? -11.172 23.859 -2.984 1 97.62 195 GLY A N 1
ATOM 1545 C CA . GLY A 1 195 ? -11.281 25.297 -3.148 1 97.62 195 GLY A CA 1
ATOM 1546 C C . GLY A 1 195 ? -10.969 26.062 -1.88 1 97.62 195 GLY A C 1
ATOM 1547 O O . GLY A 1 195 ? -11.133 27.281 -1.832 1 97.62 195 GLY A O 1
ATOM 1548 N N . ALA A 1 196 ? -10.547 25.453 -0.874 1 98.19 196 ALA A N 1
ATOM 1549 C CA . ALA A 1 196 ? -10.172 26.156 0.356 1 98.19 196 ALA A CA 1
ATOM 1550 C C . ALA A 1 196 ? -8.805 26.812 0.218 1 98.19 196 ALA A C 1
ATOM 1552 O O . ALA A 1 196 ? -8.016 26.453 -0.657 1 98.19 196 ALA A O 1
ATOM 1553 N N . ASP A 1 197 ? -8.602 27.797 1.017 1 98.31 197 ASP A N 1
ATOM 1554 C CA . ASP A 1 197 ? -7.348 28.547 1.021 1 98.31 197 ASP A CA 1
ATOM 1555 C C . ASP A 1 197 ? -6.477 28.141 2.211 1 98.31 197 ASP A C 1
ATOM 1557 O O . ASP A 1 197 ? -6.797 28.469 3.355 1 98.31 197 ASP A O 1
ATOM 1561 N N . PRO A 1 198 ? -5.332 27.531 1.917 1 98.75 198 PRO A N 1
ATOM 1562 C CA . PRO A 1 198 ? -4.496 27.078 3.031 1 98.75 198 PRO A CA 1
ATOM 1563 C C . PRO A 1 198 ? -3.971 28.234 3.881 1 98.75 198 PRO A C 1
ATOM 1565 O O . PRO A 1 198 ? -3.82 28.094 5.098 1 98.75 198 PRO A O 1
ATOM 1568 N N . VAL A 1 199 ? -3.686 29.375 3.291 1 98.69 199 VAL A N 1
ATOM 1569 C CA . VAL A 1 199 ? -3.195 30.531 4.043 1 98.69 199 VAL A CA 1
ATOM 1570 C C . VAL A 1 199 ? -4.27 31 5.023 1 98.69 199 VAL A C 1
ATOM 1572 O O . VAL A 1 199 ? -3.982 31.25 6.195 1 98.69 199 VAL A O 1
ATOM 1575 N N . GLU A 1 200 ? -5.449 31.078 4.543 1 98.5 200 GLU A N 1
ATOM 1576 C CA . GLU A 1 200 ? -6.555 31.484 5.402 1 98.5 200 GLU A CA 1
ATOM 1577 C C . GLU A 1 200 ? -6.734 30.531 6.57 1 98.5 200 GLU A C 1
ATOM 1579 O O . GLU A 1 200 ? -6.969 30.953 7.703 1 98.5 200 GLU A O 1
ATOM 1584 N N . LEU A 1 201 ? -6.688 29.25 6.293 1 98.62 201 LEU A N 1
ATOM 1585 C CA . LEU A 1 201 ? -6.844 28.25 7.344 1 98.62 201 LEU A CA 1
ATOM 1586 C C . LEU A 1 201 ? -5.762 28.422 8.406 1 98.62 201 LEU A C 1
ATOM 1588 O O . LEU A 1 201 ? -6.051 28.344 9.609 1 98.62 201 LEU A O 1
ATOM 1592 N N . LEU A 1 202 ? -4.531 28.641 7.98 1 98.69 202 LEU A N 1
ATOM 1593 C CA . LEU A 1 202 ? -3.4 28.781 8.891 1 98.69 202 LEU A CA 1
ATOM 1594 C C . LEU A 1 202 ? -3.541 30.047 9.734 1 98.69 202 LEU A C 1
ATOM 1596 O O . LEU A 1 202 ? -3.156 30.062 10.906 1 98.69 202 LEU A O 1
ATOM 1600 N N . GLN A 1 203 ? -4.074 31.062 9.156 1 98.56 203 GLN A N 1
ATOM 1601 C CA . GLN A 1 203 ? -4.273 32.312 9.883 1 98.56 203 GLN A CA 1
ATOM 1602 C C . GLN A 1 203 ? -5.445 32.219 10.852 1 98.56 203 GLN A C 1
ATOM 1604 O O . GLN A 1 203 ? -5.406 32.781 11.945 1 98.56 203 GLN A O 1
ATOM 1609 N N . THR A 1 204 ? -6.438 31.484 10.477 1 98.5 204 THR A N 1
ATOM 1610 C CA . THR A 1 204 ? -7.629 31.328 11.305 1 98.5 204 THR A CA 1
ATOM 1611 C C . THR A 1 204 ? -7.336 30.438 12.508 1 98.5 204 THR A C 1
ATOM 1613 O O . THR A 1 204 ? -7.828 30.688 13.609 1 98.5 204 THR A O 1
ATOM 1616 N N . TYR A 1 205 ? -6.57 29.359 12.289 1 98.56 205 TYR A N 1
ATOM 1617 C CA . TYR A 1 205 ? -6.277 28.391 13.336 1 98.56 205 TYR A CA 1
ATOM 1618 C C . TYR A 1 205 ? -4.777 28.188 13.492 1 98.56 205 TYR A C 1
ATOM 1620 O O . TYR A 1 205 ? -4.273 27.062 13.352 1 98.56 205 TYR A O 1
ATOM 1628 N N . PRO A 1 206 ? -4.055 29.203 13.844 1 97.62 206 PRO A N 1
ATOM 1629 C CA . PRO A 1 206 ? -2.592 29.125 13.836 1 97.62 206 PRO A CA 1
ATOM 1630 C C . PRO A 1 206 ? -2.053 28.078 14.812 1 97.62 206 PRO A C 1
ATOM 1632 O O . PRO A 1 206 ? -0.964 27.531 14.602 1 97.62 206 PRO A O 1
ATOM 1635 N N . ASP A 1 207 ? -2.805 27.688 15.844 1 98.25 207 ASP A N 1
ATOM 1636 C CA . ASP A 1 207 ? -2.262 26.812 16.875 1 98.25 207 ASP A CA 1
ATOM 1637 C C . ASP A 1 207 ? -2.748 25.375 16.688 1 98.25 207 ASP A C 1
ATOM 1639 O O . ASP A 1 207 ? -2.424 24.5 17.5 1 98.25 207 ASP A O 1
ATOM 1643 N N . ARG A 1 208 ? -3.502 25.078 15.633 1 98.75 208 ARG A N 1
ATOM 1644 C CA . ARG A 1 208 ? -4.176 23.797 15.555 1 98.75 208 ARG A CA 1
ATOM 1645 C C . ARG A 1 208 ? -3.455 22.859 14.586 1 98.75 208 ARG A C 1
ATOM 1647 O O . ARG A 1 208 ? -3.74 21.656 14.547 1 98.75 208 ARG A O 1
ATOM 1654 N N . PHE A 1 209 ? -2.504 23.375 13.852 1 98.69 209 PHE A N 1
ATOM 1655 C CA . PHE A 1 209 ? -1.759 22.562 12.891 1 98.69 209 PHE A CA 1
ATOM 1656 C C . PHE A 1 209 ? -0.354 22.281 13.398 1 98.69 209 PHE A C 1
ATOM 1658 O O . PHE A 1 209 ? 0.328 23.172 13.906 1 98.69 209 PHE A O 1
ATOM 1665 N N . ARG A 1 210 ? 0.099 20.984 13.219 1 98.25 210 ARG A N 1
ATOM 1666 C CA . ARG A 1 210 ? 1.418 20.594 13.703 1 98.25 210 ARG A CA 1
ATOM 1667 C C . ARG A 1 210 ? 2.254 19.984 12.578 1 98.25 210 ARG A C 1
ATOM 1669 O O . ARG A 1 210 ? 3.48 19.922 12.672 1 98.25 210 ARG A O 1
ATOM 1676 N N . LEU A 1 211 ? 1.595 19.5 11.547 1 98.56 211 LEU A N 1
ATOM 1677 C CA . LEU A 1 211 ? 2.244 18.875 10.398 1 98.56 211 LEU A CA 1
ATOM 1678 C C . LEU A 1 211 ? 1.674 19.406 9.094 1 98.56 211 LEU A C 1
ATOM 1680 O O . LEU A 1 211 ? 0.564 19.938 9.062 1 98.56 211 LEU A O 1
ATOM 1684 N N . MET A 1 212 ? 2.469 19.266 8.008 1 98.62 212 MET A N 1
ATOM 1685 C CA . MET A 1 212 ? 1.991 19.703 6.695 1 98.62 212 MET A CA 1
ATOM 1686 C C . MET A 1 212 ? 2.488 18.766 5.598 1 98.62 212 MET A C 1
ATOM 1688 O O . MET A 1 212 ? 3.672 18.422 5.555 1 98.62 212 MET A O 1
ATOM 1692 N N . HIS A 1 213 ? 1.557 18.297 4.789 1 98.81 213 HIS A N 1
ATOM 1693 C CA . HIS A 1 213 ? 1.946 17.672 3.527 1 98.81 213 HIS A CA 1
ATOM 1694 C C . HIS A 1 213 ? 2.164 18.719 2.443 1 98.81 213 HIS A C 1
ATOM 1696 O O . HIS A 1 213 ? 1.232 19.438 2.074 1 98.81 213 HIS A O 1
ATOM 1702 N N . LEU A 1 214 ? 3.398 18.766 1.994 1 98.69 214 LEU A N 1
ATOM 1703 C CA . LEU A 1 214 ? 3.713 19.578 0.817 1 98.69 214 LEU A CA 1
ATOM 1704 C C . LEU A 1 214 ? 3.365 18.828 -0.463 1 98.69 214 LEU A C 1
ATOM 1706 O O . LEU A 1 214 ? 4.156 18 -0.942 1 98.69 214 LEU A O 1
ATOM 1710 N N . LYS A 1 215 ? 2.227 19.062 -0.917 1 98.69 215 LYS A N 1
ATOM 1711 C CA . LYS A 1 215 ? 1.632 18.422 -2.086 1 98.69 215 LYS A CA 1
ATOM 1712 C C . LYS A 1 215 ? 0.977 19.453 -3.004 1 98.69 215 LYS A C 1
ATOM 1714 O O . LYS A 1 215 ? 0.345 20.391 -2.533 1 98.69 215 LYS A O 1
ATOM 1719 N N . ASP A 1 216 ? 1.174 19.312 -4.309 1 98.88 216 ASP A N 1
ATOM 1720 C CA . ASP A 1 216 ? 0.703 20.344 -5.234 1 98.88 216 ASP A CA 1
ATOM 1721 C C . ASP A 1 216 ? -0.283 19.766 -6.246 1 98.88 216 ASP A C 1
ATOM 1723 O O . ASP A 1 216 ? -0.185 18.594 -6.613 1 98.88 216 ASP A O 1
ATOM 1727 N N . LEU A 1 217 ? -1.187 20.578 -6.637 1 98.69 217 LEU A N 1
ATOM 1728 C CA . LEU A 1 217 ? -2.254 20.203 -7.555 1 98.69 217 LEU A CA 1
ATOM 1729 C C . LEU A 1 217 ? -2.016 20.797 -8.938 1 98.69 217 LEU A C 1
ATOM 1731 O O . LEU A 1 217 ? -1.757 21.984 -9.07 1 98.69 217 LEU A O 1
ATOM 1735 N N . LYS A 1 218 ? -2.158 19.969 -9.922 1 98.44 218 LYS A N 1
ATOM 1736 C CA . LYS A 1 218 ? -1.961 20.375 -11.305 1 98.44 218 LYS A CA 1
ATOM 1737 C C . LYS A 1 218 ? -2.832 21.578 -11.656 1 98.44 218 LYS A C 1
ATOM 1739 O O . LYS A 1 218 ? -4.008 21.625 -11.289 1 98.44 218 LYS A O 1
ATOM 1744 N N . ARG A 1 219 ? -2.293 22.578 -12.359 1 98.19 219 ARG A N 1
ATOM 1745 C CA . ARG A 1 219 ? -3.049 23.75 -12.797 1 98.19 219 ARG A CA 1
ATOM 1746 C C . ARG A 1 219 ? -4.207 23.344 -13.703 1 98.19 219 ARG A C 1
ATOM 1748 O O . ARG A 1 219 ? -4.074 22.422 -14.516 1 98.19 219 ARG A O 1
ATOM 1755 N N . GLY A 1 220 ? -5.266 23.984 -13.555 1 97.25 220 GLY A N 1
ATOM 1756 C CA . GLY A 1 220 ? -6.418 23.75 -14.406 1 97.25 220 GLY A CA 1
ATOM 1757 C C . GLY A 1 220 ? -7.355 22.688 -13.875 1 97.25 220 GLY A C 1
ATOM 1758 O O . GLY A 1 220 ? -8.508 22.594 -14.305 1 97.25 220 GLY A O 1
ATOM 1759 N N . VAL A 1 221 ? -6.918 21.875 -12.992 1 97.12 221 VAL A N 1
ATOM 1760 C CA . VAL A 1 221 ? -7.793 20.875 -12.391 1 97.12 221 VAL A CA 1
ATOM 1761 C C . VAL A 1 221 ? -8.859 21.562 -11.539 1 97.12 221 VAL A C 1
ATOM 1763 O O . VAL A 1 221 ? -8.539 22.406 -10.703 1 97.12 221 VAL A O 1
ATOM 1766 N N . VAL A 1 222 ? -10.047 21.219 -11.82 1 95.06 222 VAL A N 1
ATOM 1767 C CA . VAL A 1 222 ? -11.164 21.688 -11.008 1 95.06 222 VAL A CA 1
ATOM 1768 C C . VAL A 1 222 ? -11.484 20.641 -9.93 1 95.06 222 VAL A C 1
ATOM 1770 O O . VAL A 1 222 ? -11.789 19.484 -10.25 1 95.06 222 VAL A O 1
ATOM 1773 N N . GLY A 1 223 ? -11.43 21.031 -8.742 1 96.25 223 GLY A N 1
ATOM 1774 C CA . GLY A 1 223 ? -11.609 20.109 -7.633 1 96.25 223 GLY A CA 1
ATOM 1775 C C . GLY A 1 223 ? -13.062 19.875 -7.281 1 96.25 223 GLY A C 1
ATOM 1776 O O . GLY A 1 223 ? -13.961 20.375 -7.973 1 96.25 223 GLY A O 1
ATOM 1777 N N . ASP A 1 224 ? -13.32 19.047 -6.316 1 96.75 224 ASP A N 1
ATOM 1778 C CA . ASP A 1 224 ? -14.617 18.719 -5.73 1 96.75 224 ASP A CA 1
ATOM 1779 C C . ASP A 1 224 ? -14.469 18.281 -4.277 1 96.75 224 ASP A C 1
ATOM 1781 O O . ASP A 1 224 ? -13.438 18.531 -3.65 1 96.75 224 ASP A O 1
ATOM 1785 N N . PHE A 1 225 ? -15.555 17.75 -3.736 1 97.19 225 PHE A N 1
ATOM 1786 C CA . PHE A 1 225 ? -15.547 17.406 -2.32 1 97.19 225 PHE A CA 1
ATOM 1787 C C . PHE A 1 225 ? -15.461 15.898 -2.139 1 97.19 225 PHE A C 1
ATOM 1789 O O . PHE A 1 225 ? -15.914 15.359 -1.123 1 97.19 225 PHE A O 1
ATOM 1796 N N . SER A 1 226 ? -14.891 15.188 -3.129 1 92 226 SER A N 1
ATOM 1797 C CA . SER A 1 226 ? -14.906 13.727 -3.07 1 92 226 SER A CA 1
ATOM 1798 C C . SER A 1 226 ? -13.758 13.203 -2.223 1 92 226 SER A C 1
ATOM 1800 O O . SER A 1 226 ? -13.828 12.094 -1.691 1 92 226 SER A O 1
ATOM 1802 N N . GLY A 1 227 ? -12.688 14.047 -2.182 1 93.31 227 GLY A N 1
ATOM 1803 C CA . GLY A 1 227 ? -11.477 13.57 -1.539 1 93.31 227 GLY A CA 1
ATOM 1804 C C . GLY A 1 227 ? -10.648 12.664 -2.426 1 93.31 227 GLY A C 1
ATOM 1805 O O . GLY A 1 227 ? -9.789 11.922 -1.938 1 93.31 227 GLY A O 1
ATOM 1806 N N . ARG A 1 228 ? -10.938 12.688 -3.689 1 87.88 228 ARG A N 1
ATOM 1807 C CA . ARG A 1 228 ? -10.234 11.852 -4.66 1 87.88 228 ARG A CA 1
ATOM 1808 C C . ARG A 1 228 ? -9.875 12.648 -5.91 1 87.88 228 ARG A C 1
ATOM 1810 O O . ARG A 1 228 ? -10.562 13.602 -6.266 1 87.88 228 ARG A O 1
ATOM 1817 N N . THR A 1 229 ? -8.766 12.352 -6.492 1 91.62 229 THR A N 1
ATOM 1818 C CA . THR A 1 229 ? -8.344 12.883 -7.781 1 91.62 229 THR A CA 1
ATOM 1819 C C . THR A 1 229 ? -7.332 11.945 -8.438 1 91.62 229 THR A C 1
ATOM 1821 O O . THR A 1 229 ? -6.715 11.117 -7.77 1 91.62 229 THR A O 1
ATOM 1824 N N . SER A 1 230 ? -7.246 12.039 -9.719 1 87.69 230 SER A N 1
ATOM 1825 C CA . SER A 1 230 ? -6.23 11.242 -10.406 1 87.69 230 SER A CA 1
ATOM 1826 C C . SER A 1 230 ? -4.836 11.539 -9.859 1 87.69 230 SER A C 1
ATOM 1828 O O . SER A 1 230 ? -4.508 12.688 -9.562 1 87.69 230 SER A O 1
ATOM 1830 N N . ARG A 1 231 ? -4.004 10.484 -9.797 1 88.44 231 ARG A N 1
ATOM 1831 C CA . ARG A 1 231 ? -2.654 10.648 -9.266 1 88.44 231 ARG A CA 1
ATOM 1832 C C . ARG A 1 231 ? -1.792 11.484 -10.203 1 88.44 231 ARG A C 1
ATOM 1834 O O . ARG A 1 231 ? -0.808 12.094 -9.773 1 88.44 231 ARG A O 1
ATOM 1841 N N . GLU A 1 232 ? -2.203 11.586 -11.445 1 88.44 232 GLU A N 1
ATOM 1842 C CA . GLU A 1 232 ? -1.512 12.43 -12.414 1 88.44 232 GLU A CA 1
ATOM 1843 C C . GLU A 1 232 ? -1.682 13.906 -12.078 1 88.44 232 GLU A C 1
ATOM 1845 O O . GLU A 1 232 ? -0.961 14.758 -12.609 1 88.44 232 GLU A O 1
ATOM 1850 N N . ASN A 1 233 ? -2.621 14.125 -11.234 1 95.31 233 ASN A N 1
ATOM 1851 C CA . ASN A 1 233 ? -2.861 15.516 -10.852 1 95.31 233 ASN A CA 1
ATOM 1852 C C . ASN A 1 233 ? -1.89 15.969 -9.766 1 95.31 233 ASN A C 1
ATOM 1854 O O . ASN A 1 233 ? -1.828 17.156 -9.438 1 95.31 233 ASN A O 1
ATOM 1858 N N . ASP A 1 234 ? -1.199 15.031 -9.211 1 97.06 234 ASP A N 1
ATOM 1859 C CA . ASP A 1 234 ? -0.033 15.406 -8.414 1 97.06 234 ASP A CA 1
ATOM 1860 C C . ASP A 1 234 ? 1.095 15.922 -9.305 1 97.06 234 ASP A C 1
ATOM 1862 O O . ASP A 1 234 ? 1.451 15.281 -10.297 1 97.06 234 ASP A O 1
ATOM 1866 N N . VAL A 1 235 ? 1.667 17.062 -8.961 1 98.44 235 VAL A N 1
ATOM 1867 C CA . VAL A 1 235 ? 2.734 17.609 -9.797 1 98.44 235 VAL A CA 1
ATOM 1868 C C . VAL A 1 235 ? 3.916 18.016 -8.914 1 98.44 235 VAL A C 1
ATOM 1870 O O . VAL A 1 235 ? 3.807 18.031 -7.684 1 98.44 235 VAL A O 1
ATOM 1873 N N . VAL A 1 236 ? 5.02 18.297 -9.562 1 98.69 236 VAL A N 1
ATOM 1874 C CA . VAL A 1 236 ? 6.199 18.812 -8.875 1 98.69 236 VAL A CA 1
ATOM 1875 C C . VAL A 1 236 ? 5.844 20.094 -8.125 1 98.69 236 VAL A C 1
ATOM 1877 O O . VAL A 1 236 ? 5.145 20.953 -8.664 1 98.69 236 VAL A O 1
ATOM 1880 N N . LEU A 1 237 ? 6.316 20.188 -6.871 1 98.69 237 LEU A N 1
ATOM 1881 C CA . LEU A 1 237 ? 5.992 21.344 -6.055 1 98.69 237 LEU A CA 1
ATOM 1882 C C . LEU A 1 237 ? 6.43 22.625 -6.746 1 98.69 237 LEU A C 1
ATOM 1884 O O . LEU A 1 237 ? 7.531 22.703 -7.305 1 98.69 237 LEU A O 1
ATOM 1888 N N . GLY A 1 238 ? 5.57 23.609 -6.723 1 98.44 238 GLY A N 1
ATOM 1889 C CA . GLY A 1 238 ? 5.867 24.891 -7.32 1 98.44 238 GLY A CA 1
ATOM 1890 C C . GLY A 1 238 ? 5.363 25.016 -8.75 1 98.44 238 GLY A C 1
ATOM 1891 O O . GLY A 1 238 ? 5.348 26.109 -9.312 1 98.44 238 GLY A O 1
ATOM 1892 N N . THR A 1 239 ? 4.918 23.922 -9.336 1 98.62 239 THR A N 1
ATOM 1893 C CA . THR A 1 239 ? 4.457 23.953 -10.719 1 98.62 239 THR A CA 1
ATOM 1894 C C . THR A 1 239 ? 2.936 23.891 -10.789 1 98.62 239 THR A C 1
ATOM 1896 O O . THR A 1 239 ? 2.352 24 -11.867 1 98.62 239 THR A O 1
ATOM 1899 N N . GLY A 1 240 ? 2.307 23.75 -9.664 1 98.69 240 GLY A N 1
ATOM 1900 C CA . GLY A 1 240 ? 0.862 23.594 -9.633 1 98.69 240 GLY A CA 1
ATOM 1901 C C . GLY A 1 240 ? 0.133 24.812 -9.125 1 98.69 240 GLY A C 1
ATOM 1902 O O . GLY A 1 240 ? 0.489 25.953 -9.469 1 98.69 240 GLY A O 1
ATOM 1903 N N . GLN A 1 241 ? -0.917 24.562 -8.328 1 98.69 241 GLN A N 1
ATOM 1904 C CA . GLN A 1 241 ? -1.857 25.609 -7.957 1 98.69 241 GLN A CA 1
ATOM 1905 C C . GLN A 1 241 ? -1.522 26.203 -6.586 1 98.69 241 GLN A C 1
ATOM 1907 O O . GLN A 1 241 ? -2.039 27.25 -6.211 1 98.69 241 GLN A O 1
ATOM 1912 N N . VAL A 1 242 ? -0.717 25.562 -5.809 1 98.69 242 VAL A N 1
ATOM 1913 C CA . VAL A 1 242 ? -0.443 26 -4.445 1 98.69 242 VAL A CA 1
ATOM 1914 C C . VAL A 1 242 ? 0.547 27.172 -4.465 1 98.69 242 VAL A C 1
ATOM 1916 O O . VAL A 1 242 ? 1.567 27.109 -5.156 1 98.69 242 VAL A O 1
ATOM 1919 N N . ASP A 1 243 ? 0.246 28.219 -3.777 1 98.25 243 ASP A N 1
ATOM 1920 C CA . ASP A 1 243 ? 1.185 29.312 -3.551 1 98.25 243 ASP A CA 1
ATOM 1921 C C . ASP A 1 243 ? 2.107 29.016 -2.373 1 98.25 243 ASP A C 1
ATOM 1923 O O . ASP A 1 243 ? 1.9 29.531 -1.269 1 98.25 243 ASP A O 1
ATOM 1927 N N . PHE A 1 244 ? 3.133 28.328 -2.645 1 98.06 244 PHE A N 1
ATOM 1928 C CA . PHE A 1 244 ? 3.996 27.797 -1.596 1 98.06 244 PHE A CA 1
ATOM 1929 C C . PHE A 1 244 ? 4.648 28.922 -0.806 1 98.06 244 PHE A C 1
ATOM 1931 O O . PHE A 1 244 ? 4.676 28.891 0.427 1 98.06 244 PHE A O 1
ATOM 1938 N N . PRO A 1 245 ? 5.203 29.984 -1.472 1 97.31 245 PRO A N 1
ATOM 1939 C CA . PRO A 1 245 ? 5.797 31.062 -0.675 1 97.31 245 PRO A CA 1
ATOM 1940 C C . PRO A 1 245 ? 4.816 31.656 0.337 1 97.31 245 PRO A C 1
ATOM 1942 O O . PRO A 1 245 ? 5.168 31.844 1.505 1 97.31 245 PRO A O 1
ATOM 1945 N N . ALA A 1 246 ? 3.609 31.891 -0.063 1 97.94 246 ALA A N 1
ATOM 1946 C CA . ALA A 1 246 ? 2.609 32.469 0.839 1 97.94 246 ALA A CA 1
ATOM 1947 C C . ALA A 1 246 ? 2.266 31.484 1.96 1 97.94 246 ALA A C 1
ATOM 1949 O O . ALA A 1 246 ? 2.135 31.875 3.121 1 97.94 246 ALA A O 1
ATOM 1950 N N . VAL A 1 247 ? 2.107 30.219 1.598 1 98.25 247 VAL A N 1
ATOM 1951 C CA . VAL A 1 247 ? 1.731 29.203 2.568 1 98.25 247 VAL A CA 1
ATOM 1952 C C . VAL A 1 247 ? 2.838 29.047 3.607 1 98.25 247 VAL A C 1
ATOM 1954 O O . VAL A 1 247 ? 2.57 29.016 4.812 1 98.25 247 VAL A O 1
ATOM 1957 N N . LEU A 1 248 ? 4.047 28.969 3.115 1 97.19 248 LEU A N 1
ATOM 1958 C CA . LEU A 1 248 ? 5.172 28.75 4.02 1 97.19 248 LEU A CA 1
ATOM 1959 C C . LEU A 1 248 ? 5.391 29.969 4.918 1 97.19 248 LEU A C 1
ATOM 1961 O O . LEU A 1 248 ? 5.781 29.828 6.078 1 97.19 248 LEU A O 1
ATOM 1965 N N . LYS A 1 249 ? 5.156 31.109 4.426 1 95.69 249 LYS A N 1
ATOM 1966 C CA . LYS A 1 249 ? 5.203 32.312 5.254 1 95.69 249 LYS A CA 1
ATOM 1967 C C . LYS A 1 249 ? 4.16 32.281 6.363 1 95.69 249 LYS A C 1
ATOM 1969 O O . LYS A 1 249 ? 4.465 32.562 7.523 1 95.69 249 LYS A O 1
ATOM 1974 N N . ALA A 1 250 ? 2.963 31.875 6.059 1 97.44 250 ALA A N 1
ATOM 1975 C CA . ALA A 1 250 ? 1.902 31.75 7.055 1 97.44 250 ALA A CA 1
ATOM 1976 C C . ALA A 1 250 ? 2.225 30.656 8.07 1 97.44 250 ALA A C 1
ATOM 1978 O O . ALA A 1 250 ? 1.919 30.797 9.258 1 97.44 250 ALA A O 1
ATOM 1979 N N . ALA A 1 251 ? 2.818 29.625 7.594 1 97.12 251 ALA A N 1
ATOM 1980 C CA . ALA A 1 251 ? 3.121 28.453 8.422 1 97.12 251 ALA A CA 1
ATOM 1981 C C . ALA A 1 251 ? 4.117 28.812 9.523 1 97.12 251 ALA A C 1
ATOM 1983 O O . ALA A 1 251 ? 4.113 28.203 10.594 1 97.12 251 ALA A O 1
ATOM 1984 N N . ARG A 1 252 ? 4.938 29.828 9.305 1 94.62 252 ARG A N 1
ATOM 1985 C CA . ARG A 1 252 ? 5.938 30.234 10.281 1 94.62 252 ARG A CA 1
ATOM 1986 C C . ARG A 1 252 ? 5.277 30.766 11.555 1 94.62 252 ARG A C 1
ATOM 1988 O O . ARG A 1 252 ? 5.902 30.812 12.609 1 94.62 252 ARG A O 1
ATOM 1995 N N . LYS A 1 253 ? 4.109 31.125 11.414 1 96 253 LYS A N 1
ATOM 1996 C CA . LYS A 1 253 ? 3.385 31.719 12.539 1 96 253 LYS A CA 1
ATOM 1997 C C . LYS A 1 253 ? 2.49 30.672 13.219 1 96 253 LYS A C 1
ATOM 1999 O O . LYS A 1 253 ? 1.568 31.031 13.953 1 96 253 LYS A O 1
ATOM 2004 N N . THR A 1 254 ? 2.695 29.406 12.891 1 97.12 254 THR A N 1
ATOM 2005 C CA . THR A 1 254 ? 1.902 28.312 13.445 1 97.12 254 THR A CA 1
ATOM 2006 C C . THR A 1 254 ? 2.779 27.375 14.258 1 97.12 254 THR A C 1
ATOM 2008 O O . THR A 1 254 ? 3.953 27.656 14.492 1 97.12 254 THR A O 1
ATOM 2011 N N . ASN A 1 255 ? 2.141 26.281 14.695 1 96.75 255 ASN A N 1
ATOM 2012 C CA . ASN A 1 255 ? 2.85 25.266 15.484 1 96.75 255 ASN A CA 1
ATOM 2013 C C . ASN A 1 255 ? 3.35 24.125 14.609 1 96.75 255 ASN A C 1
ATOM 2015 O O . ASN A 1 255 ? 3.701 23.062 15.117 1 96.75 255 ASN A O 1
ATOM 2019 N N . ILE A 1 256 ? 3.451 24.312 13.359 1 97.5 256 ILE A N 1
ATOM 2020 C CA . ILE A 1 256 ? 3.881 23.234 12.469 1 97.5 256 ILE A CA 1
ATOM 2021 C C . ILE A 1 256 ? 5.359 22.938 12.703 1 97.5 256 ILE A C 1
ATOM 2023 O O . ILE A 1 256 ? 6.203 23.828 12.641 1 97.5 256 ILE A O 1
ATOM 2027 N N . GLU A 1 257 ? 5.594 21.75 12.961 1 96.94 257 GLU A N 1
ATOM 2028 C CA . GLU A 1 257 ? 6.941 21.312 13.312 1 96.94 257 GLU A CA 1
ATOM 2029 C C . GLU A 1 257 ? 7.613 20.594 12.148 1 96.94 257 GLU A C 1
ATOM 2031 O O . GLU A 1 257 ? 8.82 20.719 11.938 1 96.94 257 GLU A O 1
ATOM 2036 N N . TYR A 1 258 ? 6.832 19.797 11.422 1 97.62 258 TYR A N 1
ATOM 2037 C CA . TYR A 1 258 ? 7.418 19.016 10.344 1 97.62 258 TYR A CA 1
ATOM 2038 C C . TYR A 1 258 ? 6.633 19.188 9.047 1 97.62 258 TYR A C 1
ATOM 2040 O O . TYR A 1 258 ? 5.41 19.359 9.078 1 97.62 258 TYR A O 1
ATOM 2048 N N . TYR A 1 259 ? 7.352 19.203 7.98 1 98.19 259 TYR A N 1
ATOM 2049 C CA . TYR A 1 259 ? 6.852 19.234 6.613 1 98.19 259 TYR A CA 1
ATOM 2050 C C . TYR A 1 259 ? 7.234 17.969 5.855 1 98.19 259 TYR A C 1
ATOM 2052 O O . TYR A 1 259 ? 8.352 17.469 6.008 1 98.19 259 TYR A O 1
ATOM 2060 N N . TYR A 1 260 ? 6.305 17.422 5.09 1 98.62 260 TYR A N 1
ATOM 2061 C CA . TYR A 1 260 ? 6.59 16.219 4.312 1 98.62 260 TYR A CA 1
ATOM 2062 C C . TYR A 1 260 ? 6.211 16.422 2.85 1 98.62 260 TYR A C 1
ATOM 2064 O O . TYR A 1 260 ? 5.07 16.766 2.535 1 98.62 260 TYR A O 1
ATOM 2072 N N . ILE A 1 261 ? 7.164 16.172 1.973 1 98.75 261 ILE A N 1
ATOM 2073 C CA . ILE A 1 261 ? 6.852 16.156 0.548 1 98.75 261 ILE A CA 1
ATOM 2074 C C . ILE A 1 261 ? 6.012 14.914 0.22 1 98.75 261 ILE A C 1
ATOM 2076 O O . ILE A 1 261 ? 6.297 13.82 0.704 1 98.75 261 ILE A O 1
ATOM 2080 N N . GLU A 1 262 ? 4.961 15.148 -0.551 1 98.56 262 GLU A N 1
ATOM 2081 C CA . GLU A 1 262 ? 4.156 14.039 -1.058 1 98.56 262 GLU A CA 1
ATOM 2082 C C . GLU A 1 262 ? 3.928 14.164 -2.561 1 98.56 262 GLU A C 1
ATOM 2084 O O . GLU A 1 262 ? 3.611 15.25 -3.059 1 98.56 262 GLU A O 1
ATOM 2089 N N . ASP A 1 263 ? 4.137 13.133 -3.266 1 97.69 263 ASP A N 1
ATOM 2090 C CA . ASP A 1 263 ? 3.92 12.984 -4.699 1 97.69 263 ASP A CA 1
ATOM 2091 C C . ASP A 1 263 ? 3.449 11.57 -5.043 1 97.69 263 ASP A C 1
ATOM 2093 O O . ASP A 1 263 ? 4.203 10.609 -4.898 1 97.69 263 ASP A O 1
ATOM 2097 N N . GLU A 1 264 ? 2.232 11.484 -5.48 1 93.31 264 GLU A N 1
ATOM 2098 C CA . GLU A 1 264 ? 1.67 10.156 -5.734 1 93.31 264 GLU A CA 1
ATOM 2099 C C . GLU A 1 264 ? 1.729 9.812 -7.219 1 93.31 264 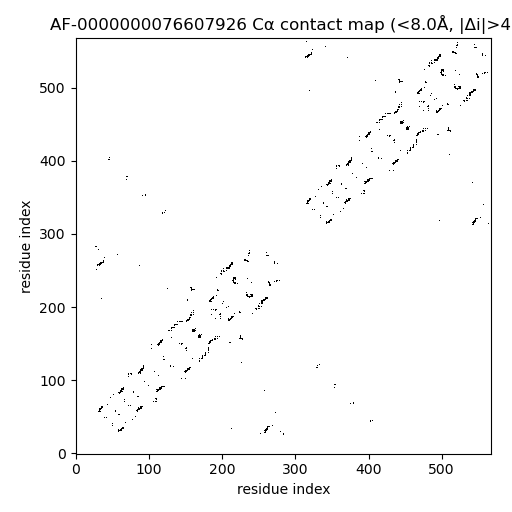GLU A C 1
ATOM 2101 O O . GLU A 1 264 ? 1.172 8.797 -7.648 1 93.31 264 GLU A O 1
ATOM 2106 N N . SER A 1 265 ? 2.393 10.602 -7.996 1 91.19 265 SER A N 1
ATOM 2107 C CA . SER A 1 265 ? 2.504 10.383 -9.43 1 91.19 265 SER A CA 1
ATOM 2108 C C . SER A 1 265 ? 3.373 9.172 -9.742 1 91.19 265 SER A C 1
ATOM 2110 O O . SER A 1 265 ? 4.117 8.695 -8.883 1 91.19 265 SER A O 1
ATOM 2112 N N . PRO A 1 266 ? 3.287 8.672 -11.008 1 85 266 PRO A N 1
ATOM 2113 C CA . PRO A 1 266 ? 4.133 7.535 -11.383 1 85 266 PRO A CA 1
ATOM 2114 C C . PRO A 1 266 ? 5.613 7.902 -11.477 1 85 266 PRO A C 1
ATOM 2116 O O . PRO A 1 266 ? 6.473 7.02 -11.5 1 85 266 PRO A O 1
ATOM 2119 N N . ASP A 1 267 ? 5.922 9.195 -11.5 1 91.12 267 ASP A N 1
ATOM 2120 C CA . ASP A 1 267 ? 7.301 9.641 -11.68 1 91.12 267 ASP A CA 1
ATOM 2121 C C . ASP A 1 267 ? 7.898 10.133 -10.367 1 91.12 267 ASP A C 1
ATOM 2123 O O . ASP A 1 267 ? 8.703 11.062 -10.352 1 91.12 267 ASP A O 1
ATOM 2127 N N . VAL A 1 268 ? 7.484 9.531 -9.328 1 94.81 268 VAL A N 1
ATOM 2128 C CA . VAL A 1 268 ? 7.789 10.008 -7.988 1 94.81 268 VAL A CA 1
ATOM 2129 C C . VAL A 1 268 ? 9.297 10 -7.766 1 94.81 268 VAL A C 1
ATOM 2131 O O . VAL A 1 268 ? 9.844 10.906 -7.129 1 94.81 268 VAL A O 1
ATOM 2134 N N . ILE A 1 269 ? 10.023 9.078 -8.266 1 94.75 269 ILE A N 1
ATOM 2135 C CA . ILE A 1 269 ? 11.453 8.922 -8.008 1 94.75 269 ILE A CA 1
ATOM 2136 C C . ILE A 1 269 ? 12.211 10.109 -8.602 1 94.75 269 ILE A C 1
ATOM 2138 O O . ILE A 1 269 ? 13.133 10.641 -7.969 1 94.75 269 ILE A O 1
ATOM 2142 N N . GLU A 1 270 ? 11.789 10.523 -9.742 1 96.12 270 GLU A N 1
ATOM 2143 C CA . GLU A 1 270 ? 12.43 11.656 -10.398 1 96.12 270 GLU A CA 1
ATOM 2144 C C . GLU A 1 270 ? 11.953 12.984 -9.805 1 96.12 270 GLU A C 1
ATOM 2146 O O . GLU A 1 270 ? 12.711 13.953 -9.758 1 96.12 270 GLU A O 1
ATOM 2151 N N . ARG A 1 271 ? 10.812 13.039 -9.289 1 97.88 271 ARG A N 1
ATOM 2152 C CA . ARG A 1 271 ? 10.156 14.312 -9.023 1 97.88 271 ARG A CA 1
ATOM 2153 C C . ARG A 1 271 ? 10.391 14.758 -7.582 1 97.88 271 ARG A C 1
ATOM 2155 O O . ARG A 1 271 ? 10.477 15.961 -7.305 1 97.88 271 ARG A O 1
ATOM 2162 N N . VAL A 1 272 ? 10.539 13.859 -6.652 1 98.31 272 VAL A N 1
ATOM 2163 C CA . VAL A 1 272 ? 10.648 14.227 -5.242 1 98.31 272 VAL A CA 1
ATOM 2164 C C . VAL A 1 272 ? 11.906 15.047 -5.016 1 98.31 272 VAL A C 1
ATOM 2166 O O . VAL A 1 272 ? 11.859 16.094 -4.367 1 98.31 272 VAL A O 1
ATOM 2169 N N . PRO A 1 273 ? 13.062 14.672 -5.641 1 97.81 273 PRO A N 1
ATOM 2170 C CA . PRO A 1 273 ? 14.242 15.516 -5.465 1 97.81 273 PRO A CA 1
ATOM 2171 C C . PRO A 1 273 ? 14.062 16.922 -6.047 1 97.81 273 PRO A C 1
ATOM 2173 O O . PRO A 1 273 ? 14.562 17.891 -5.484 1 97.81 273 PRO A O 1
ATOM 2176 N N . ILE A 1 274 ? 13.375 17.062 -7.117 1 98.19 274 ILE A N 1
ATOM 2177 C CA . ILE A 1 274 ? 13.117 18.359 -7.742 1 98.19 274 ILE A CA 1
ATOM 2178 C C . ILE A 1 274 ? 12.234 19.203 -6.824 1 98.19 274 ILE A C 1
ATOM 2180 O O . ILE A 1 274 ? 12.508 20.391 -6.613 1 98.19 274 ILE A O 1
ATOM 2184 N N . SER A 1 275 ? 11.258 18.562 -6.266 1 98.5 275 SER A N 1
ATOM 2185 C CA . SER A 1 275 ? 10.367 19.25 -5.336 1 98.5 275 SER A CA 1
ATOM 2186 C C . SER A 1 275 ? 11.117 19.719 -4.09 1 98.5 275 SER A C 1
ATOM 2188 O O . SER A 1 275 ? 10.898 20.828 -3.604 1 98.5 275 SER A O 1
ATOM 2190 N N . ARG A 1 276 ? 11.938 18.828 -3.619 1 97.69 276 ARG A N 1
ATOM 2191 C CA . ARG A 1 276 ? 12.734 19.172 -2.451 1 97.69 276 ARG A CA 1
ATOM 2192 C C . ARG A 1 276 ? 13.617 20.391 -2.738 1 97.69 276 ARG A C 1
ATOM 2194 O O . ARG A 1 276 ? 13.695 21.312 -1.922 1 97.69 276 ARG A O 1
ATOM 2201 N N . GLU A 1 277 ? 14.281 20.375 -3.869 1 96.38 277 GLU A N 1
ATOM 2202 C CA . GLU A 1 277 ? 15.141 21.5 -4.25 1 96.38 277 GLU A CA 1
ATOM 2203 C C . GLU A 1 277 ? 14.352 22.797 -4.324 1 96.38 277 GLU A C 1
ATOM 2205 O O . GLU A 1 277 ? 14.82 23.844 -3.873 1 96.38 277 GLU A O 1
ATOM 2210 N N . TYR A 1 278 ? 13.18 22.719 -4.848 1 97.75 278 TYR A N 1
ATOM 2211 C CA . TYR A 1 278 ? 12.32 23.891 -4.938 1 97.75 278 TYR A CA 1
ATOM 2212 C C . TYR A 1 278 ? 11.992 24.438 -3.555 1 97.75 278 TYR A C 1
ATOM 2214 O O . TYR A 1 278 ? 12.172 25.625 -3.289 1 97.75 278 TYR A O 1
ATOM 2222 N N . ILE A 1 279 ? 11.555 23.578 -2.668 1 97.12 279 ILE A N 1
ATOM 2223 C CA . ILE A 1 279 ? 11.141 24 -1.335 1 97.12 279 ILE A CA 1
ATOM 2224 C C . ILE A 1 279 ? 12.336 24.609 -0.598 1 97.12 279 ILE A C 1
ATOM 2226 O O . ILE A 1 279 ? 12.219 25.656 0.044 1 97.12 279 ILE A O 1
ATOM 2230 N N . MET A 1 280 ? 13.492 23.969 -0.767 1 94.06 280 MET A N 1
ATOM 2231 C CA . MET A 1 280 ? 14.695 24.453 -0.101 1 94.06 280 MET A CA 1
ATOM 2232 C C . MET A 1 280 ? 15.109 25.812 -0.658 1 94.06 280 MET A C 1
ATOM 2234 O O . MET A 1 280 ? 15.664 26.641 0.065 1 94.06 280 MET A O 1
ATOM 2238 N N . SER A 1 281 ? 14.805 26.078 -1.875 1 93.81 281 SER A N 1
ATOM 2239 C CA . SER A 1 281 ? 15.203 27.312 -2.525 1 93.81 281 SER A CA 1
ATOM 2240 C C . SER A 1 281 ? 14.344 28.484 -2.062 1 93.81 281 SER A C 1
ATOM 2242 O O . SER A 1 281 ? 14.781 29.641 -2.109 1 93.81 281 SER A O 1
ATOM 2244 N N . ILE A 1 282 ? 13.172 28.172 -1.569 1 92.5 282 ILE A N 1
ATOM 2245 C CA . ILE A 1 282 ? 12.281 29.281 -1.236 1 92.5 282 ILE A CA 1
ATOM 2246 C C . ILE A 1 282 ? 12.188 29.422 0.28 1 92.5 282 ILE A C 1
ATOM 2248 O O . ILE A 1 282 ? 11.453 30.281 0.782 1 92.5 282 ILE A O 1
ATOM 2252 N N . THR A 1 283 ? 12.734 28.578 0.996 1 80.38 283 THR A N 1
ATOM 2253 C CA . THR A 1 283 ? 12.75 28.688 2.451 1 80.38 283 THR A CA 1
ATOM 2254 C C . THR A 1 283 ? 14.055 29.312 2.934 1 80.38 283 THR A C 1
ATOM 2256 O O . THR A 1 283 ? 14.234 29.547 4.129 1 80.38 283 THR A O 1
ATOM 2259 N N . LYS A 1 284 ? 15.055 29.641 2.035 1 62.16 284 LYS A N 1
ATOM 2260 C CA . LYS A 1 284 ? 16.266 30.391 2.395 1 62.16 284 LYS A CA 1
ATOM 2261 C C . LYS A 1 284 ? 15.969 31.891 2.518 1 62.16 284 LYS A C 1
ATOM 2263 O O . LYS A 1 284 ? 15.117 32.406 1.799 1 62.16 284 LYS A O 1
ATOM 2268 N N . MET B 1 1 ? -54.625 -83.188 1.247 1 28.16 1 MET B N 1
ATOM 2269 C CA . MET B 1 1 ? -54.719 -82.062 0.255 1 28.16 1 MET B CA 1
ATOM 2270 C C . MET B 1 1 ? -53.5 -81.188 0.331 1 28.16 1 MET B C 1
ATOM 2272 O O . MET B 1 1 ? -53.219 -80.625 1.386 1 28.16 1 MET B O 1
ATOM 2276 N N . ASN B 1 2 ? -52.469 -81.438 -0.527 1 28.3 2 ASN B N 1
ATOM 2277 C CA . ASN B 1 2 ? -51.062 -81.25 -0.874 1 28.3 2 ASN B CA 1
ATOM 2278 C C . ASN B 1 2 ? -50.781 -79.812 -1.326 1 28.3 2 ASN B C 1
ATOM 2280 O O . ASN B 1 2 ? -50.938 -79.5 -2.5 1 28.3 2 ASN B O 1
ATOM 2284 N N . GLN B 1 3 ? -51.281 -78.812 -0.585 1 27.3 3 GLN B N 1
ATOM 2285 C CA . GLN B 1 3 ? -51.219 -77.438 -1.033 1 27.3 3 GLN B CA 1
ATOM 2286 C C . GLN B 1 3 ? -49.75 -77.062 -1.324 1 27.3 3 GLN B C 1
ATOM 2288 O O . GLN B 1 3 ? -48.875 -77.188 -0.468 1 27.3 3 GLN B O 1
ATOM 2293 N N . VAL B 1 4 ? -49.344 -77.188 -2.605 1 29.84 4 VAL B N 1
ATOM 2294 C CA . VAL B 1 4 ? -48.125 -76.875 -3.355 1 29.84 4 VAL B CA 1
ATOM 2295 C C . VAL B 1 4 ? -47.75 -75.438 -3.137 1 29.84 4 VAL B C 1
ATOM 2297 O O . VAL B 1 4 ? -48.5 -74.5 -3.469 1 29.84 4 VAL B O 1
ATOM 2300 N N . PHE B 1 5 ? -47.062 -75 -2.035 1 29.81 5 PHE B N 1
ATOM 2301 C CA . PHE B 1 5 ? -46.562 -73.688 -1.684 1 29.81 5 PHE B CA 1
ATOM 2302 C C . PHE B 1 5 ? -45.625 -73.188 -2.781 1 29.81 5 PHE B C 1
ATOM 2304 O O . PHE B 1 5 ? -44.594 -73.812 -3.07 1 29.81 5 PHE B O 1
ATOM 2311 N N . SER B 1 6 ? -46.188 -72.75 -3.971 1 31.17 6 SER B N 1
ATOM 2312 C CA . SER B 1 6 ? -45.469 -72.188 -5.109 1 31.17 6 SER B CA 1
ATOM 2313 C C . SER B 1 6 ? -44.531 -71.062 -4.68 1 31.17 6 SER B C 1
ATOM 2315 O O . SER B 1 6 ? -44.969 -70.125 -4.031 1 31.17 6 SER B O 1
ATOM 2317 N N . ARG B 1 7 ? -43.281 -71.375 -4.348 1 31.88 7 ARG B N 1
ATOM 2318 C CA . ARG B 1 7 ? -42.156 -70.5 -4.043 1 31.88 7 ARG B CA 1
ATOM 2319 C C . ARG B 1 7 ? -41.875 -69.5 -5.188 1 31.88 7 ARG B C 1
ATOM 2321 O O . ARG B 1 7 ? -41.531 -69.938 -6.297 1 31.88 7 ARG B O 1
ATOM 2328 N N . ILE B 1 8 ? -42.75 -68.562 -5.465 1 31.56 8 ILE B N 1
ATOM 2329 C CA . ILE B 1 8 ? -42.562 -67.562 -6.492 1 31.56 8 ILE B CA 1
ATOM 2330 C C . ILE B 1 8 ? -41.188 -66.875 -6.285 1 31.56 8 ILE B C 1
ATOM 2332 O O . ILE B 1 8 ? -40.906 -66.375 -5.195 1 31.56 8 ILE B O 1
ATOM 2336 N N . PHE B 1 9 ? -40.156 -67.375 -7 1 30.77 9 PHE B N 1
ATOM 2337 C CA . PHE B 1 9 ? -38.812 -66.812 -7.125 1 30.77 9 PHE B CA 1
ATOM 2338 C C . PHE B 1 9 ? -38.844 -65.375 -7.656 1 30.77 9 PHE B C 1
ATOM 2340 O O . PHE B 1 9 ? -39.25 -65.188 -8.789 1 30.77 9 PHE B O 1
ATOM 2347 N N . CYS B 1 10 ? -39.25 -64.438 -6.844 1 30.25 10 CYS B N 1
ATOM 2348 C CA . CYS B 1 10 ? -39.188 -63.031 -7.273 1 30.25 10 CYS B CA 1
ATOM 2349 C C . CYS B 1 10 ? -37.781 -62.656 -7.719 1 30.25 10 CYS B C 1
ATOM 2351 O O . CYS B 1 10 ? -36.844 -62.719 -6.926 1 30.25 10 CYS B O 1
ATOM 2353 N N . LEU B 1 11 ? -37.438 -63 -8.984 1 30.88 11 LEU B N 1
ATOM 2354 C CA . LEU B 1 11 ? -36.25 -62.531 -9.648 1 30.88 11 LEU B CA 1
ATOM 2355 C C . LEU B 1 11 ? -36.125 -61 -9.484 1 30.88 11 LEU B C 1
ATOM 2357 O O . LEU B 1 11 ? -36.969 -60.25 -9.961 1 30.88 11 LEU B O 1
ATOM 2361 N N . ALA B 1 12 ? -35.656 -60.531 -8.312 1 32.34 12 ALA B N 1
ATOM 2362 C CA . ALA B 1 12 ? -35.281 -59.125 -8.117 1 32.34 12 ALA B CA 1
ATOM 2363 C C . ALA B 1 12 ? -34.312 -58.656 -9.195 1 32.34 12 ALA B C 1
ATOM 2365 O O . ALA B 1 12 ? -33.188 -59.188 -9.312 1 32.34 12 ALA B O 1
ATOM 2366 N N . ILE B 1 13 ? -34.812 -58.375 -10.406 1 34.03 13 ILE B N 1
ATOM 2367 C CA . ILE B 1 13 ? -34.031 -57.656 -11.398 1 34.03 13 ILE B CA 1
ATOM 2368 C C . ILE B 1 13 ? -33.375 -56.438 -10.766 1 34.03 13 ILE B C 1
ATOM 2370 O O . ILE B 1 13 ? -34.062 -55.531 -10.312 1 34.03 13 ILE B O 1
ATOM 2374 N N . ILE B 1 14 ? -32.25 -56.625 -10.07 1 33.06 14 ILE B N 1
ATOM 2375 C CA . ILE B 1 14 ? -31.422 -55.531 -9.633 1 33.06 14 ILE B CA 1
ATOM 2376 C C . ILE B 1 14 ? -31.016 -54.656 -10.836 1 33.06 14 ILE B C 1
ATOM 2378 O O . ILE B 1 14 ? -30.297 -55.125 -11.727 1 33.06 14 ILE B O 1
ATOM 2382 N N . SER B 1 15 ? -32.031 -53.969 -11.414 1 33.66 15 SER B N 1
ATOM 2383 C CA . SER B 1 15 ? -31.578 -53 -12.406 1 33.66 15 SER B CA 1
ATOM 2384 C C . SER B 1 15 ? -30.469 -52.094 -11.852 1 33.66 15 SER B C 1
ATOM 2386 O O . SER B 1 15 ? -30.641 -51.438 -10.836 1 33.66 15 SER B O 1
ATOM 2388 N N . ALA B 1 16 ? -29.203 -52.531 -11.977 1 33.84 16 ALA B N 1
ATOM 2389 C CA . ALA B 1 16 ? -28.047 -51.656 -11.789 1 33.84 16 ALA B CA 1
ATOM 2390 C C . ALA B 1 16 ? -28.219 -50.344 -12.562 1 33.84 16 ALA B C 1
ATOM 2392 O O . ALA B 1 16 ? -28.172 -50.344 -13.797 1 33.84 16 ALA B O 1
ATOM 2393 N N . ILE B 1 17 ? -29.109 -49.5 -12.117 1 34.28 17 ILE B N 1
ATOM 2394 C CA . ILE B 1 17 ? -29.031 -48.156 -12.664 1 34.28 17 ILE B CA 1
ATOM 2395 C C . ILE B 1 17 ? -27.578 -47.656 -12.586 1 34.28 17 ILE B C 1
ATOM 2397 O O . ILE B 1 17 ? -27.031 -47.469 -11.492 1 34.28 17 ILE B O 1
ATOM 2401 N N . ALA B 1 18 ? -26.75 -48.031 -13.594 1 33.12 18 ALA B N 1
ATOM 2402 C CA . ALA B 1 18 ? -25.5 -47.312 -13.812 1 33.12 18 ALA B CA 1
ATOM 2403 C C . ALA B 1 18 ? -25.734 -45.812 -13.805 1 33.12 18 ALA B C 1
ATOM 2405 O O . ALA B 1 18 ? -26.375 -45.281 -14.711 1 33.12 18 ALA B O 1
ATOM 2406 N N . PHE B 1 19 ? -25.906 -45.281 -12.617 1 35.53 19 PHE B N 1
ATOM 2407 C CA . PHE B 1 19 ? -25.688 -43.844 -12.602 1 35.53 19 PHE B CA 1
ATOM 2408 C C . PHE B 1 19 ? -24.391 -43.5 -13.344 1 35.53 19 PHE B C 1
ATOM 2410 O O . PHE B 1 19 ? -23.297 -43.844 -12.906 1 35.53 19 PHE B O 1
ATOM 2417 N N . GLY B 1 20 ? -24.453 -43.5 -14.641 1 32.69 20 GLY B N 1
ATOM 2418 C CA . GLY B 1 20 ? -23.375 -42.781 -15.312 1 32.69 20 GLY B CA 1
ATOM 2419 C C . GLY B 1 20 ? -22.984 -41.5 -14.617 1 32.69 20 GLY B C 1
ATOM 2420 O O . GLY B 1 20 ? -23.828 -40.625 -14.438 1 32.69 20 GLY B O 1
ATOM 2421 N N . CYS B 1 21 ? -22.094 -41.656 -13.57 1 33.38 21 CYS B N 1
ATOM 2422 C CA . CYS B 1 21 ? -21.391 -40.469 -13.133 1 33.38 21 CYS B CA 1
ATOM 2423 C C . CYS B 1 21 ? -20.906 -39.656 -14.328 1 33.38 21 CYS B C 1
ATOM 2425 O O . CYS B 1 21 ? -19.938 -40.031 -15 1 33.38 21 CYS B O 1
ATOM 2427 N N . ASN B 1 22 ? -21.781 -39.281 -15.203 1 32.91 22 ASN B N 1
ATOM 2428 C CA . ASN B 1 22 ? -21.266 -38.219 -16.078 1 32.91 22 ASN B CA 1
ATOM 2429 C C . ASN B 1 22 ? -20.469 -37.188 -15.297 1 32.91 22 ASN B C 1
ATOM 2431 O O . ASN B 1 22 ? -21.047 -36.312 -14.664 1 32.91 22 ASN B O 1
ATOM 2435 N N . SER B 1 23 ? -19.375 -37.688 -14.664 1 33.78 23 SER B N 1
ATOM 2436 C CA . SER B 1 23 ? -18.406 -36.688 -14.25 1 33.78 23 SER B CA 1
ATOM 2437 C C . SER B 1 23 ? -18.188 -35.656 -15.344 1 33.78 23 SER B C 1
ATOM 2439 O O . SER B 1 23 ? -17.672 -35.969 -16.422 1 33.78 23 SER B O 1
ATOM 2441 N N . GLN B 1 24 ? -19.172 -34.906 -15.633 1 34.47 24 GLN B N 1
ATOM 2442 C CA . GLN B 1 24 ? -18.781 -33.75 -16.453 1 34.47 24 GLN B CA 1
ATOM 2443 C C . GLN B 1 24 ? -17.375 -33.281 -16.109 1 34.47 24 GLN B C 1
ATOM 2445 O O . GLN B 1 24 ? -17 -33.219 -14.93 1 34.47 24 GLN B O 1
ATOM 2450 N N . PRO B 1 25 ? -16.422 -33.5 -16.969 1 33.88 25 PRO B N 1
ATOM 2451 C CA . PRO B 1 25 ? -15.094 -32.938 -16.672 1 33.88 25 PRO B CA 1
ATOM 2452 C C . PRO B 1 25 ? -15.172 -31.625 -15.914 1 33.88 25 PRO B C 1
ATOM 2454 O O . PRO B 1 25 ? -16.047 -30.797 -16.188 1 33.88 25 PRO B O 1
ATOM 2457 N N . LYS B 1 26 ? -14.945 -31.609 -14.766 1 38.97 26 LYS B N 1
ATOM 2458 C CA . LYS B 1 26 ? -14.703 -30.391 -14 1 38.97 26 LYS B CA 1
ATOM 2459 C C . LYS B 1 26 ? -13.969 -29.359 -14.836 1 38.97 26 LYS B C 1
ATOM 2461 O O . LYS B 1 26 ? -12.773 -29.5 -15.102 1 38.97 26 LYS B O 1
ATOM 2466 N N . ALA B 1 27 ? -14.445 -28.875 -16.047 1 41.31 27 ALA B N 1
ATOM 2467 C CA . ALA B 1 27 ? -13.969 -27.75 -16.844 1 41.31 27 ALA B CA 1
ATOM 2468 C C . ALA B 1 27 ? -13.086 -26.828 -16.016 1 41.31 27 ALA B C 1
ATOM 2470 O O . ALA B 1 27 ? -12.109 -26.266 -16.531 1 41.31 27 ALA B O 1
ATOM 2471 N N . TYR B 1 28 ? -13.594 -25.922 -14.945 1 46.91 28 TYR B N 1
ATOM 2472 C CA . TYR B 1 28 ? -14.023 -24.562 -14.656 1 46.91 28 TYR B CA 1
ATOM 2473 C C . TYR B 1 28 ? -12.969 -23.812 -13.844 1 46.91 28 TYR B C 1
ATOM 2475 O O . TYR B 1 28 ? -12.469 -24.328 -12.844 1 46.91 28 TYR B O 1
ATOM 2483 N N . VAL B 1 29 ? -12.109 -23.188 -14.625 1 54.72 29 VAL B N 1
ATOM 2484 C CA . VAL B 1 29 ? -11.484 -22.141 -13.828 1 54.72 29 VAL B CA 1
ATOM 2485 C C . VAL B 1 29 ? -12.492 -21.578 -12.844 1 54.72 29 VAL B C 1
ATOM 2487 O O . VAL B 1 29 ? -13.555 -21.078 -13.242 1 54.72 29 VAL B O 1
ATOM 2490 N N . SER B 1 30 ? -12.367 -21.969 -11.539 1 67.5 30 SER B N 1
ATOM 2491 C CA . SER B 1 30 ? -13.164 -21.344 -10.477 1 67.5 30 SER B CA 1
ATOM 2492 C C . SER B 1 30 ? -13.18 -19.828 -10.609 1 67.5 30 SER B C 1
ATOM 2494 O O . SER B 1 30 ? -12.305 -19.25 -11.25 1 67.5 30 SER B O 1
ATOM 2496 N N . ASP B 1 31 ? -14.289 -19.203 -10.5 1 85.25 31 ASP B N 1
ATOM 2497 C CA . ASP B 1 31 ? -14.445 -17.75 -10.453 1 85.25 31 ASP B CA 1
ATOM 2498 C C . ASP B 1 31 ? -13.219 -17.078 -9.828 1 85.25 31 ASP B C 1
ATOM 2500 O O . ASP B 1 31 ? -12.891 -17.344 -8.664 1 85.25 31 ASP B O 1
ATOM 2504 N N . PRO B 1 32 ? -12.461 -16.438 -10.812 1 96.81 32 PRO B N 1
ATOM 2505 C CA . PRO B 1 32 ? -11.211 -15.883 -10.297 1 96.81 32 PRO B CA 1
ATOM 2506 C C . PRO B 1 32 ? -11.43 -14.875 -9.172 1 96.81 32 PRO B C 1
ATOM 2508 O O . PRO B 1 32 ? -12.414 -14.125 -9.195 1 96.81 32 PRO B O 1
ATOM 2511 N N . GLY B 1 33 ? -10.617 -14.969 -8.172 1 98.25 33 GLY B N 1
ATOM 2512 C CA . GLY B 1 33 ? -10.523 -13.891 -7.207 1 98.25 33 GLY B CA 1
ATOM 2513 C C . GLY B 1 33 ? -9.719 -12.703 -7.711 1 98.25 33 GLY B C 1
ATOM 2514 O O . GLY B 1 33 ? -9.555 -12.523 -8.922 1 98.25 33 GLY B O 1
ATOM 2515 N N . VAL B 1 34 ? -9.32 -11.836 -6.742 1 98.75 34 VAL B N 1
ATOM 2516 C CA . VAL B 1 34 ? -8.508 -10.672 -7.082 1 98.75 34 VAL B CA 1
ATOM 2517 C C . VAL B 1 34 ? -7.398 -10.5 -6.051 1 98.75 34 VAL B C 1
ATOM 2519 O O . VAL B 1 34 ? -7.539 -10.914 -4.898 1 98.75 34 VAL B O 1
ATOM 2522 N N . VAL B 1 35 ? -6.27 -10.008 -6.512 1 98.31 35 VAL B N 1
ATOM 2523 C CA . VAL B 1 35 ? -5.223 -9.578 -5.59 1 98.31 35 VAL B CA 1
ATOM 2524 C C . VAL B 1 35 ? -5.523 -8.172 -5.09 1 98.31 35 VAL B C 1
ATOM 2526 O O . VAL B 1 35 ? -5.738 -7.254 -5.887 1 98.31 35 VAL B O 1
ATOM 2529 N N . SER B 1 36 ? -5.379 -8 -3.84 1 97.94 36 SER B N 1
ATOM 2530 C CA . SER B 1 36 ? -5.766 -6.727 -3.242 1 97.94 36 SER B CA 1
ATOM 2531 C C . SER B 1 36 ? -4.859 -5.598 -3.717 1 97.94 36 SER B C 1
ATOM 2533 O O . SER B 1 36 ? -5.262 -4.434 -3.73 1 97.94 36 SER B O 1
ATOM 2535 N N . PHE B 1 37 ? -3.697 -5.926 -4.133 1 96.06 37 PHE B N 1
ATOM 2536 C CA . PHE B 1 37 ? -2.748 -4.906 -4.559 1 96.06 37 PHE B CA 1
ATOM 2537 C C . PHE B 1 37 ? -3.273 -4.148 -5.773 1 96.06 37 PHE B C 1
ATOM 2539 O O . PHE B 1 37 ? -2.854 -3.023 -6.039 1 96.06 37 PHE B O 1
ATOM 2546 N N . SER B 1 38 ? -4.156 -4.785 -6.551 1 96.88 38 SER B N 1
ATOM 2547 C CA . SER B 1 38 ? -4.805 -4.113 -7.672 1 96.88 38 SER B CA 1
ATOM 2548 C C . SER B 1 38 ? -5.527 -2.848 -7.215 1 96.88 38 SER B C 1
ATOM 2550 O O . SER B 1 38 ? -5.594 -1.863 -7.953 1 96.88 38 SER B O 1
ATOM 2552 N N . PHE B 1 39 ? -5.988 -2.928 -5.988 1 95.69 39 PHE B N 1
ATOM 2553 C CA . PHE B 1 39 ? -6.797 -1.843 -5.449 1 95.69 39 PHE B CA 1
ATOM 2554 C C . PHE B 1 39 ? -6.09 -1.166 -4.281 1 95.69 39 PHE B C 1
ATOM 2556 O O . PHE B 1 39 ? -6.734 -0.711 -3.336 1 95.69 39 PHE B O 1
ATOM 2563 N N . ARG B 1 40 ? -4.809 -1.08 -4.336 1 90.56 40 ARG B N 1
ATOM 2564 C CA . ARG B 1 40 ? -4 -0.584 -3.227 1 90.56 40 ARG B CA 1
ATOM 2565 C C . ARG B 1 40 ? -4.391 0.843 -2.859 1 90.56 40 ARG B C 1
ATOM 2567 O O . ARG B 1 40 ? -4.379 1.212 -1.683 1 90.56 40 ARG B O 1
ATOM 2574 N N . ASN B 1 41 ? -4.773 1.604 -3.854 1 84.5 41 ASN B N 1
ATOM 2575 C CA . ASN B 1 41 ? -5.164 2.982 -3.574 1 84.5 41 ASN B CA 1
ATOM 2576 C C . ASN B 1 41 ? -6.504 3.049 -2.848 1 84.5 41 ASN B C 1
ATOM 2578 O O . ASN B 1 41 ? -6.656 3.801 -1.883 1 84.5 41 ASN B O 1
ATOM 2582 N N . GLN B 1 42 ? -7.418 2.254 -3.26 1 88.56 42 GLN B N 1
ATOM 2583 C CA . GLN B 1 42 ? -8.734 2.209 -2.623 1 88.56 42 GLN B CA 1
ATOM 2584 C C . GLN B 1 42 ? -8.633 1.653 -1.205 1 88.56 42 GLN B C 1
ATOM 2586 O O . GLN B 1 42 ? -9.234 2.201 -0.277 1 88.56 42 GLN B O 1
ATOM 2591 N N . PHE B 1 43 ? -7.801 0.635 -1.054 1 91.31 43 PHE B N 1
ATOM 2592 C CA . PHE B 1 43 ? -7.664 0.009 0.256 1 91.31 43 PHE B CA 1
ATOM 2593 C C . PHE B 1 43 ? -7.008 0.965 1.245 1 91.31 43 PHE B C 1
ATOM 2595 O O . PHE B 1 43 ? -7.293 0.918 2.443 1 91.31 43 PHE B O 1
ATOM 2602 N N . SER B 1 44 ? -6.152 1.756 0.733 1 81 44 SER B N 1
ATOM 2603 C CA . SER B 1 44 ? -5.473 2.695 1.616 1 81 44 SER B CA 1
ATOM 2604 C C . SER B 1 44 ? -6.43 3.766 2.129 1 81 44 SER B C 1
ATOM 2606 O O . SER B 1 44 ? -6.148 4.426 3.133 1 81 44 SER B O 1
ATOM 2608 N N . GLU B 1 45 ? -7.523 3.934 1.436 1 79.12 45 GLU B N 1
ATOM 2609 C CA . GLU B 1 45 ? -8.484 4.977 1.787 1 79.12 45 GLU B CA 1
ATOM 2610 C C . GLU B 1 45 ? -9.602 4.422 2.664 1 79.12 45 GLU B C 1
ATOM 2612 O O . GLU B 1 45 ? -9.906 4.984 3.719 1 79.12 45 GLU B O 1
ATOM 2617 N N . ASP B 1 46 ? -10.188 3.377 2.201 1 84.81 46 ASP B N 1
ATOM 2618 C CA . ASP B 1 46 ? -11.383 2.844 2.848 1 84.81 46 ASP B CA 1
ATOM 2619 C C . ASP B 1 46 ? -11.523 1.344 2.594 1 84.81 46 ASP B C 1
ATOM 2621 O O . ASP B 1 46 ? -12.062 0.93 1.564 1 84.81 46 ASP B O 1
ATOM 2625 N N . VAL B 1 47 ? -11.156 0.562 3.658 1 92.31 47 VAL B N 1
ATOM 2626 C CA . VAL B 1 47 ? -11.109 -0.885 3.477 1 92.31 47 VAL B CA 1
ATOM 2627 C C . VAL B 1 47 ? -12.523 -1.431 3.271 1 92.31 47 VAL B C 1
ATOM 2629 O O . VAL B 1 47 ? -12.789 -2.113 2.283 1 92.31 47 VAL B O 1
ATOM 2632 N N . PRO B 1 48 ? -13.523 -1.092 4.129 1 91.94 48 PRO B N 1
ATOM 2633 C CA . PRO B 1 48 ? -14.867 -1.624 3.93 1 91.94 48 PRO B CA 1
ATOM 2634 C C . PRO B 1 48 ? -15.461 -1.243 2.574 1 91.94 48 PRO B C 1
ATOM 2636 O O . PRO B 1 48 ? -16.016 -2.098 1.875 1 91.94 48 PRO B O 1
ATOM 2639 N N . ALA B 1 49 ? -15.328 0.012 2.203 1 90.62 49 ALA B N 1
ATOM 2640 C CA . ALA B 1 49 ? -15.891 0.464 0.936 1 90.62 49 ALA B CA 1
ATOM 2641 C C . ALA B 1 49 ? -15.227 -0.24 -0.244 1 90.62 49 ALA B C 1
ATOM 2643 O O . ALA B 1 49 ? -15.883 -0.521 -1.253 1 90.62 49 ALA B O 1
ATOM 2644 N N . THR B 1 50 ? -13.953 -0.491 -0.122 1 95.75 50 THR B N 1
ATOM 2645 C CA . THR B 1 50 ? -13.234 -1.188 -1.184 1 95.75 50 THR B CA 1
ATOM 2646 C C . THR B 1 50 ? -13.719 -2.629 -1.312 1 95.75 50 THR B C 1
ATOM 2648 O O . THR B 1 50 ? -13.938 -3.119 -2.422 1 95.75 50 THR B O 1
ATOM 2651 N N . LEU B 1 51 ? -13.93 -3.262 -0.198 1 97.62 51 LEU B N 1
ATOM 2652 C CA . LEU B 1 51 ? -14.461 -4.621 -0.225 1 97.62 51 LEU B CA 1
ATOM 2653 C C . LEU B 1 51 ? -15.852 -4.645 -0.842 1 97.62 51 LEU B C 1
ATOM 2655 O O . LEU B 1 51 ? -16.172 -5.543 -1.624 1 97.62 51 LEU B O 1
ATOM 2659 N N . ASP B 1 52 ? -16.672 -3.668 -0.5 1 96.75 52 ASP B N 1
ATOM 2660 C CA . ASP B 1 52 ? -18 -3.57 -1.113 1 96.75 52 ASP B CA 1
ATOM 2661 C C . ASP B 1 52 ? -17.891 -3.422 -2.629 1 96.75 52 ASP B C 1
ATOM 2663 O O . ASP B 1 52 ? -18.641 -4.059 -3.375 1 96.75 52 ASP B O 1
ATOM 2667 N N . MET B 1 53 ? -17 -2.604 -3.027 1 96.25 53 MET B N 1
ATOM 2668 C CA . MET B 1 53 ? -16.781 -2.369 -4.453 1 96.25 53 MET B CA 1
ATOM 2669 C C . MET B 1 53 ? -16.375 -3.658 -5.16 1 96.25 53 MET B C 1
ATOM 2671 O O . MET B 1 53 ? -16.922 -3.984 -6.223 1 96.25 53 MET B O 1
ATOM 2675 N N . ILE B 1 54 ? -15.5 -4.391 -4.594 1 98.12 54 ILE B N 1
ATOM 2676 C CA . ILE B 1 54 ? -15.023 -5.641 -5.168 1 98.12 54 ILE B CA 1
ATOM 2677 C C . ILE B 1 54 ? -16.156 -6.664 -5.199 1 98.12 54 ILE B C 1
ATOM 2679 O O . ILE B 1 54 ? -16.344 -7.355 -6.199 1 98.12 54 ILE B O 1
ATOM 2683 N N . LYS B 1 55 ? -16.875 -6.746 -4.125 1 97.81 55 LYS B N 1
ATOM 2684 C CA . LYS B 1 55 ? -18.031 -7.633 -4.066 1 97.81 55 LYS B CA 1
ATOM 2685 C C . LYS B 1 55 ? -19.031 -7.293 -5.164 1 97.81 55 LYS B C 1
ATOM 2687 O O . LYS B 1 55 ? -19.594 -8.188 -5.801 1 97.81 55 LYS B O 1
ATOM 2692 N N . ASP B 1 56 ? -19.266 -6.047 -5.379 1 97.19 56 ASP B N 1
ATOM 2693 C CA . ASP B 1 56 ? -20.219 -5.586 -6.383 1 97.19 56 ASP B CA 1
ATOM 2694 C C . ASP B 1 56 ? -19.766 -5.977 -7.789 1 97.19 56 ASP B C 1
ATOM 2696 O O . ASP B 1 56 ? -20.578 -6.043 -8.711 1 97.19 56 ASP B O 1
ATOM 2700 N N . MET B 1 57 ? -18.5 -6.238 -7.938 1 97.19 57 MET B N 1
ATOM 2701 C CA . MET B 1 57 ? -17.969 -6.711 -9.211 1 97.19 57 MET B CA 1
ATOM 2702 C C . MET B 1 57 ? -18.25 -8.203 -9.398 1 97.19 57 MET B C 1
ATOM 2704 O O . MET B 1 57 ? -17.953 -8.766 -10.453 1 97.19 57 MET B O 1
ATOM 2708 N N . GLY B 1 58 ? -18.734 -8.812 -8.367 1 96.5 58 GLY B N 1
ATOM 2709 C CA . GLY B 1 58 ? -19.016 -10.234 -8.422 1 96.5 58 GLY B CA 1
ATOM 2710 C C . GLY B 1 58 ? -17.859 -11.086 -7.922 1 96.5 58 GLY B C 1
ATOM 2711 O O . GLY B 1 58 ? -17.844 -12.305 -8.141 1 96.5 58 GLY B O 1
ATOM 2712 N N . ILE B 1 59 ? -16.922 -10.508 -7.297 1 97.88 59 ILE B N 1
ATOM 2713 C CA . ILE B 1 59 ? -15.727 -11.227 -6.836 1 97.88 59 ILE B CA 1
ATOM 2714 C C . ILE B 1 59 ? -15.828 -11.469 -5.332 1 97.88 59 ILE B C 1
ATOM 2716 O O . ILE B 1 59 ? -16.062 -10.531 -4.559 1 97.88 59 ILE B O 1
ATOM 2720 N N . SER B 1 60 ? -15.578 -12.68 -4.914 1 97.44 60 SER B N 1
ATOM 2721 C CA . SER B 1 60 ? -15.766 -12.992 -3.502 1 97.44 60 SER B CA 1
ATOM 2722 C C . SER B 1 60 ? -14.477 -13.531 -2.881 1 97.44 60 SER B C 1
ATOM 2724 O O . SER B 1 60 ? -14.375 -13.648 -1.658 1 97.44 60 SER B O 1
ATOM 2726 N N . ASN B 1 61 ? -13.539 -13.906 -3.709 1 98.31 61 ASN B N 1
ATOM 2727 C CA . ASN B 1 61 ? -12.258 -14.414 -3.23 1 98.31 61 ASN B CA 1
ATOM 2728 C C . ASN B 1 61 ? -11.148 -13.391 -3.436 1 98.31 61 ASN B C 1
ATOM 2730 O O . ASN B 1 61 ? -11.031 -12.797 -4.508 1 98.31 61 ASN B O 1
ATOM 2734 N N . ILE B 1 62 ? -10.367 -13.156 -2.348 1 98.69 62 ILE B N 1
ATOM 2735 C CA . ILE B 1 62 ? -9.328 -12.133 -2.438 1 98.69 62 ILE B CA 1
ATOM 2736 C C . ILE B 1 62 ? -8.016 -12.688 -1.897 1 98.69 62 ILE B C 1
ATOM 2738 O O . ILE B 1 62 ? -7.996 -13.383 -0.875 1 98.69 62 ILE B O 1
ATOM 2742 N N . GLU B 1 63 ? -6.949 -12.492 -2.604 1 98.75 63 GLU B N 1
ATOM 2743 C CA . GLU B 1 63 ? -5.609 -12.57 -2.029 1 98.75 63 GLU B CA 1
ATOM 2744 C C . GLU B 1 63 ? -5.18 -11.227 -1.44 1 98.75 63 GLU B C 1
ATOM 2746 O O . GLU B 1 63 ? -4.957 -10.266 -2.176 1 98.75 63 GLU B O 1
ATOM 2751 N N . PHE B 1 64 ? -5.016 -11.195 -0.163 1 97.81 64 PHE B N 1
ATOM 2752 C CA . PHE B 1 64 ? -4.594 -9.953 0.472 1 97.81 64 PHE B CA 1
ATOM 2753 C C . PHE B 1 64 ? -3.078 -9.797 0.403 1 97.81 64 PHE B C 1
ATOM 2755 O O . PHE B 1 64 ? -2.34 -10.766 0.604 1 97.81 64 PHE B O 1
ATOM 2762 N N . SER B 1 65 ? -2.68 -8.57 0.207 1 94.44 65 SER B N 1
ATOM 2763 C CA . SER B 1 65 ? -1.252 -8.266 0.16 1 94.44 65 SER B CA 1
ATOM 2764 C C . SER B 1 65 ? -0.747 -7.766 1.509 1 94.44 65 SER B C 1
ATOM 2766 O O . SER B 1 65 ? 0.46 -7.621 1.71 1 94.44 65 SER B O 1
ATOM 2768 N N . ASN B 1 66 ? -1.568 -7.445 2.385 1 90.44 66 ASN B N 1
ATOM 2769 C CA . ASN B 1 66 ? -1.346 -7.039 3.768 1 90.44 66 ASN B CA 1
ATOM 2770 C C . ASN B 1 66 ? -2.66 -6.906 4.535 1 90.44 66 ASN B C 1
ATOM 2772 O O . ASN B 1 66 ? -3.709 -7.34 4.051 1 90.44 66 ASN B O 1
ATOM 2776 N N . LEU B 1 67 ? -2.598 -6.297 5.707 1 89.56 67 LEU B N 1
ATOM 2777 C CA . LEU B 1 67 ? -3.797 -6.191 6.531 1 89.56 67 LEU B CA 1
ATOM 2778 C C . LEU B 1 67 ? -4.355 -4.773 6.496 1 89.56 67 LEU B C 1
ATOM 2780 O O . LEU B 1 67 ? -5.305 -4.457 7.219 1 89.56 67 LEU B O 1
ATOM 2784 N N . PHE B 1 68 ? -3.732 -3.877 5.785 1 87.25 68 PHE B N 1
ATOM 2785 C CA . PHE B 1 68 ? -4.195 -2.518 5.539 1 87.25 68 PHE B CA 1
ATOM 2786 C C . PHE B 1 68 ? -4.367 -1.756 6.848 1 87.25 68 PHE B C 1
ATOM 2788 O O . PHE B 1 68 ? -5.32 -0.987 7.004 1 87.25 68 PHE B O 1
ATOM 2795 N N . GLY B 1 69 ? -3.559 -2.113 7.77 1 77.19 69 GLY B N 1
ATOM 2796 C CA . GLY B 1 69 ? -3.574 -1.412 9.039 1 77.19 69 GLY B CA 1
ATOM 2797 C C . GLY B 1 69 ? -4.594 -1.969 10.016 1 77.19 69 GLY B C 1
ATOM 2798 O O . GLY B 1 69 ? -4.73 -1.467 11.133 1 77.19 69 GLY B O 1
ATOM 2799 N N . LEU B 1 70 ? -5.262 -2.996 9.648 1 82.56 70 LEU B N 1
ATOM 2800 C CA . LEU B 1 70 ? -6.23 -3.652 10.516 1 82.56 70 LEU B CA 1
ATOM 2801 C C . LEU B 1 70 ? -5.629 -4.887 11.18 1 82.56 70 LEU B C 1
ATOM 2803 O O . LEU B 1 70 ? -4.629 -5.426 10.695 1 82.56 70 LEU B O 1
ATOM 2807 N N . ALA B 1 71 ? -6.273 -5.223 12.297 1 81.31 71 ALA B N 1
ATOM 2808 C CA . ALA B 1 71 ? -6.004 -6.57 12.797 1 81.31 71 ALA B CA 1
ATOM 2809 C C . ALA B 1 71 ? -6.617 -7.625 11.883 1 81.31 71 ALA B C 1
ATOM 2811 O O . ALA B 1 71 ? -7.641 -7.379 11.234 1 81.31 71 ALA B O 1
ATOM 2812 N N . ALA B 1 72 ? -6.008 -8.758 11.938 1 91.94 72 ALA B N 1
ATOM 2813 C CA . ALA B 1 72 ? -6.508 -9.844 11.094 1 91.94 72 ALA B CA 1
ATOM 2814 C C . ALA B 1 72 ? -7.961 -10.172 11.438 1 91.94 72 ALA B C 1
ATOM 2816 O O . ALA B 1 72 ? -8.766 -10.453 10.539 1 91.94 72 ALA B O 1
ATOM 2817 N N . VAL B 1 73 ? -8.273 -10.109 12.664 1 91.69 73 VAL B N 1
ATOM 2818 C CA . VAL B 1 73 ? -9.617 -10.461 13.109 1 91.69 73 VAL B CA 1
ATOM 2819 C C . VAL B 1 73 ? -10.625 -9.461 12.547 1 91.69 73 VAL B C 1
ATOM 2821 O O . VAL B 1 73 ? -11.734 -9.844 12.164 1 91.69 73 VAL B O 1
ATOM 2824 N N . GLU B 1 74 ? -10.266 -8.227 12.508 1 90.06 74 GLU B N 1
ATOM 2825 C CA . GLU B 1 74 ? -11.148 -7.203 11.961 1 90.06 74 GLU B CA 1
ATOM 2826 C C . GLU B 1 74 ? -11.352 -7.395 10.461 1 90.06 74 GLU B C 1
ATOM 2828 O O . GLU B 1 74 ? -12.469 -7.254 9.953 1 90.06 74 GLU B O 1
ATOM 2833 N N . LEU B 1 75 ? -10.289 -7.641 9.82 1 95.06 75 LEU B N 1
ATOM 2834 C CA . LEU B 1 75 ? -10.375 -7.875 8.383 1 95.06 75 LEU B CA 1
ATOM 2835 C C . LEU B 1 75 ? -11.211 -9.117 8.086 1 95.06 75 LEU B C 1
ATOM 2837 O O . LEU B 1 75 ? -12.008 -9.117 7.141 1 95.06 75 LEU B O 1
ATOM 2841 N N . ARG B 1 76 ? -11.062 -10.156 8.891 1 97.44 76 ARG B N 1
ATOM 2842 C CA . ARG B 1 76 ? -11.883 -11.352 8.758 1 97.44 76 ARG B CA 1
ATOM 2843 C C . ARG B 1 76 ? -13.359 -11.023 8.945 1 97.44 76 ARG B C 1
ATOM 2845 O O . ARG B 1 76 ? -14.211 -11.508 8.195 1 97.44 76 ARG B O 1
ATOM 2852 N N . GLU B 1 77 ? -13.664 -10.234 9.875 1 95.88 77 GLU B N 1
ATOM 2853 C CA . GLU B 1 77 ? -15.047 -9.844 10.133 1 95.88 77 GLU B CA 1
ATOM 2854 C C . GLU B 1 77 ? -15.633 -9.086 8.938 1 95.88 77 GLU B C 1
ATOM 2856 O O . GLU B 1 77 ? -16.797 -9.305 8.578 1 95.88 77 GLU B O 1
ATOM 2861 N N . LEU B 1 78 ? -14.828 -8.219 8.43 1 96 78 LEU B N 1
ATOM 2862 C CA . LEU B 1 78 ? -15.273 -7.473 7.262 1 96 78 LEU B CA 1
ATOM 2863 C C . LEU B 1 78 ? -15.586 -8.414 6.105 1 96 78 LEU B C 1
ATOM 2865 O O . LEU B 1 78 ? -16.562 -8.211 5.371 1 96 78 LEU B O 1
ATOM 2869 N N . LEU B 1 79 ? -14.766 -9.438 5.914 1 98.38 79 LEU B N 1
ATOM 2870 C CA . LEU B 1 79 ? -15.023 -10.438 4.883 1 98.38 79 LEU B CA 1
ATOM 2871 C C . LEU B 1 79 ? -16.312 -11.195 5.172 1 98.38 79 LEU B C 1
ATOM 2873 O O . LEU B 1 79 ? -17.172 -11.344 4.289 1 98.38 79 LEU B O 1
ATOM 2877 N N . ASP B 1 80 ? -16.516 -11.633 6.379 1 98.12 80 ASP B N 1
ATOM 2878 C CA . ASP B 1 80 ? -17.688 -12.406 6.77 1 98.12 80 ASP B CA 1
ATOM 2879 C C . ASP B 1 80 ? -18.969 -11.617 6.523 1 98.12 80 ASP B C 1
ATOM 2881 O O . ASP B 1 80 ? -19.953 -12.164 6.008 1 98.12 80 ASP B O 1
ATOM 2885 N N . GLU B 1 81 ? -18.922 -10.414 6.863 1 97.25 81 GLU B N 1
ATOM 2886 C CA . GLU B 1 81 ? -20.078 -9.539 6.691 1 97.25 81 GLU B CA 1
ATOM 2887 C C . GLU B 1 81 ? -20.5 -9.477 5.227 1 97.25 81 GLU B C 1
ATOM 2889 O O . GLU B 1 81 ? -21.672 -9.203 4.922 1 97.25 81 GLU B O 1
ATOM 2894 N N . ARG B 1 82 ? -19.562 -9.75 4.352 1 97.81 82 ARG B N 1
ATOM 2895 C CA . ARG B 1 82 ? -19.812 -9.547 2.928 1 97.81 82 ARG B CA 1
ATOM 2896 C C . ARG B 1 82 ? -19.828 -10.875 2.18 1 97.81 82 ARG B C 1
ATOM 2898 O O . ARG B 1 82 ? -19.953 -10.898 0.953 1 97.81 82 ARG B O 1
ATOM 2905 N N . GLY B 1 83 ? -19.688 -11.969 2.906 1 98.12 83 GLY B N 1
ATOM 2906 C CA . GLY B 1 83 ? -19.641 -13.273 2.264 1 98.12 83 GLY B CA 1
ATOM 2907 C C . GLY B 1 83 ? -18.422 -13.461 1.38 1 98.12 83 GLY B C 1
ATOM 2908 O O . GLY B 1 83 ? -18.484 -14.133 0.349 1 98.12 83 GLY B O 1
ATOM 2909 N N . MET B 1 84 ? -17.359 -12.773 1.695 1 98.44 84 MET B N 1
ATOM 2910 C CA . MET B 1 84 ? -16.094 -12.883 0.963 1 98.44 84 MET B CA 1
ATOM 2911 C C . MET B 1 84 ? -15.102 -13.75 1.729 1 98.44 84 MET B C 1
ATOM 2913 O O . MET B 1 84 ? -15.273 -13.992 2.924 1 98.44 84 MET B O 1
ATOM 2917 N N . ILE B 1 85 ? -14.102 -14.25 1.02 1 98.5 85 ILE B N 1
ATOM 2918 C CA . ILE B 1 85 ? -13.102 -15.086 1.664 1 98.5 85 ILE B CA 1
ATOM 2919 C C . ILE B 1 85 ? -11.703 -14.672 1.201 1 98.5 85 ILE B C 1
ATOM 2921 O O . ILE B 1 85 ? -11.547 -14.07 0.135 1 98.5 85 ILE B O 1
ATOM 2925 N N . CYS B 1 86 ? -10.758 -14.93 2.023 1 98.69 86 CYS B N 1
ATOM 2926 C CA . CYS B 1 86 ? -9.336 -14.812 1.702 1 98.69 86 CYS B CA 1
ATOM 2927 C C . CYS B 1 86 ? -8.688 -16.188 1.583 1 98.69 86 CYS B C 1
ATOM 2929 O O . CYS B 1 86 ? -8.617 -16.938 2.564 1 98.69 86 CYS B O 1
ATOM 2931 N N . THR B 1 87 ? -8.188 -16.484 0.418 1 98.56 87 THR B N 1
ATOM 2932 C CA . THR B 1 87 ? -7.617 -17.812 0.261 1 98.56 87 THR B CA 1
ATOM 2933 C C . THR B 1 87 ? -6.094 -17.766 0.29 1 98.56 87 THR B C 1
ATOM 2935 O O . THR B 1 87 ? -5.434 -18.797 0.459 1 98.56 87 THR B O 1
ATOM 2938 N N . SER B 1 88 ? -5.598 -16.625 0.117 1 98.81 88 SER B N 1
ATOM 2939 C CA . SER B 1 88 ? -4.152 -16.438 0.172 1 98.81 88 SER B CA 1
ATOM 2940 C C . SER B 1 88 ? -3.795 -15.117 0.845 1 98.81 88 SER B C 1
ATOM 2942 O O . SER B 1 88 ? -4.449 -14.094 0.613 1 98.81 88 SER B O 1
ATOM 2944 N N . TYR B 1 89 ? -2.787 -15.188 1.711 1 98.38 89 TYR B N 1
ATOM 2945 C CA . TYR B 1 89 ? -2.328 -14.031 2.467 1 98.38 89 TYR B CA 1
ATOM 2946 C C . TYR B 1 89 ? -0.874 -13.711 2.146 1 98.38 89 TYR B C 1
ATOM 2948 O O . TYR B 1 89 ? 0.017 -14.523 2.395 1 98.38 89 TYR B O 1
ATOM 2956 N N . GLY B 1 90 ? -0.729 -12.523 1.558 1 96.56 90 GLY B N 1
ATOM 2957 C CA . GLY B 1 90 ? 0.612 -12.094 1.197 1 96.56 90 GLY B CA 1
ATOM 2958 C C . GLY B 1 90 ? 1.304 -11.312 2.299 1 96.56 90 GLY B C 1
ATOM 2959 O O . GLY B 1 90 ? 0.677 -10.492 2.975 1 96.56 90 GLY B O 1
ATOM 2960 N N . VAL B 1 91 ? 2.611 -11.602 2.453 1 92.88 91 VAL B N 1
ATOM 2961 C CA . VAL B 1 91 ? 3.455 -10.883 3.398 1 92.88 91 VAL B CA 1
ATOM 2962 C C . VAL B 1 91 ? 4.812 -10.594 2.764 1 92.88 91 VAL B C 1
ATOM 2964 O O . VAL B 1 91 ? 5.141 -11.141 1.708 1 92.88 91 VAL B O 1
ATOM 2967 N N . GLY B 1 92 ? 5.559 -9.695 3.426 1 89.38 92 GLY B N 1
ATOM 2968 C CA . GLY B 1 92 ? 6.922 -9.445 2.984 1 89.38 92 GLY B CA 1
ATOM 2969 C C . GLY B 1 92 ? 7.879 -10.57 3.344 1 89.38 92 GLY B C 1
ATOM 2970 O O . GLY B 1 92 ? 7.613 -11.352 4.258 1 89.38 92 GLY B O 1
ATOM 2971 N N . TYR B 1 93 ? 8.969 -10.562 2.664 1 92.75 93 TYR B N 1
ATOM 2972 C CA . TYR B 1 93 ? 10.008 -11.578 2.85 1 92.75 93 TYR B CA 1
ATOM 2973 C C . TYR B 1 93 ? 10.5 -11.594 4.293 1 92.75 93 TYR B C 1
ATOM 2975 O O . TYR B 1 93 ? 10.531 -12.648 4.93 1 92.75 93 TYR B O 1
ATOM 2983 N N . GLN B 1 94 ? 10.82 -10.5 4.828 1 86.81 94 GLN B N 1
ATOM 2984 C CA . GLN B 1 94 ? 11.375 -10.43 6.176 1 86.81 94 GLN B CA 1
ATOM 2985 C C . GLN B 1 94 ? 10.352 -10.859 7.215 1 86.81 94 GLN B C 1
ATOM 2987 O O . GLN B 1 94 ? 10.695 -11.5 8.211 1 86.81 94 GLN B O 1
ATOM 2992 N N . THR B 1 95 ? 9.109 -10.469 6.965 1 88.56 95 THR B N 1
ATOM 2993 C CA . THR B 1 95 ? 8.039 -10.867 7.875 1 88.56 95 THR B CA 1
ATOM 2994 C C . THR B 1 95 ? 7.883 -12.391 7.887 1 88.56 95 THR B C 1
ATOM 2996 O O . THR B 1 95 ? 7.727 -12.992 8.953 1 88.56 95 THR B O 1
ATOM 2999 N N . LEU B 1 96 ? 7.949 -12.977 6.738 1 94 96 LEU B N 1
ATOM 3000 C CA . LEU B 1 96 ? 7.863 -14.43 6.664 1 94 96 LEU B CA 1
ATOM 3001 C C . LEU B 1 96 ? 8.984 -15.078 7.465 1 94 96 LEU B C 1
ATOM 3003 O O . LEU B 1 96 ? 8.75 -16.031 8.211 1 94 96 LEU B O 1
ATOM 3007 N N . VAL B 1 97 ? 10.156 -14.531 7.332 1 93.44 97 VAL B N 1
ATOM 3008 C CA . VAL B 1 97 ? 11.352 -15.18 7.867 1 93.44 97 VAL B CA 1
ATOM 3009 C C . VAL B 1 97 ? 11.461 -14.898 9.367 1 93.44 97 VAL B C 1
ATOM 3011 O O . VAL B 1 97 ? 11.758 -15.805 10.148 1 93.44 97 VAL B O 1
ATOM 3014 N N . ASN B 1 98 ? 11.133 -13.68 9.797 1 88.44 98 ASN B N 1
ATOM 3015 C CA . ASN B 1 98 ? 11.43 -13.266 11.164 1 88.44 98 ASN B CA 1
ATOM 3016 C C . ASN B 1 98 ? 10.203 -13.383 12.07 1 88.44 98 ASN B C 1
ATOM 3018 O O . ASN B 1 98 ? 10.328 -13.445 13.289 1 88.44 98 ASN B O 1
ATOM 3022 N N . ASP B 1 99 ? 9.031 -13.43 11.461 1 90.69 99 ASP B N 1
ATOM 3023 C CA . ASP B 1 99 ? 7.797 -13.406 12.242 1 90.69 99 ASP B CA 1
ATOM 3024 C C . ASP B 1 99 ? 6.824 -14.484 11.773 1 90.69 99 ASP B C 1
ATOM 3026 O O . ASP B 1 99 ? 5.625 -14.234 11.641 1 90.69 99 ASP B O 1
ATOM 3030 N N . THR B 1 100 ? 7.355 -15.609 11.492 1 95.25 100 THR B N 1
ATOM 3031 C CA . THR B 1 100 ? 6.574 -16.688 10.906 1 95.25 100 THR B CA 1
ATOM 3032 C C . THR B 1 100 ? 5.371 -17.031 11.781 1 95.25 100 THR B C 1
ATOM 3034 O O . THR B 1 100 ? 4.289 -17.328 11.273 1 95.25 100 THR B O 1
ATOM 3037 N N . GLU B 1 101 ? 5.512 -16.984 13.047 1 94.75 101 GLU B N 1
ATOM 3038 C CA . GLU B 1 101 ? 4.414 -17.328 13.945 1 94.75 101 GLU B CA 1
ATOM 3039 C C . GLU B 1 101 ? 3.256 -16.344 13.797 1 94.75 101 GLU B C 1
ATOM 3041 O O . GLU B 1 101 ? 2.09 -16.75 13.805 1 94.75 101 GLU B O 1
ATOM 3046 N N . GLN B 1 102 ? 3.605 -15.117 13.75 1 91.56 102 GLN B N 1
ATOM 3047 C CA . GLN B 1 102 ? 2.562 -14.117 13.547 1 91.56 102 GLN B CA 1
ATOM 3048 C C . GLN B 1 102 ? 1.883 -14.297 12.188 1 91.56 102 GLN B C 1
ATOM 3050 O O . GLN B 1 102 ? 0.669 -14.117 12.07 1 91.56 102 GLN B O 1
ATOM 3055 N N . VAL B 1 103 ? 2.656 -14.609 11.211 1 95.81 103 VAL B N 1
ATOM 3056 C CA . VAL B 1 103 ? 2.123 -14.867 9.875 1 95.81 103 VAL B CA 1
ATOM 3057 C C . VAL B 1 103 ? 1.122 -16.016 9.93 1 95.81 103 VAL B C 1
ATOM 3059 O O . VAL B 1 103 ? 0.031 -15.93 9.359 1 95.81 103 VAL B O 1
ATOM 3062 N N . ILE B 1 104 ? 1.505 -17.047 10.609 1 98.12 104 ILE B N 1
ATOM 3063 C CA . ILE B 1 104 ? 0.643 -18.219 10.773 1 98.12 104 ILE B CA 1
ATOM 3064 C C . ILE B 1 104 ? -0.668 -17.797 11.438 1 98.12 104 ILE B C 1
ATOM 3066 O O . ILE B 1 104 ? -1.751 -18.109 10.938 1 98.12 104 ILE B O 1
ATOM 3070 N N . SER B 1 105 ? -0.542 -17.062 12.508 1 96.75 105 SER B N 1
ATOM 3071 C CA . SER B 1 105 ? -1.718 -16.641 13.258 1 96.75 105 SER B CA 1
ATOM 3072 C C . SER B 1 105 ? -2.646 -15.789 12.391 1 96.75 105 SER B C 1
ATOM 3074 O O . SER B 1 105 ? -3.859 -16.016 12.367 1 96.75 105 SER B O 1
ATOM 3076 N N . ASP B 1 106 ? -2.092 -14.844 11.688 1 95.88 106 ASP B N 1
ATOM 3077 C CA . ASP B 1 106 ? -2.887 -13.953 10.852 1 95.88 106 ASP B CA 1
ATOM 3078 C C . ASP B 1 106 ? -3.549 -14.719 9.711 1 95.88 106 ASP B C 1
ATOM 3080 O O . ASP B 1 106 ? -4.73 -14.516 9.422 1 95.88 106 ASP B O 1
ATOM 3084 N N . ALA B 1 107 ? -2.777 -15.578 9.062 1 98.5 107 ALA B N 1
ATOM 3085 C CA . ALA B 1 107 ? -3.309 -16.359 7.945 1 98.5 107 ALA B CA 1
ATOM 3086 C C . ALA B 1 107 ? -4.477 -17.234 8.391 1 98.5 107 ALA B C 1
ATOM 3088 O O . ALA B 1 107 ? -5.52 -17.266 7.73 1 98.5 107 ALA B O 1
ATOM 3089 N N . LYS B 1 108 ? -4.328 -17.875 9.477 1 98.56 108 LYS B N 1
ATOM 3090 C CA . LYS B 1 108 ? -5.395 -18.719 10 1 98.56 108 LYS B CA 1
ATOM 3091 C C . LYS B 1 108 ? -6.621 -17.891 10.367 1 98.56 108 LYS B C 1
ATOM 3093 O O . LYS B 1 108 ? -7.754 -18.281 10.07 1 98.56 108 LYS B O 1
ATOM 3098 N N . THR B 1 109 ? -6.367 -16.766 11.031 1 98.06 109 THR B N 1
ATOM 3099 C CA . THR B 1 109 ? -7.469 -15.883 11.398 1 98.06 109 THR B CA 1
ATOM 3100 C C . THR B 1 109 ? -8.234 -15.43 10.156 1 98.06 109 THR B C 1
ATOM 3102 O O . THR B 1 109 ? -9.469 -15.398 10.156 1 98.06 109 THR B O 1
ATOM 3105 N N . LEU B 1 110 ? -7.551 -15.141 9.102 1 98.44 110 LEU B N 1
ATOM 3106 C CA . LEU B 1 110 ? -8.156 -14.68 7.855 1 98.44 110 LEU B CA 1
ATOM 3107 C C . LEU B 1 110 ? -8.883 -15.82 7.152 1 98.44 110 LEU B C 1
ATOM 3109 O O . LEU B 1 110 ? -9.711 -15.586 6.27 1 98.44 110 LEU B O 1
ATOM 3113 N N . GLY B 1 111 ? -8.508 -17.047 7.477 1 98.5 111 GLY B N 1
ATOM 3114 C CA . GLY B 1 111 ? -9.047 -18.219 6.789 1 98.5 111 GLY B CA 1
ATOM 3115 C C . GLY B 1 111 ? -8.266 -18.578 5.543 1 98.5 111 GLY B C 1
ATOM 3116 O O . GLY B 1 111 ? -8.742 -19.359 4.711 1 98.5 111 GLY B O 1
ATOM 3117 N N . ALA B 1 112 ? -7.102 -18.078 5.449 1 98.62 112 ALA B N 1
ATOM 3118 C CA . ALA B 1 112 ? -6.277 -18.359 4.273 1 98.62 112 ALA B CA 1
ATOM 3119 C C . ALA B 1 112 ? -5.656 -19.75 4.344 1 98.62 112 ALA B C 1
ATOM 3121 O O . ALA B 1 112 ? -5.277 -20.203 5.426 1 98.62 112 ALA B O 1
ATOM 3122 N N . LYS B 1 113 ? -5.586 -20.297 3.225 1 98.19 113 LYS B N 1
ATOM 3123 C CA . LYS B 1 113 ? -4.891 -21.578 3.076 1 98.19 113 LYS B CA 1
ATOM 3124 C C . LYS B 1 113 ? -3.432 -21.359 2.674 1 98.19 113 LYS B C 1
ATOM 3126 O O . LYS B 1 113 ? -2.559 -22.156 3.039 1 98.19 113 LYS B O 1
ATOM 3131 N N . TYR B 1 114 ? -3.189 -20.312 2.012 1 98.75 114 TYR B N 1
ATOM 3132 C CA . TYR B 1 114 ? -1.868 -20.062 1.449 1 98.75 114 TYR B CA 1
ATOM 3133 C C . TYR B 1 114 ? -1.268 -18.781 2.029 1 98.75 114 TYR B C 1
ATOM 3135 O O . TYR B 1 114 ? -1.991 -17.828 2.334 1 98.75 114 TYR B O 1
ATOM 3143 N N . VAL B 1 115 ? 0.021 -18.812 2.207 1 98.69 115 VAL B N 1
ATOM 3144 C CA . VAL B 1 115 ? 0.839 -17.641 2.484 1 98.69 115 VAL B CA 1
ATOM 3145 C C . VAL B 1 115 ? 1.777 -17.375 1.31 1 98.69 115 VAL B C 1
ATOM 3147 O O . VAL B 1 115 ? 2.434 -18.297 0.809 1 98.69 115 VAL B O 1
ATOM 3150 N N . ARG B 1 116 ? 1.84 -16.094 0.918 1 98.19 116 ARG B N 1
ATOM 3151 C CA . ARG B 1 116 ? 2.559 -15.797 -0.316 1 98.19 116 ARG B CA 1
ATOM 3152 C C . ARG B 1 116 ? 3.568 -14.672 -0.105 1 98.19 116 ARG B C 1
ATOM 3154 O O . ARG B 1 116 ? 3.275 -13.688 0.58 1 98.19 116 ARG B O 1
ATOM 3161 N N . VAL B 1 117 ? 4.73 -14.797 -0.667 1 96.5 117 VAL B N 1
ATOM 3162 C CA . VAL B 1 117 ? 5.742 -13.758 -0.784 1 96.5 117 VAL B CA 1
ATOM 3163 C C . VAL B 1 117 ? 6.023 -13.469 -2.258 1 96.5 117 VAL B C 1
ATOM 3165 O O . VAL B 1 117 ? 6.113 -14.391 -3.07 1 96.5 117 VAL B O 1
ATOM 3168 N N . ALA B 1 118 ? 6.211 -12.156 -2.545 1 95.69 118 ALA B N 1
ATOM 3169 C CA . ALA B 1 118 ? 6.285 -11.82 -3.965 1 95.69 118 ALA B CA 1
ATOM 3170 C C . ALA B 1 118 ? 7.629 -11.18 -4.305 1 95.69 118 ALA B C 1
ATOM 3172 O O . ALA B 1 118 ? 7.895 -10.859 -5.469 1 95.69 118 ALA B O 1
ATOM 3173 N N . TRP B 1 119 ? 8.5 -10.961 -3.336 1 93.25 119 TRP B N 1
ATOM 3174 C CA . TRP B 1 119 ? 9.773 -10.297 -3.598 1 93.25 119 TRP B CA 1
ATOM 3175 C C . TRP B 1 119 ? 10.867 -10.859 -2.703 1 93.25 119 TRP B C 1
ATOM 3177 O O . TRP B 1 119 ? 10.648 -11.102 -1.514 1 93.25 119 TRP B O 1
ATOM 3187 N N . ILE B 1 120 ? 11.992 -11.094 -3.291 1 95.06 120 ILE B N 1
ATOM 3188 C CA . ILE B 1 120 ? 13.203 -11.477 -2.572 1 95.06 120 ILE B CA 1
ATOM 3189 C C . ILE B 1 120 ? 14.18 -10.305 -2.539 1 95.06 120 ILE B C 1
ATOM 3191 O O . ILE B 1 120 ? 14.656 -9.859 -3.586 1 95.06 120 ILE B O 1
ATOM 3195 N N . PRO B 1 121 ? 14.445 -9.859 -1.363 1 89 121 PRO B N 1
ATOM 3196 C CA . PRO B 1 121 ? 15.406 -8.75 -1.293 1 89 121 PRO B CA 1
ATOM 3197 C C . PRO B 1 121 ? 16.75 -9.102 -1.926 1 89 121 PRO B C 1
ATOM 3199 O O . PRO B 1 121 ? 17.297 -10.172 -1.675 1 89 121 PRO B O 1
ATOM 3202 N N . HIS B 1 122 ? 17.25 -8.203 -2.77 1 91.38 122 HIS B N 1
ATOM 3203 C CA . HIS B 1 122 ? 18.547 -8.375 -3.393 1 91.38 122 HIS B CA 1
ATOM 3204 C C . HIS B 1 122 ? 19.125 -7.043 -3.861 1 91.38 122 HIS B C 1
ATOM 3206 O O . HIS B 1 122 ? 18.375 -6.09 -4.094 1 91.38 122 HIS B O 1
ATOM 3212 N N . GLU B 1 123 ? 20.391 -6.996 -3.867 1 85.5 123 GLU B N 1
ATOM 3213 C CA . GLU B 1 123 ? 21.094 -5.809 -4.355 1 85.5 123 GLU B CA 1
ATOM 3214 C C . GLU B 1 123 ? 21.562 -6.004 -5.789 1 85.5 123 GLU B C 1
ATOM 3216 O O . GLU B 1 123 ? 22.219 -7.004 -6.102 1 85.5 123 GLU B O 1
ATOM 3221 N N . GLY B 1 124 ? 21.203 -5.078 -6.641 1 87.62 124 GLY B N 1
ATOM 3222 C CA . GLY B 1 124 ? 21.594 -5.223 -8.031 1 87.62 124 GLY B CA 1
ATOM 3223 C C . GLY B 1 124 ? 20.875 -6.355 -8.742 1 87.62 124 GLY B C 1
ATOM 3224 O O . GLY B 1 124 ? 19.672 -6.531 -8.57 1 87.62 124 GLY B O 1
ATOM 3225 N N . GLU B 1 125 ? 21.625 -7.023 -9.531 1 95 125 GLU B N 1
ATOM 3226 C CA . GLU B 1 125 ? 21.078 -8.148 -10.273 1 95 125 GLU B CA 1
ATOM 3227 C C . GLU B 1 125 ? 20.844 -9.352 -9.367 1 95 125 GLU B C 1
ATOM 3229 O O . GLU B 1 125 ? 21.672 -9.656 -8.508 1 95 125 GLU B O 1
ATOM 3234 N N . PHE B 1 126 ? 19.688 -9.945 -9.516 1 97.06 126 PHE B N 1
ATOM 3235 C CA . PHE B 1 126 ? 19.375 -11.148 -8.758 1 97.06 126 PHE B CA 1
ATOM 3236 C C . PHE B 1 126 ? 20.391 -12.25 -9.055 1 97.06 126 PHE B C 1
ATOM 3238 O O . PHE B 1 126 ? 20.672 -12.555 -10.219 1 97.06 126 PHE B O 1
ATOM 3245 N N . SER B 1 127 ? 20.953 -12.859 -7.969 1 97.94 127 SER B N 1
ATOM 3246 C CA . SER B 1 127 ? 22.078 -13.758 -8.125 1 97.94 127 SER B CA 1
ATOM 3247 C C . SER B 1 127 ? 21.766 -15.156 -7.609 1 97.94 127 SER B C 1
ATOM 3249 O O . SER B 1 127 ? 20.703 -15.367 -7 1 97.94 127 SER B O 1
ATOM 3251 N N . LEU B 1 128 ? 22.688 -16.078 -7.965 1 98.44 128 LEU B N 1
ATOM 3252 C CA . LEU B 1 128 ? 22.562 -17.422 -7.422 1 98.44 128 LEU B CA 1
ATOM 3253 C C . LEU B 1 128 ? 22.594 -17.391 -5.895 1 98.44 128 LEU B C 1
ATOM 3255 O O . LEU B 1 128 ? 21.906 -18.188 -5.246 1 98.44 128 LEU B O 1
ATOM 3259 N N . GLU B 1 129 ? 23.391 -16.547 -5.34 1 98.44 129 GLU B N 1
ATOM 3260 C CA . GLU B 1 129 ? 23.453 -16.422 -3.887 1 98.44 129 GLU B CA 1
ATOM 3261 C C . GLU B 1 129 ? 22.125 -15.984 -3.309 1 98.44 129 GLU B C 1
ATOM 3263 O O . GLU B 1 129 ? 21.688 -16.484 -2.27 1 98.44 129 GLU B O 1
ATOM 3268 N N . ASP B 1 130 ? 21.453 -15.062 -3.951 1 98.19 130 ASP B N 1
ATOM 3269 C CA . ASP B 1 130 ? 20.125 -14.641 -3.539 1 98.19 130 ASP B CA 1
ATOM 3270 C C . ASP B 1 130 ? 19.141 -15.805 -3.59 1 98.19 130 ASP B C 1
ATOM 3272 O O . ASP B 1 130 ? 18.359 -16 -2.658 1 98.19 130 ASP B O 1
ATOM 3276 N N . ALA B 1 131 ? 19.234 -16.562 -4.688 1 98.75 131 ALA B N 1
ATOM 3277 C CA . ALA B 1 131 ? 18.344 -17.719 -4.863 1 98.75 131 ALA B CA 1
ATOM 3278 C C . ALA B 1 131 ? 18.578 -18.766 -3.791 1 98.75 131 ALA B C 1
ATOM 3280 O O . ALA B 1 131 ? 17.641 -19.328 -3.236 1 98.75 131 ALA B O 1
ATOM 3281 N N . ARG B 1 132 ? 19.828 -19.047 -3.473 1 98.75 132 ARG B N 1
ATOM 3282 C CA . ARG B 1 132 ? 20.172 -20.031 -2.443 1 98.75 132 ARG B CA 1
ATOM 3283 C C . ARG B 1 132 ? 19.641 -19.594 -1.081 1 98.75 132 ARG B C 1
ATOM 3285 O O . ARG B 1 132 ? 19.078 -20.422 -0.349 1 98.75 132 ARG B O 1
ATOM 3292 N N . ARG B 1 133 ? 19.828 -18.359 -0.8 1 98.56 133 ARG B N 1
ATOM 3293 C CA . ARG B 1 133 ? 19.312 -17.828 0.456 1 98.56 133 ARG B CA 1
ATOM 3294 C C . ARG B 1 133 ? 17.797 -17.969 0.527 1 98.56 133 ARG B C 1
ATOM 3296 O O . ARG B 1 133 ? 17.25 -18.406 1.543 1 98.56 133 ARG B O 1
ATOM 3303 N N . ALA B 1 134 ? 17.172 -17.641 -0.526 1 98.56 134 ALA B N 1
ATOM 3304 C CA . ALA B 1 134 ? 15.719 -17.719 -0.567 1 98.56 134 ALA B CA 1
ATOM 3305 C C . ALA B 1 134 ? 15.234 -19.156 -0.419 1 98.56 134 ALA B C 1
ATOM 3307 O O . ALA B 1 134 ? 14.281 -19.438 0.312 1 98.56 134 ALA B O 1
ATOM 3308 N N . VAL B 1 135 ? 15.898 -20.047 -1.131 1 98.88 135 VAL B N 1
ATOM 3309 C CA . VAL B 1 135 ? 15.539 -21.469 -1.057 1 98.88 135 VAL B CA 1
ATOM 3310 C C . VAL B 1 135 ? 15.609 -21.938 0.393 1 98.88 135 VAL B C 1
ATOM 3312 O O . VAL B 1 135 ? 14.688 -22.594 0.882 1 98.88 135 VAL B O 1
ATOM 3315 N N . ASN B 1 136 ? 16.688 -21.609 1.069 1 98.81 136 ASN B N 1
ATOM 3316 C CA . ASN B 1 136 ? 16.844 -22 2.465 1 98.81 136 ASN B CA 1
ATOM 3317 C C . ASN B 1 136 ? 15.75 -21.406 3.342 1 98.81 136 ASN B C 1
ATOM 3319 O O . ASN B 1 136 ? 15.141 -22.109 4.148 1 98.81 136 ASN B O 1
ATOM 3323 N N . ASP B 1 137 ? 15.484 -20.188 3.182 1 98.56 137 ASP B N 1
ATOM 3324 C CA . ASP B 1 137 ? 14.484 -19.484 3.988 1 98.56 137 ASP B CA 1
ATOM 3325 C C . ASP B 1 137 ? 13.086 -20.016 3.703 1 98.56 137 ASP B C 1
ATOM 3327 O O . ASP B 1 137 ? 12.289 -20.203 4.625 1 98.56 137 ASP B O 1
ATOM 3331 N N . PHE B 1 138 ? 12.812 -20.234 2.428 1 98.75 138 PHE B N 1
ATOM 3332 C CA . PHE B 1 138 ? 11.492 -20.719 2.037 1 98.75 138 PHE B CA 1
ATOM 3333 C C . PHE B 1 138 ? 11.258 -22.141 2.564 1 98.75 138 PHE B C 1
ATOM 3335 O O . PHE B 1 138 ? 10.164 -22.453 3.033 1 98.75 138 PHE B O 1
ATOM 3342 N N . ASN B 1 139 ? 12.289 -22.953 2.463 1 98.81 139 ASN B N 1
ATOM 3343 C CA . ASN B 1 139 ? 12.156 -24.281 3.033 1 98.81 139 ASN B CA 1
ATOM 3344 C C . ASN B 1 139 ? 11.891 -24.234 4.535 1 98.81 139 ASN B C 1
ATOM 3346 O O . ASN B 1 139 ? 11.031 -24.953 5.043 1 98.81 139 ASN B O 1
ATOM 3350 N N . GLU B 1 140 ? 12.594 -23.391 5.223 1 98.56 140 GLU B N 1
ATOM 3351 C CA . GLU B 1 140 ? 12.406 -23.281 6.668 1 98.56 140 GLU B CA 1
ATOM 3352 C C . GLU B 1 140 ? 11.016 -22.75 7.004 1 98.56 140 GLU B C 1
ATOM 3354 O O . GLU B 1 140 ? 10.289 -23.344 7.801 1 98.56 140 GLU B O 1
ATOM 3359 N N . ALA B 1 141 ? 10.641 -21.672 6.402 1 98.19 141 ALA B N 1
ATOM 3360 C CA . ALA B 1 141 ? 9.336 -21.062 6.664 1 98.19 141 ALA B CA 1
ATOM 3361 C C . ALA B 1 141 ? 8.203 -21.984 6.199 1 98.19 141 ALA B C 1
ATOM 3363 O O . ALA B 1 141 ? 7.188 -22.109 6.879 1 98.19 141 ALA B O 1
ATOM 3364 N N . GLY B 1 142 ? 8.445 -22.578 5.012 1 98.62 142 GLY B N 1
ATOM 3365 C CA . GLY B 1 142 ? 7.441 -23.484 4.477 1 98.62 142 GLY B CA 1
ATOM 3366 C C . GLY B 1 142 ? 7.148 -24.656 5.398 1 98.62 142 GLY B C 1
ATOM 3367 O O . GLY B 1 142 ? 5.992 -25.047 5.57 1 98.62 142 GLY B O 1
ATOM 3368 N N . ARG B 1 143 ? 8.164 -25.188 5.965 1 98.62 143 ARG B N 1
ATOM 3369 C CA . ARG B 1 143 ? 7.988 -26.297 6.895 1 98.62 143 ARG B CA 1
ATOM 3370 C C . ARG B 1 143 ? 7.164 -25.859 8.102 1 98.62 143 ARG B C 1
ATOM 3372 O O . ARG B 1 143 ? 6.258 -26.594 8.531 1 98.62 143 ARG B O 1
ATOM 3379 N N . LYS B 1 144 ? 7.445 -24.75 8.672 1 98.44 144 LYS B N 1
ATOM 3380 C CA . LYS B 1 144 ? 6.707 -24.234 9.82 1 98.44 144 LYS B CA 1
ATOM 3381 C C . LYS B 1 144 ? 5.238 -24 9.469 1 98.44 144 LYS B C 1
ATOM 3383 O O . LYS B 1 144 ? 4.348 -24.312 10.258 1 98.44 144 LYS B O 1
ATOM 3388 N N . LEU B 1 145 ? 5.016 -23.438 8.32 1 98.75 145 LEU B N 1
ATOM 3389 C CA . LEU B 1 145 ? 3.652 -23.203 7.859 1 98.75 145 LEU B CA 1
ATOM 3390 C C . LEU B 1 145 ? 2.914 -24.516 7.664 1 98.75 145 LEU B C 1
ATOM 3392 O O . LEU B 1 145 ? 1.768 -24.672 8.094 1 98.75 145 LEU B O 1
ATOM 3396 N N . ALA B 1 146 ? 3.609 -25.453 7.055 1 98.38 146 ALA B N 1
ATOM 3397 C CA . ALA B 1 146 ? 3 -26.75 6.773 1 98.38 146 ALA B CA 1
ATOM 3398 C C . ALA B 1 146 ? 2.609 -27.469 8.062 1 98.38 146 ALA B C 1
ATOM 3400 O O . ALA B 1 146 ? 1.57 -28.125 8.125 1 98.38 146 ALA B O 1
ATOM 3401 N N . ASN B 1 147 ? 3.416 -27.328 9.055 1 98.25 147 ASN B N 1
ATOM 3402 C CA . ASN B 1 147 ? 3.125 -27.938 10.352 1 98.25 147 ASN B CA 1
ATOM 3403 C C . ASN B 1 147 ? 1.84 -27.391 10.953 1 98.25 147 ASN B C 1
ATOM 3405 O O . ASN B 1 147 ? 1.251 -28 11.844 1 98.25 147 ASN B O 1
ATOM 3409 N N . GLU B 1 148 ? 1.454 -26.25 10.477 1 98.31 148 GLU B N 1
ATOM 3410 C CA . GLU B 1 148 ? 0.254 -25.609 11 1 98.31 148 GLU B CA 1
ATOM 3411 C C . GLU B 1 148 ? -0.891 -25.672 9.992 1 98.31 148 GLU B C 1
ATOM 3413 O O . GLU B 1 148 ? -1.881 -24.953 10.117 1 98.31 148 GLU B O 1
ATOM 3418 N N . GLY B 1 149 ? -0.738 -26.453 8.945 1 97.88 149 GLY B N 1
ATOM 3419 C CA . GLY B 1 149 ? -1.802 -26.688 7.98 1 97.88 149 GLY B CA 1
ATOM 3420 C C . GLY B 1 149 ? -1.876 -25.609 6.914 1 97.88 149 GLY B C 1
ATOM 3421 O O . GLY B 1 149 ? -2.895 -25.469 6.234 1 97.88 149 GLY B O 1
ATOM 3422 N N . LEU B 1 150 ? -0.839 -24.797 6.785 1 98.38 150 LEU B N 1
ATOM 3423 C CA . LEU B 1 150 ? -0.756 -23.75 5.77 1 98.38 150 LEU B CA 1
ATOM 3424 C C . LEU B 1 150 ? 0.245 -24.125 4.684 1 98.38 150 LEU B C 1
ATOM 3426 O O . LEU B 1 150 ? 1.079 -25.016 4.883 1 98.38 150 LEU B O 1
ATOM 3430 N N . TYR B 1 151 ? 0.125 -23.5 3.551 1 97.12 151 TYR B N 1
ATOM 3431 C CA . TYR B 1 151 ? 1.026 -23.734 2.426 1 97.12 151 TYR B CA 1
ATOM 3432 C C . TYR B 1 151 ? 1.713 -22.438 2.002 1 97.12 151 TYR B C 1
ATOM 3434 O O . TYR B 1 151 ? 1.082 -21.391 1.951 1 97.12 151 TYR B O 1
ATOM 3442 N N . PHE B 1 152 ? 2.965 -22.578 1.77 1 98.69 152 PHE B N 1
ATOM 3443 C CA . PHE B 1 152 ? 3.725 -21.422 1.306 1 98.69 152 PHE B CA 1
ATOM 3444 C C . PHE B 1 152 ? 3.797 -21.391 -0.217 1 98.69 152 PHE B C 1
ATOM 3446 O O . PHE B 1 152 ? 3.996 -22.438 -0.85 1 98.69 152 PHE B O 1
ATOM 3453 N N . CYS B 1 153 ? 3.648 -20.203 -0.813 1 98.81 153 CYS B N 1
ATOM 3454 C CA . CYS B 1 153 ? 3.836 -20 -2.244 1 98.81 153 CYS B CA 1
ATOM 3455 C C . CYS B 1 153 ? 4.758 -18.812 -2.502 1 98.81 153 CYS B C 1
ATOM 3457 O O . CYS B 1 153 ? 4.539 -17.719 -1.97 1 98.81 153 CYS B O 1
ATOM 3459 N N . TYR B 1 154 ? 5.777 -19.047 -3.264 1 98.81 154 TYR B N 1
ATOM 3460 C CA . TYR B 1 154 ? 6.547 -17.922 -3.781 1 98.81 154 TYR B CA 1
ATOM 3461 C C . TYR B 1 154 ? 6.004 -17.453 -5.129 1 98.81 154 TYR B C 1
ATOM 3463 O O . TYR B 1 154 ? 5.816 -18.266 -6.039 1 98.81 154 TYR B O 1
ATOM 3471 N N . HIS B 1 155 ? 5.684 -16.156 -5.211 1 97.62 155 HIS B N 1
ATOM 3472 C CA . HIS B 1 155 ? 5.195 -15.445 -6.387 1 97.62 155 HIS B CA 1
ATOM 3473 C C . HIS B 1 155 ? 6.348 -14.844 -7.184 1 97.62 155 HIS B C 1
ATOM 3475 O O . HIS B 1 155 ? 7.051 -13.953 -6.695 1 97.62 155 HIS B O 1
ATOM 3481 N N . ASN B 1 156 ? 6.543 -15.312 -8.469 1 98.5 156 ASN B N 1
ATOM 3482 C CA . ASN B 1 156 ? 7.637 -14.812 -9.297 1 98.5 156 ASN B CA 1
ATOM 3483 C C . ASN B 1 156 ? 7.414 -13.359 -9.688 1 98.5 156 ASN B C 1
ATOM 3485 O O . ASN B 1 156 ? 6.273 -12.922 -9.859 1 98.5 156 ASN B O 1
ATOM 3489 N N . HIS B 1 157 ? 8.57 -12.688 -9.938 1 96.94 157 HIS B N 1
ATOM 3490 C CA . HIS B 1 157 ? 8.469 -11.266 -10.266 1 96.94 157 HIS B CA 1
ATOM 3491 C C . HIS B 1 157 ? 9.336 -10.914 -11.469 1 96.94 157 HIS B C 1
ATOM 3493 O O . HIS B 1 157 ? 9.625 -9.742 -11.703 1 96.94 157 HIS B O 1
ATOM 3499 N N . GLY B 1 158 ? 9.852 -11.875 -12.164 1 97.88 158 GLY B N 1
ATOM 3500 C CA . GLY B 1 158 ? 10.562 -11.68 -13.422 1 97.88 158 GLY B CA 1
ATOM 3501 C C . GLY B 1 158 ? 12.062 -11.812 -13.289 1 97.88 158 GLY B C 1
ATOM 3502 O O . GLY B 1 158 ? 12.711 -12.438 -14.133 1 97.88 158 GLY B O 1
ATOM 3503 N N . TYR B 1 159 ? 12.625 -11.305 -12.211 1 97.69 159 TYR B N 1
ATOM 3504 C CA . TYR B 1 159 ? 14.078 -11.258 -12.086 1 97.69 159 TYR B CA 1
ATOM 3505 C C . TYR B 1 159 ? 14.656 -12.656 -11.883 1 97.69 159 TYR B C 1
ATOM 3507 O O . TYR B 1 159 ? 15.828 -12.898 -12.148 1 97.69 159 TYR B O 1
ATOM 3515 N N . GLU B 1 160 ? 13.883 -13.625 -11.477 1 98.5 160 GLU B N 1
ATOM 3516 C CA . GLU B 1 160 ? 14.352 -14.984 -11.227 1 98.5 160 GLU B CA 1
ATOM 3517 C C . GLU B 1 160 ? 14.602 -15.734 -12.531 1 98.5 160 GLU B C 1
ATOM 3519 O O . GLU B 1 160 ? 15.211 -16.812 -12.531 1 98.5 160 GLU B O 1
ATOM 3524 N N . PHE B 1 161 ? 14.164 -15.188 -13.648 1 98.75 161 PHE B N 1
ATOM 3525 C CA . PHE B 1 161 ? 14.234 -15.93 -14.906 1 98.75 161 PHE B CA 1
ATOM 3526 C C . PHE B 1 161 ? 15.57 -15.68 -15.602 1 98.75 161 PHE B C 1
ATOM 3528 O O . PHE B 1 161 ? 15.75 -16.047 -16.766 1 98.75 161 PHE B O 1
ATOM 3535 N N . ARG B 1 162 ? 16.422 -15.086 -14.891 1 98.12 162 ARG B N 1
ATOM 3536 C CA . ARG B 1 162 ? 17.781 -14.984 -15.398 1 98.12 162 ARG B CA 1
ATOM 3537 C C . ARG B 1 162 ? 18.375 -16.359 -15.672 1 98.12 162 ARG B C 1
ATOM 3539 O O . ARG B 1 162 ? 18.156 -17.297 -14.898 1 98.12 162 ARG B O 1
ATOM 3546 N N . PRO B 1 163 ? 19.172 -16.422 -16.766 1 97.62 163 PRO B N 1
ATOM 3547 C CA . PRO B 1 163 ? 19.734 -17.719 -17.141 1 97.62 163 PRO B CA 1
ATOM 3548 C C . PRO B 1 163 ? 20.703 -18.281 -16.078 1 97.62 163 PRO B C 1
ATOM 3550 O O . PRO B 1 163 ? 21.469 -17.516 -15.492 1 97.62 163 PRO B O 1
ATOM 3553 N N . HIS B 1 164 ? 20.594 -19.547 -15.867 1 97.81 164 HIS B N 1
ATOM 3554 C CA . HIS B 1 164 ? 21.469 -20.297 -14.977 1 97.81 164 HIS B CA 1
ATOM 3555 C C . HIS B 1 164 ? 21.547 -21.766 -15.398 1 97.81 164 HIS B C 1
ATOM 3557 O O . HIS B 1 164 ? 20.531 -22.469 -15.375 1 97.81 164 HIS B O 1
ATOM 3563 N N . GLY B 1 165 ? 22.781 -22.203 -15.734 1 96.56 165 GLY B N 1
ATOM 3564 C CA . GLY B 1 165 ? 22.906 -23.562 -16.25 1 96.56 165 GLY B CA 1
ATOM 3565 C C . GLY B 1 165 ? 22.047 -23.812 -17.484 1 96.56 165 GLY B C 1
ATOM 3566 O O . GLY B 1 165 ? 22.109 -23.047 -18.453 1 96.56 165 GLY B O 1
ATOM 3567 N N . ASP B 1 166 ? 21.234 -24.938 -17.391 1 96.06 166 ASP B N 1
ATOM 3568 C CA . ASP B 1 166 ? 20.391 -25.312 -18.516 1 96.06 166 ASP B CA 1
ATOM 3569 C C . ASP B 1 166 ? 19 -24.688 -18.391 1 96.06 166 ASP B C 1
ATOM 3571 O O . ASP B 1 166 ? 18.109 -24.969 -19.188 1 96.06 166 ASP B O 1
ATOM 3575 N N . GLY B 1 167 ? 18.812 -23.859 -17.453 1 98.06 167 GLY B N 1
ATOM 3576 C CA . GLY B 1 167 ? 17.547 -23.203 -17.203 1 98.06 167 GLY B CA 1
ATOM 3577 C C . GLY B 1 167 ? 17.688 -21.812 -16.625 1 98.06 167 GLY B C 1
ATOM 3578 O O . GLY B 1 167 ? 18.438 -21 -17.156 1 98.06 167 GLY B O 1
ATOM 3579 N N . THR B 1 168 ? 16.938 -21.469 -15.641 1 98.75 168 THR B N 1
ATOM 3580 C CA . THR B 1 168 ? 16.953 -20.156 -15.008 1 98.75 168 THR B CA 1
ATOM 3581 C C . THR B 1 168 ? 17.141 -20.297 -13.5 1 98.75 168 THR B C 1
ATOM 3583 O O . THR B 1 168 ? 17.125 -21.406 -12.961 1 98.75 168 THR B O 1
ATOM 3586 N N . LEU B 1 169 ? 17.344 -19.156 -12.805 1 98.88 169 LEU B N 1
ATOM 3587 C CA . LEU B 1 169 ? 17.391 -19.172 -11.344 1 98.88 169 LEU B CA 1
ATOM 3588 C C . LEU B 1 169 ? 16.047 -19.578 -10.758 1 98.88 169 LEU B C 1
ATOM 3590 O O . LEU B 1 169 ? 15.984 -20.125 -9.656 1 98.88 169 LEU B O 1
ATOM 3594 N N . PHE B 1 170 ? 14.977 -19.359 -11.492 1 98.88 170 PHE B N 1
ATOM 3595 C CA . PHE B 1 170 ? 13.664 -19.828 -11.062 1 98.88 170 PHE B CA 1
ATOM 3596 C C . PHE B 1 170 ? 13.609 -21.344 -11.07 1 98.88 170 PHE B C 1
ATOM 3598 O O . PHE B 1 170 ? 13.086 -21.953 -10.141 1 98.88 170 PHE B O 1
ATOM 3605 N N . ASP B 1 171 ? 14.148 -21.969 -12.133 1 98.75 171 ASP B N 1
ATOM 3606 C CA . ASP B 1 171 ? 14.273 -23.422 -12.164 1 98.75 171 ASP B CA 1
ATOM 3607 C C . ASP B 1 171 ? 15.062 -23.938 -10.969 1 98.75 171 ASP B C 1
ATOM 3609 O O . ASP B 1 171 ? 14.68 -24.922 -10.336 1 98.75 171 ASP B O 1
ATOM 3613 N N . TYR B 1 172 ? 16.172 -23.25 -10.75 1 98.75 172 TYR B N 1
ATOM 3614 C CA . TYR B 1 172 ? 16.969 -23.625 -9.594 1 98.75 172 TYR B CA 1
ATOM 3615 C C . TYR B 1 172 ? 16.141 -23.625 -8.32 1 98.75 172 TYR B C 1
ATOM 3617 O O . TYR B 1 172 ? 16.219 -24.562 -7.523 1 98.75 172 TYR B O 1
ATOM 3625 N N . MET B 1 173 ? 15.352 -22.594 -8.109 1 98.88 173 MET B N 1
ATOM 3626 C CA . MET B 1 173 ? 14.547 -22.453 -6.898 1 98.88 173 MET B CA 1
ATOM 3627 C C . MET B 1 173 ? 13.5 -23.562 -6.816 1 98.88 173 MET B C 1
ATOM 3629 O O . MET B 1 173 ? 13.305 -24.156 -5.758 1 98.88 173 MET B O 1
ATOM 3633 N N . ILE B 1 174 ? 12.852 -23.84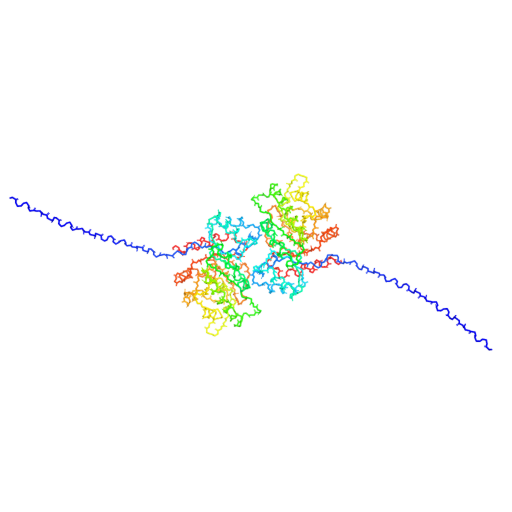4 -7.93 1 98.81 174 ILE B N 1
ATOM 3634 C CA . ILE B 1 174 ? 11.82 -24.875 -7.957 1 98.81 174 ILE B CA 1
ATOM 3635 C C . ILE B 1 174 ? 12.438 -26.234 -7.621 1 98.81 174 ILE B C 1
ATOM 3637 O O . ILE B 1 174 ? 11.891 -26.984 -6.812 1 98.81 174 ILE B O 1
ATOM 3641 N N . GLN B 1 175 ? 13.586 -26.484 -8.148 1 98.62 175 GLN B N 1
ATOM 3642 C CA . GLN B 1 175 ? 14.211 -27.797 -8.016 1 98.62 175 GLN B CA 1
ATOM 3643 C C . GLN B 1 175 ? 14.828 -27.984 -6.629 1 98.62 175 GLN B C 1
ATOM 3645 O O . GLN B 1 175 ? 15.039 -29.109 -6.18 1 98.62 175 GLN B O 1
ATOM 3650 N N . ASN B 1 176 ? 15.086 -26.875 -5.949 1 98.75 176 ASN B N 1
ATOM 3651 C CA . ASN B 1 176 ? 15.805 -27 -4.688 1 98.75 176 ASN B CA 1
ATOM 3652 C C . ASN B 1 176 ? 14.914 -26.672 -3.496 1 98.75 176 ASN B C 1
ATOM 3654 O O . ASN B 1 176 ? 15.367 -26.703 -2.35 1 98.75 176 ASN B O 1
ATOM 3658 N N . THR B 1 177 ? 13.711 -26.375 -3.676 1 98.88 177 THR B N 1
ATOM 3659 C CA . THR B 1 177 ? 12.75 -26.266 -2.586 1 98.88 177 THR B CA 1
ATOM 3660 C C . THR B 1 177 ? 11.953 -27.562 -2.439 1 98.88 177 THR B C 1
ATOM 3662 O O . THR B 1 177 ? 11.766 -28.297 -3.414 1 98.88 177 THR B O 1
ATOM 3665 N N . ASN B 1 178 ? 11.547 -27.859 -1.225 1 98.62 178 ASN B N 1
ATOM 3666 C CA . ASN B 1 178 ? 10.812 -29.078 -0.936 1 98.62 178 ASN B CA 1
ATOM 3667 C C . ASN B 1 178 ? 9.344 -28.969 -1.348 1 98.62 178 ASN B C 1
ATOM 3669 O O . ASN B 1 178 ? 8.609 -28.125 -0.821 1 98.62 178 ASN B O 1
ATOM 3673 N N . PRO B 1 179 ? 8.867 -29.812 -2.266 1 98.12 179 PRO B N 1
ATOM 3674 C CA . PRO B 1 179 ? 7.504 -29.688 -2.787 1 98.12 179 PRO B CA 1
ATOM 3675 C C . PRO B 1 179 ? 6.441 -29.969 -1.731 1 98.12 179 PRO B C 1
ATOM 3677 O O . PRO B 1 179 ? 5.258 -29.688 -1.949 1 98.12 179 PRO B O 1
ATOM 3680 N N . GLU B 1 180 ? 6.832 -30.516 -0.645 1 97.38 180 GLU B N 1
ATOM 3681 C CA . GLU B 1 180 ? 5.867 -30.797 0.412 1 97.38 180 GLU B CA 1
ATOM 3682 C C . GLU B 1 180 ? 5.395 -29.516 1.089 1 97.38 180 GLU B C 1
ATOM 3684 O O . GLU B 1 180 ? 4.258 -29.438 1.56 1 97.38 180 GLU B O 1
ATOM 3689 N N . TYR B 1 181 ? 6.336 -28.5 1.108 1 97.5 181 TYR B N 1
ATOM 3690 C CA . TYR B 1 181 ? 5.895 -27.359 1.9 1 97.5 181 TYR B CA 1
ATOM 3691 C C . TYR B 1 181 ? 6.223 -26.047 1.196 1 97.5 181 TYR B C 1
ATOM 3693 O O . TYR B 1 181 ? 5.906 -24.969 1.701 1 97.5 181 TYR B O 1
ATOM 3701 N N . VAL B 1 182 ? 6.852 -26.109 0.09 1 98.69 182 VAL B N 1
ATOM 3702 C CA . VAL B 1 182 ? 7.07 -24.906 -0.71 1 98.69 182 VAL B CA 1
ATOM 3703 C C . VAL B 1 182 ? 6.438 -25.078 -2.088 1 98.69 182 VAL B C 1
ATOM 3705 O O . VAL B 1 182 ? 6.727 -26.047 -2.793 1 98.69 182 VAL B O 1
ATOM 3708 N N . SER B 1 183 ? 5.504 -24.234 -2.406 1 98.69 183 SER B N 1
ATOM 3709 C CA . SER B 1 183 ? 4.875 -24.156 -3.721 1 98.69 183 SER B CA 1
ATOM 3710 C C . SER B 1 183 ? 5.074 -22.781 -4.352 1 98.69 183 SER B C 1
ATOM 3712 O O . SER B 1 183 ? 5.801 -21.953 -3.812 1 98.69 183 SER B O 1
ATOM 3714 N N . PHE B 1 184 ? 4.496 -22.625 -5.52 1 98.88 184 PHE B N 1
ATOM 3715 C CA . PHE B 1 184 ? 4.707 -21.391 -6.262 1 98.88 184 PHE B CA 1
ATOM 3716 C C . PHE B 1 184 ? 3.383 -20.828 -6.77 1 98.88 184 PHE B C 1
ATOM 3718 O O . PHE B 1 184 ? 2.43 -21.578 -6.988 1 98.88 184 PHE B O 1
ATOM 3725 N N . GLU B 1 185 ? 3.301 -19.5 -6.805 1 98.81 185 GLU B N 1
ATOM 3726 C CA . GLU B 1 185 ? 2.273 -18.734 -7.512 1 98.81 185 GLU B CA 1
ATOM 3727 C C . GLU B 1 185 ? 2.818 -18.156 -8.812 1 98.81 185 GLU B C 1
ATOM 3729 O O . GLU B 1 185 ? 3.758 -17.359 -8.789 1 98.81 185 GLU B O 1
ATOM 3734 N N . LEU B 1 186 ? 2.23 -18.578 -9.93 1 98.88 186 LEU B N 1
ATOM 3735 C CA . LEU B 1 186 ? 2.717 -18.109 -11.227 1 98.88 186 LEU B CA 1
ATOM 3736 C C . LEU B 1 186 ? 2.055 -16.781 -11.617 1 98.88 186 LEU B C 1
ATOM 3738 O O . LEU B 1 186 ? 0.846 -16.734 -11.852 1 98.88 186 LEU B O 1
ATOM 3742 N N . ASP B 1 187 ? 2.801 -15.742 -11.602 1 98.81 187 ASP B N 1
ATOM 3743 C CA . ASP B 1 187 ? 2.334 -14.484 -12.172 1 98.81 187 ASP B CA 1
ATOM 3744 C C . ASP B 1 187 ? 2.596 -14.438 -13.672 1 98.81 187 ASP B C 1
ATOM 3746 O O . ASP B 1 187 ? 3.75 -14.398 -14.109 1 98.81 187 ASP B O 1
ATOM 3750 N N . LEU B 1 188 ? 1.571 -14.344 -14.453 1 98.88 188 LEU B N 1
ATOM 3751 C CA . LEU B 1 188 ? 1.693 -14.508 -15.898 1 98.88 188 LEU B CA 1
ATOM 3752 C C . LEU B 1 188 ? 2.428 -13.328 -16.516 1 98.88 188 LEU B C 1
ATOM 3754 O O . LEU B 1 188 ? 3.258 -13.5 -17.406 1 98.88 188 LEU B O 1
ATOM 3758 N N . LEU B 1 189 ? 2.141 -12.102 -16.078 1 98.81 189 LEU B N 1
ATOM 3759 C CA . LEU B 1 189 ? 2.85 -10.945 -16.609 1 98.81 189 LEU B CA 1
ATOM 3760 C C . LEU B 1 189 ? 4.344 -11.039 -16.312 1 98.81 189 LEU B C 1
ATOM 3762 O O . LEU B 1 189 ? 5.172 -10.859 -17.219 1 98.81 189 LEU B O 1
ATOM 3766 N N . TRP B 1 190 ? 4.723 -11.414 -15.141 1 98.5 190 TRP B N 1
ATOM 3767 C CA . TRP B 1 190 ? 6.117 -11.422 -14.719 1 98.5 190 TRP B CA 1
ATOM 3768 C C . TRP B 1 190 ? 6.836 -12.656 -15.25 1 98.5 190 TRP B C 1
ATOM 3770 O O . TRP B 1 190 ? 8.047 -12.812 -15.055 1 98.5 190 TRP B O 1
ATOM 3780 N N . THR B 1 191 ? 6.098 -13.57 -15.812 1 98.81 191 THR B N 1
ATOM 3781 C CA . THR B 1 191 ? 6.699 -14.68 -16.547 1 98.81 191 THR B CA 1
ATOM 3782 C C . THR B 1 191 ? 7.004 -14.273 -17.984 1 98.81 191 THR B C 1
ATOM 3784 O O . THR B 1 191 ? 8.117 -14.492 -18.484 1 98.81 191 THR B O 1
ATOM 3787 N N . VAL B 1 192 ? 6.062 -13.586 -18.594 1 98.62 192 VAL B N 1
ATOM 3788 C CA . VAL B 1 192 ? 6.199 -13.211 -20 1 98.62 192 VAL B CA 1
ATOM 3789 C C . VAL B 1 192 ? 7.156 -12.031 -20.125 1 98.62 192 VAL B C 1
ATOM 3791 O O . VAL B 1 192 ? 7.906 -11.93 -21.109 1 98.62 192 VAL B O 1
ATOM 3794 N N . HIS B 1 193 ? 7.199 -11.164 -19.156 1 98.56 193 HIS B N 1
ATOM 3795 C CA . HIS B 1 193 ? 7.996 -9.938 -19.188 1 98.56 193 HIS B CA 1
ATOM 3796 C C . HIS B 1 193 ? 9.469 -10.25 -19.453 1 98.56 193 HIS B C 1
ATOM 3798 O O . HIS B 1 193 ? 10.07 -9.672 -20.359 1 98.56 193 HIS B O 1
ATOM 3804 N N . PRO B 1 194 ? 10.086 -11.195 -18.797 1 98.25 194 PRO B N 1
ATOM 3805 C CA . PRO B 1 194 ? 11.477 -11.523 -19.094 1 98.25 194 PRO B CA 1
ATOM 3806 C C . PRO B 1 194 ? 11.617 -12.5 -20.25 1 98.25 194 PRO B C 1
ATOM 3808 O O . PRO B 1 194 ? 12.734 -12.93 -20.578 1 98.25 194 PRO B O 1
ATOM 3811 N N . GLY B 1 195 ? 10.477 -12.969 -20.781 1 97.62 195 GLY B N 1
ATOM 3812 C CA . GLY B 1 195 ? 10.531 -13.781 -21.984 1 97.62 195 GLY B CA 1
ATOM 3813 C C . GLY B 1 195 ? 10.281 -15.258 -21.719 1 97.62 195 GLY B C 1
ATOM 3814 O O . GLY B 1 195 ? 10.414 -16.094 -22.625 1 97.62 195 GLY B O 1
ATOM 3815 N N . ALA B 1 196 ? 9.938 -15.633 -20.578 1 98.25 196 ALA B N 1
ATOM 3816 C CA . ALA B 1 196 ? 9.633 -17.031 -20.281 1 98.25 196 ALA B CA 1
ATOM 3817 C C . ALA B 1 196 ? 8.242 -17.391 -20.781 1 98.25 196 ALA B C 1
ATOM 3819 O O . ALA B 1 196 ? 7.402 -16.531 -21.016 1 98.25 196 ALA B O 1
ATOM 3820 N N . ASP B 1 197 ? 8.047 -18.641 -20.969 1 98.31 197 ASP B N 1
ATOM 3821 C CA . ASP B 1 197 ? 6.777 -19.172 -21.453 1 98.31 197 ASP B CA 1
ATOM 3822 C C . ASP B 1 197 ? 6.004 -19.844 -20.312 1 98.31 197 ASP B C 1
ATOM 3824 O O . ASP B 1 197 ? 6.402 -20.906 -19.828 1 98.31 197 ASP B O 1
ATOM 3828 N N . PRO B 1 198 ? 4.863 -19.266 -19.969 1 98.75 198 PRO B N 1
ATOM 3829 C CA . PRO B 1 198 ? 4.125 -19.844 -18.844 1 98.75 198 PRO B CA 1
ATOM 3830 C C . PRO B 1 198 ? 3.623 -21.25 -19.125 1 98.75 198 PRO B C 1
ATOM 3832 O O . PRO B 1 198 ? 3.566 -22.094 -18.219 1 98.75 198 PRO B O 1
ATOM 3835 N N . VAL B 1 199 ? 3.256 -21.578 -20.344 1 98.69 199 VAL B N 1
ATOM 3836 C CA . VAL B 1 199 ? 2.781 -22.906 -20.688 1 98.69 199 VAL B CA 1
ATOM 3837 C C . VAL B 1 199 ? 3.906 -23.922 -20.484 1 98.69 199 VAL B C 1
ATOM 3839 O O . VAL B 1 199 ? 3.695 -24.984 -19.891 1 98.69 199 VAL B O 1
ATOM 3842 N N . GLU B 1 200 ? 5.039 -23.562 -20.953 1 98.5 200 GLU B N 1
ATOM 3843 C CA . GLU B 1 200 ? 6.188 -24.453 -20.781 1 98.5 200 GLU B CA 1
ATOM 3844 C C . GLU B 1 200 ? 6.484 -24.703 -19.312 1 98.5 200 GLU B C 1
ATOM 3846 O O . GLU B 1 200 ? 6.773 -25.828 -18.906 1 98.5 200 GLU B O 1
ATOM 3851 N N . LEU B 1 201 ? 6.461 -23.672 -18.516 1 98.62 201 LEU B N 1
ATOM 3852 C CA . LEU B 1 201 ? 6.723 -23.797 -17.094 1 98.62 201 LEU B CA 1
ATOM 3853 C C . LEU B 1 201 ? 5.715 -24.75 -16.438 1 98.62 201 LEU B C 1
ATOM 3855 O O . LEU B 1 201 ? 6.09 -25.609 -15.633 1 98.62 201 LEU B O 1
ATOM 3859 N N . LEU B 1 202 ? 4.453 -24.609 -16.797 1 98.69 202 LEU B N 1
ATOM 3860 C CA . LEU B 1 202 ? 3.391 -25.438 -16.234 1 98.69 202 LEU B CA 1
ATOM 3861 C C . LEU B 1 202 ? 3.551 -26.891 -16.641 1 98.69 202 LEU B C 1
ATOM 3863 O O . LEU B 1 202 ? 3.252 -27.797 -15.867 1 98.69 202 LEU B O 1
ATOM 3867 N N . GLN B 1 203 ? 4.008 -27.094 -17.828 1 98.56 203 GLN B N 1
ATOM 3868 C CA . GLN B 1 203 ? 4.215 -28.453 -18.312 1 98.56 203 GLN B CA 1
ATOM 3869 C C . GLN B 1 203 ? 5.453 -29.078 -17.688 1 98.56 203 GLN B C 1
ATOM 3871 O O . GLN B 1 203 ? 5.473 -30.281 -17.422 1 98.56 203 GLN B O 1
ATOM 3876 N N . THR B 1 204 ? 6.441 -28.297 -17.469 1 98.5 204 THR B N 1
ATOM 3877 C CA . THR B 1 204 ? 7.691 -28.781 -16.891 1 98.5 204 THR B CA 1
ATOM 3878 C C . THR B 1 204 ? 7.512 -29.109 -15.414 1 98.5 204 THR B C 1
ATOM 3880 O O . THR B 1 204 ? 8.078 -30.094 -14.922 1 98.5 204 THR B O 1
ATOM 3883 N N . TYR B 1 205 ? 6.766 -28.281 -14.688 1 98.56 205 TYR B N 1
ATOM 3884 C CA . TYR B 1 205 ? 6.582 -28.438 -13.25 1 98.56 205 TYR B CA 1
ATOM 3885 C C . TYR B 1 205 ? 5.098 -28.484 -12.898 1 98.56 205 TYR B C 1
ATOM 3887 O O . TYR B 1 205 ? 4.625 -27.656 -12.102 1 98.56 205 TYR B O 1
ATOM 3895 N N . PRO B 1 206 ? 4.371 -29.438 -13.383 1 97.62 206 PRO B N 1
ATOM 3896 C CA . PRO B 1 206 ? 2.916 -29.422 -13.227 1 97.62 206 PRO B CA 1
ATOM 3897 C C . PRO B 1 206 ? 2.48 -29.5 -11.766 1 97.62 206 PRO B C 1
ATOM 3899 O O . PRO B 1 206 ? 1.396 -29.016 -11.422 1 97.62 206 PRO B O 1
ATOM 3902 N N . ASP B 1 207 ? 3.312 -29.984 -10.852 1 98.25 207 ASP B N 1
ATOM 3903 C CA . ASP B 1 207 ? 2.871 -30.219 -9.484 1 98.25 207 ASP B CA 1
AT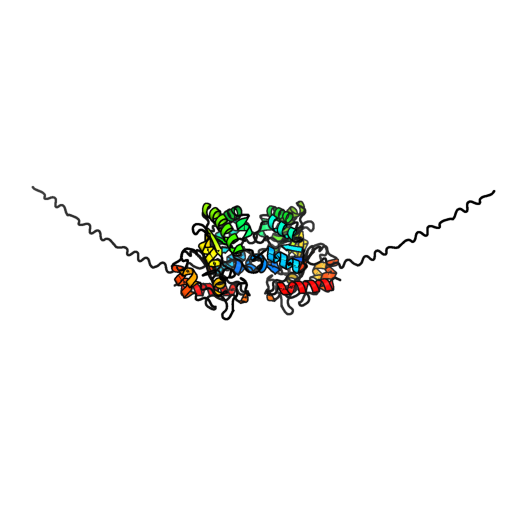OM 3904 C C . ASP B 1 207 ? 3.393 -29.125 -8.547 1 98.25 207 ASP B C 1
ATOM 3906 O O . ASP B 1 207 ? 3.162 -29.172 -7.336 1 98.25 207 ASP B O 1
ATOM 3910 N N . ARG B 1 208 ? 4.074 -28.109 -9.07 1 98.75 208 ARG B N 1
ATOM 3911 C CA . ARG B 1 208 ? 4.781 -27.188 -8.188 1 98.75 208 ARG B CA 1
ATOM 3912 C C . ARG B 1 208 ? 4.023 -25.859 -8.062 1 98.75 208 ARG B C 1
ATOM 3914 O O . ARG B 1 208 ? 4.348 -25.031 -7.203 1 98.75 208 ARG B O 1
ATOM 3921 N N . PHE B 1 209 ? 3.006 -25.656 -8.859 1 98.62 209 PHE B N 1
ATOM 3922 C CA . PHE B 1 209 ? 2.225 -24.438 -8.82 1 98.62 209 PHE B CA 1
ATOM 3923 C C . PHE B 1 209 ? 0.868 -24.672 -8.172 1 98.62 209 PHE B C 1
ATOM 3925 O O . PHE B 1 209 ? 0.195 -25.656 -8.469 1 98.62 209 PHE B O 1
ATOM 3932 N N . ARG B 1 210 ? 0.446 -23.719 -7.289 1 98.19 210 ARG B N 1
ATOM 3933 C CA . ARG B 1 210 ? -0.825 -23.859 -6.586 1 98.19 210 ARG B CA 1
ATOM 3934 C C . ARG B 1 210 ? -1.712 -22.641 -6.797 1 98.19 210 ARG B C 1
ATOM 3936 O O . ARG B 1 210 ? -2.926 -22.703 -6.594 1 98.19 210 ARG B O 1
ATOM 3943 N N . LEU B 1 211 ? -1.108 -21.516 -7.16 1 98.56 211 LEU B N 1
ATOM 3944 C CA . LEU B 1 211 ? -1.809 -20.266 -7.375 1 98.56 211 LEU B CA 1
ATOM 3945 C C . LEU B 1 211 ? -1.352 -19.609 -8.672 1 98.56 211 LEU B C 1
ATOM 3947 O O . LEU B 1 211 ? -0.265 -19.891 -9.172 1 98.56 211 LEU B O 1
ATOM 3951 N N . MET B 1 212 ? -2.209 -18.719 -9.211 1 98.62 212 MET B N 1
ATOM 3952 C CA . MET B 1 212 ? -1.839 -17.984 -10.422 1 98.62 212 MET B CA 1
ATOM 3953 C C . MET B 1 212 ? -2.379 -16.562 -10.398 1 98.62 212 MET B C 1
ATOM 3955 O O . MET B 1 212 ? -3.551 -16.344 -10.078 1 98.62 212 MET B O 1
ATOM 3959 N N . HIS B 1 213 ? -1.502 -15.617 -10.625 1 98.81 213 HIS B N 1
ATOM 3960 C CA . HIS B 1 213 ? -1.957 -14.266 -10.953 1 98.81 213 HIS B CA 1
ATOM 3961 C C . HIS B 1 213 ? 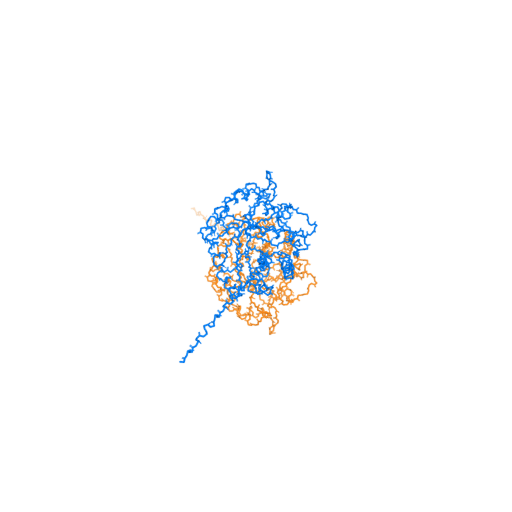-2.283 -14.141 -12.438 1 98.81 213 HIS B C 1
ATOM 3963 O O . HIS B 1 213 ? -1.402 -14.297 -13.281 1 98.81 213 HIS B O 1
ATOM 3969 N N . LEU B 1 214 ? -3.541 -13.883 -12.68 1 98.69 214 LEU B N 1
ATOM 3970 C CA . LEU B 1 214 ? -3.963 -13.531 -14.031 1 98.69 214 LEU B CA 1
ATOM 3971 C C . LEU B 1 214 ? -3.68 -12.062 -14.312 1 98.69 214 LEU B C 1
ATOM 3973 O O . LEU B 1 214 ? -4.473 -11.188 -13.945 1 98.69 214 LEU B O 1
ATOM 3977 N N . LYS B 1 215 ? -2.594 -11.828 -14.875 1 98.69 215 LYS B N 1
ATOM 3978 C CA . LYS B 1 215 ? -2.062 -10.508 -15.195 1 98.69 215 LYS B CA 1
ATOM 3979 C C . LYS B 1 215 ? -1.508 -10.469 -16.625 1 98.69 215 LYS B C 1
ATOM 3981 O O . LYS B 1 215 ? -0.886 -11.43 -17.078 1 98.69 215 LYS B O 1
ATOM 3986 N N . ASP B 1 216 ? -1.778 -9.398 -17.359 1 98.88 216 ASP B N 1
ATOM 3987 C CA . ASP B 1 216 ? -1.401 -9.359 -18.766 1 98.88 216 ASP B CA 1
ATOM 3988 C C . ASP B 1 216 ? -0.47 -8.188 -19.047 1 98.88 216 ASP B C 1
ATOM 3990 O O . ASP B 1 216 ? -0.544 -7.148 -18.375 1 98.88 216 ASP B O 1
ATOM 3994 N N . LEU B 1 217 ? 0.372 -8.383 -20 1 98.69 217 LEU B N 1
ATOM 3995 C CA . LEU B 1 217 ? 1.383 -7.406 -20.375 1 98.69 217 LEU B CA 1
ATOM 3996 C C . LEU B 1 217 ? 1.029 -6.754 -21.719 1 98.69 217 LEU B C 1
ATOM 3998 O O . LEU B 1 217 ? 0.723 -7.445 -22.688 1 98.69 217 LEU B O 1
ATOM 4002 N N . LYS B 1 218 ? 1.123 -5.465 -21.734 1 98.44 218 LYS B N 1
ATOM 4003 C CA . LYS B 1 218 ? 0.816 -4.688 -22.938 1 98.44 218 LYS B CA 1
ATOM 4004 C C . LYS B 1 218 ? 1.62 -5.188 -24.125 1 98.44 218 LYS B C 1
ATOM 4006 O O . LYS B 1 218 ? 2.814 -5.465 -24 1 98.44 218 LYS B O 1
ATOM 4011 N N . ARG B 1 219 ? 1.004 -5.336 -25.297 1 98.19 219 ARG B N 1
ATOM 4012 C CA . ARG B 1 219 ? 1.688 -5.75 -26.516 1 98.19 219 ARG B CA 1
ATOM 4013 C C . ARG B 1 219 ? 2.793 -4.77 -26.891 1 98.19 219 ARG B C 1
ATOM 4015 O O . ARG B 1 219 ? 2.635 -3.557 -26.734 1 98.19 219 ARG B O 1
ATOM 4022 N N . GLY B 1 220 ? 3.834 -5.266 -27.359 1 97.19 220 GLY B N 1
ATOM 4023 C CA . GLY B 1 220 ? 4.93 -4.434 -27.828 1 97.19 220 GLY B CA 1
ATOM 4024 C C . GLY B 1 220 ? 5.938 -4.105 -26.734 1 97.19 220 GLY B C 1
ATOM 4025 O O . GLY B 1 220 ? 7.059 -3.68 -27.031 1 97.19 220 GLY B O 1
ATOM 4026 N N . VAL B 1 221 ? 5.594 -4.242 -25.516 1 97.12 221 VAL B N 1
ATOM 4027 C CA . VAL B 1 221 ? 6.539 -4.004 -24.422 1 97.12 221 VAL B CA 1
ATOM 4028 C C . VAL B 1 221 ? 7.645 -5.059 -24.469 1 97.12 221 VAL B C 1
ATOM 4030 O O . VAL B 1 221 ? 7.363 -6.258 -24.531 1 97.12 221 VAL B O 1
ATOM 4033 N N . VAL B 1 222 ? 8.812 -4.586 -24.484 1 95 222 VAL B N 1
ATOM 4034 C CA . VAL B 1 222 ? 9.969 -5.465 -24.375 1 95 222 VAL B CA 1
ATOM 4035 C C . VAL B 1 222 ? 10.391 -5.59 -22.906 1 95 222 VAL B C 1
ATOM 4037 O O . VAL B 1 222 ? 10.703 -4.59 -22.25 1 95 222 VAL B O 1
ATOM 4040 N N . GLY B 1 223 ? 10.406 -6.746 -22.438 1 96.25 223 GLY B N 1
ATOM 4041 C CA . GLY B 1 223 ? 10.695 -6.98 -21.031 1 96.25 223 GLY B CA 1
ATOM 4042 C C . GLY B 1 223 ? 12.18 -7.051 -20.734 1 96.25 223 GLY B C 1
ATOM 4043 O O . GLY B 1 223 ? 13.008 -6.809 -21.609 1 96.25 223 GLY B O 1
ATOM 4044 N N . ASP B 1 224 ? 12.531 -7.234 -19.484 1 96.81 224 ASP B N 1
ATOM 4045 C CA . ASP B 1 224 ? 13.875 -7.426 -18.953 1 96.81 224 ASP B CA 1
ATOM 4046 C C . ASP B 1 224 ? 13.852 -8.242 -17.672 1 96.81 224 ASP B C 1
ATOM 4048 O O . ASP B 1 224 ? 12.859 -8.914 -17.375 1 96.81 224 ASP B O 1
ATOM 4052 N N . PHE B 1 225 ? 14.984 -8.266 -16.984 1 97.25 225 PHE B N 1
ATOM 4053 C CA . PHE B 1 225 ? 15.086 -9.109 -15.797 1 97.25 225 PHE B CA 1
ATOM 4054 C C . PHE B 1 225 ? 15.055 -8.266 -14.531 1 97.25 225 PHE B C 1
ATOM 4056 O O . PHE B 1 225 ? 15.594 -8.672 -13.5 1 97.25 225 PHE B O 1
ATOM 4063 N N . SER B 1 226 ? 14.445 -7.07 -14.594 1 92 226 SER B N 1
ATOM 4064 C CA . SER B 1 226 ? 14.508 -6.164 -13.453 1 92 226 SER B CA 1
ATOM 4065 C C . SER B 1 226 ? 13.438 -6.496 -12.422 1 92 226 SER B C 1
ATOM 4067 O O . SER B 1 226 ? 13.586 -6.172 -11.242 1 92 226 SER B O 1
ATOM 4069 N N . GLY B 1 227 ? 12.352 -7.113 -12.969 1 93.25 227 GLY B N 1
ATOM 4070 C CA . GLY B 1 227 ? 11.203 -7.324 -12.102 1 93.25 227 GLY B CA 1
ATOM 4071 C C . GLY B 1 227 ? 10.344 -6.086 -11.93 1 93.25 227 GLY B C 1
ATOM 4072 O O . GLY B 1 227 ? 9.555 -5.996 -10.992 1 93.25 227 GLY B O 1
ATOM 4073 N N . ARG B 1 228 ? 10.547 -5.133 -12.789 1 87.88 228 ARG B N 1
ATOM 4074 C CA . ARG B 1 228 ? 9.805 -3.873 -12.742 1 87.88 228 ARG B CA 1
ATOM 4075 C C . ARG B 1 228 ? 9.328 -3.465 -14.133 1 87.88 228 ARG B C 1
ATOM 4077 O O . ARG B 1 228 ? 9.969 -3.795 -15.133 1 87.88 228 ARG B O 1
ATOM 4084 N N . THR B 1 229 ? 8.203 -2.875 -14.211 1 91.56 229 THR B N 1
ATOM 4085 C CA . THR B 1 229 ? 7.672 -2.256 -15.414 1 91.56 229 THR B CA 1
ATOM 4086 C C . THR B 1 229 ? 6.645 -1.182 -15.07 1 91.56 229 THR B C 1
ATOM 4088 O O . THR B 1 229 ? 6.102 -1.171 -13.961 1 91.56 229 THR B O 1
ATOM 4091 N N . SER B 1 230 ? 6.461 -0.279 -15.969 1 87.75 230 SER B N 1
ATOM 4092 C CA . SER B 1 230 ? 5.426 0.724 -15.734 1 87.75 230 SER B CA 1
ATOM 4093 C C . SER B 1 230 ? 4.066 0.073 -15.508 1 87.75 230 SER B C 1
ATOM 4095 O O . SER B 1 230 ? 3.727 -0.913 -16.172 1 87.75 230 SER B O 1
ATOM 4097 N N . ARG B 1 231 ? 3.285 0.683 -14.617 1 88.5 231 ARG B N 1
ATOM 4098 C CA . ARG B 1 231 ? 1.973 0.13 -14.297 1 88.5 231 ARG B CA 1
ATOM 4099 C C . ARG B 1 231 ? 1.017 0.269 -15.477 1 88.5 231 ARG B C 1
ATOM 4101 O O . ARG B 1 231 ? 0.045 -0.482 -15.586 1 88.5 231 ARG B O 1
ATOM 4108 N N . GLU B 1 232 ? 1.336 1.165 -16.375 1 88.5 232 GLU B N 1
ATOM 4109 C CA . GLU B 1 232 ? 0.547 1.324 -17.594 1 88.5 232 GLU B CA 1
ATOM 4110 C C . GLU B 1 232 ? 0.691 0.11 -18.516 1 88.5 232 GLU B C 1
ATOM 4112 O O . GLU B 1 232 ? -0.092 -0.065 -19.453 1 88.5 232 GLU B O 1
ATOM 4117 N N . ASN B 1 233 ? 1.677 -0.647 -18.203 1 95.38 233 ASN B N 1
ATOM 4118 C CA . ASN B 1 233 ? 1.897 -1.836 -19.016 1 95.38 233 ASN B CA 1
ATOM 4119 C C . ASN B 1 233 ? 0.989 -2.986 -18.594 1 95.38 233 ASN B C 1
ATOM 4121 O O . ASN B 1 233 ? 0.912 -4.008 -19.281 1 95.38 233 ASN B O 1
ATOM 4125 N N . ASP B 1 234 ? 0.373 -2.814 -17.469 1 97 234 ASP B N 1
ATOM 4126 C CA . ASP B 1 234 ? -0.745 -3.699 -17.156 1 97 234 ASP B CA 1
ATOM 4127 C C . ASP B 1 234 ? -1.95 -3.398 -18.047 1 97 234 ASP B C 1
ATOM 4129 O O . ASP B 1 234 ? -2.355 -2.24 -18.172 1 97 234 ASP B O 1
ATOM 4133 N N . VAL B 1 235 ? -2.531 -4.426 -18.641 1 98.38 235 VAL B N 1
ATOM 4134 C CA . VAL B 1 235 ? -3.672 -4.191 -19.516 1 98.38 235 VAL B CA 1
ATOM 4135 C C . VAL B 1 235 ? -4.801 -5.16 -19.172 1 98.38 235 VAL B C 1
ATOM 4137 O O . VAL B 1 235 ? -4.605 -6.094 -18.391 1 98.38 235 VAL B O 1
ATOM 4140 N N . VAL B 1 236 ? -5.957 -4.895 -19.719 1 98.69 236 VAL B N 1
ATOM 4141 C CA . VAL B 1 236 ? -7.105 -5.785 -19.594 1 98.69 236 VAL B CA 1
ATOM 4142 C C . VAL B 1 236 ? -6.738 -7.18 -20.094 1 98.69 236 VAL B C 1
ATOM 4144 O O . VAL B 1 236 ? -6.102 -7.32 -21.141 1 98.69 236 VAL B O 1
ATOM 4147 N N . LEU B 1 237 ? -7.125 -8.195 -19.312 1 98.69 237 LEU B N 1
ATOM 4148 C CA . LEU B 1 237 ? -6.777 -9.562 -19.688 1 98.69 237 LEU B CA 1
ATOM 4149 C C . LEU B 1 237 ? -7.305 -9.898 -21.078 1 98.69 237 LEU B C 1
ATOM 4151 O O . LEU B 1 237 ? -8.445 -9.562 -21.406 1 98.69 237 LEU B O 1
ATOM 4155 N N . GLY B 1 238 ? -6.465 -10.531 -21.844 1 98.44 238 GLY B N 1
ATOM 4156 C CA . GLY B 1 238 ? -6.844 -10.938 -23.188 1 98.44 238 GLY B CA 1
ATOM 4157 C C . GLY B 1 238 ? -6.453 -9.922 -24.25 1 98.44 238 GLY B C 1
ATOM 4158 O O . GLY B 1 238 ? -6.516 -10.211 -25.438 1 98.44 238 GLY B O 1
ATOM 4159 N N . THR B 1 239 ? -6.023 -8.727 -23.828 1 98.56 239 THR B N 1
ATOM 4160 C CA . THR B 1 239 ? -5.668 -7.695 -24.797 1 98.56 239 THR B CA 1
ATOM 4161 C C . THR B 1 239 ? -4.152 -7.551 -24.906 1 98.56 239 THR B C 1
ATOM 4163 O O . THR B 1 239 ? -3.654 -6.785 -25.734 1 98.56 239 THR B O 1
ATOM 4166 N N . GLY B 1 240 ? -3.447 -8.289 -24.109 1 98.69 240 GLY B N 1
ATOM 4167 C CA . GLY B 1 240 ? -2 -8.156 -24.062 1 98.69 240 GLY B CA 1
ATOM 4168 C C . GLY B 1 240 ? -1.276 -9.32 -24.719 1 98.69 240 GLY B C 1
ATOM 4169 O O . GLY B 1 240 ? -1.688 -9.797 -25.781 1 98.69 240 GLY B O 1
ATOM 4170 N N . GLN B 1 241 ? -0.17 -9.727 -24.078 1 98.62 241 GLN B N 1
ATOM 4171 C CA . GLN B 1 241 ? 0.76 -10.664 -24.703 1 98.62 241 GLN B CA 1
ATOM 4172 C C . GLN B 1 241 ? 0.504 -12.086 -24.219 1 98.62 241 GLN B C 1
ATOM 4174 O O . GLN B 1 241 ? 1.014 -13.047 -24.812 1 98.62 241 GLN B O 1
ATOM 4179 N N . VAL B 1 242 ? -0.228 -12.305 -23.188 1 98.69 242 VAL B N 1
ATOM 4180 C CA . VAL B 1 242 ? -0.416 -13.633 -22.625 1 98.69 242 VAL B CA 1
ATOM 4181 C C . VAL B 1 242 ? -1.443 -14.406 -23.438 1 98.69 242 VAL B C 1
ATOM 4183 O O . VAL B 1 242 ? -2.508 -13.883 -23.766 1 98.69 242 VAL B O 1
ATOM 4186 N N . ASP B 1 243 ? -1.131 -15.609 -23.812 1 98.19 243 ASP B N 1
ATOM 4187 C CA . ASP B 1 243 ? -2.086 -16.531 -24.422 1 98.19 243 ASP B CA 1
ATOM 4188 C C . ASP B 1 243 ? -2.912 -17.25 -23.359 1 98.19 243 ASP B C 1
ATOM 4190 O O . ASP B 1 243 ? -2.645 -18.406 -23.047 1 98.19 243 ASP B O 1
ATOM 4194 N N . PHE B 1 244 ? -3.932 -16.625 -22.938 1 98.06 244 PHE B N 1
ATOM 4195 C CA . PHE B 1 244 ? -4.699 -17.109 -21.797 1 98.06 244 PHE B CA 1
ATOM 4196 C C . PHE B 1 244 ? -5.332 -18.453 -22.078 1 98.06 244 PHE B C 1
ATOM 4198 O O . PHE B 1 244 ? -5.273 -19.359 -21.25 1 98.06 244 PHE B O 1
ATOM 4205 N N . PRO B 1 245 ? -5.969 -18.656 -23.266 1 97.25 245 PRO B N 1
ATOM 4206 C CA . PRO B 1 245 ? -6.539 -19.984 -23.531 1 97.25 245 PRO B CA 1
ATOM 4207 C C . PRO B 1 245 ? -5.512 -21.109 -23.391 1 97.25 245 PRO B C 1
ATOM 4209 O O . PRO B 1 245 ? -5.785 -22.125 -22.734 1 97.25 245 PRO B O 1
ATOM 4212 N N . ALA B 1 246 ? -4.34 -20.922 -23.906 1 97.88 246 ALA B N 1
ATOM 4213 C CA . ALA B 1 246 ? -3.301 -21.938 -23.828 1 97.88 246 ALA B CA 1
ATOM 4214 C C . ALA B 1 246 ? -2.844 -22.141 -22.375 1 97.88 246 ALA B C 1
ATOM 4216 O O . ALA B 1 246 ? -2.646 -23.266 -21.938 1 97.88 246 ALA B O 1
ATOM 4217 N N . VAL B 1 247 ? -2.672 -21.047 -21.672 1 98.25 247 VAL B N 1
ATOM 4218 C CA . VAL B 1 247 ? -2.193 -21.094 -20.297 1 98.25 247 VAL B CA 1
ATOM 4219 C C . VAL B 1 247 ? -3.221 -21.812 -19.422 1 98.25 247 VAL B C 1
ATOM 4221 O O . VAL B 1 247 ? -2.867 -22.688 -18.641 1 98.25 247 VAL B O 1
ATOM 4224 N N . LEU B 1 248 ? -4.461 -21.422 -19.609 1 97.19 248 LEU B N 1
ATOM 4225 C CA . LEU B 1 248 ? -5.508 -22 -18.766 1 97.19 248 LEU B CA 1
ATOM 4226 C C . LEU B 1 248 ? -5.707 -23.484 -19.094 1 97.19 248 LEU B C 1
ATOM 4228 O O . LEU B 1 248 ? -6.012 -24.281 -18.203 1 97.19 248 LEU B O 1
ATOM 4232 N N . LYS B 1 249 ? -5.539 -23.844 -20.297 1 95.56 249 LYS B N 1
ATOM 4233 C CA . LYS B 1 249 ? -5.57 -25.266 -20.656 1 95.56 249 LYS B CA 1
ATOM 4234 C C . LYS B 1 249 ? -4.449 -26.031 -19.969 1 95.56 249 LYS B C 1
ATOM 4236 O O . LYS B 1 249 ? -4.684 -27.109 -19.406 1 95.56 249 LYS B O 1
ATOM 4241 N N . ALA B 1 250 ? -3.268 -25.516 -19.969 1 97.38 250 ALA B N 1
ATOM 4242 C CA . ALA B 1 250 ? -2.137 -26.156 -19.312 1 97.38 250 ALA B CA 1
ATOM 4243 C C . ALA B 1 250 ? -2.352 -26.219 -17.797 1 97.38 250 ALA B C 1
ATOM 4245 O O . ALA B 1 250 ? -1.97 -27.188 -17.156 1 97.38 250 ALA B O 1
ATOM 4246 N N . ALA B 1 251 ? -2.941 -25.203 -17.266 1 97.12 251 ALA B N 1
ATOM 4247 C CA . ALA B 1 251 ? -3.146 -25.078 -15.828 1 97.12 251 ALA B CA 1
ATOM 4248 C C . ALA B 1 251 ? -4.074 -26.172 -15.312 1 97.12 251 ALA B C 1
ATOM 4250 O O . ALA B 1 251 ? -3.971 -26.594 -14.148 1 97.12 251 ALA B O 1
ATOM 4251 N N . ARG B 1 252 ? -4.941 -26.688 -16.156 1 94.56 252 ARG B N 1
ATOM 4252 C CA . ARG B 1 252 ? -5.879 -27.734 -15.758 1 94.56 252 ARG B CA 1
ATOM 4253 C C . ARG B 1 252 ? -5.145 -29.016 -15.391 1 94.56 252 ARG B C 1
ATOM 4255 O O . ARG B 1 252 ? -5.691 -29.875 -14.688 1 94.56 252 ARG B O 1
ATOM 4262 N N . LYS B 1 253 ? -4 -29.109 -15.836 1 96 253 LYS B N 1
ATOM 4263 C CA . LYS B 1 253 ? -3.213 -30.328 -15.594 1 96 253 LYS B CA 1
ATOM 4264 C C . LYS B 1 253 ? -2.24 -30.125 -14.438 1 96 253 LYS B C 1
ATOM 4266 O O . LYS B 1 253 ? -1.275 -30.875 -14.289 1 96 253 LYS B O 1
ATOM 4271 N N . THR B 1 254 ? -2.43 -29.047 -13.688 1 97.12 254 THR B N 1
ATOM 4272 C CA . THR B 1 254 ? -1.567 -28.719 -12.555 1 97.12 254 THR B CA 1
ATOM 4273 C C . THR B 1 254 ? -2.355 -28.75 -11.25 1 97.12 254 THR B C 1
ATOM 4275 O O . THR B 1 254 ? -3.521 -29.156 -11.227 1 97.12 254 THR B O 1
ATOM 4278 N N . ASN B 1 255 ? -1.644 -28.359 -10.18 1 96.81 255 ASN B N 1
ATOM 4279 C CA . ASN B 1 255 ? -2.264 -28.312 -8.859 1 96.81 255 ASN B CA 1
ATOM 4280 C C . ASN B 1 255 ? -2.789 -26.922 -8.523 1 96.81 255 ASN B C 1
ATOM 4282 O O . ASN B 1 255 ? -3.066 -26.625 -7.359 1 96.81 255 ASN B O 1
ATOM 4286 N N . ILE B 1 256 ? -2.986 -26.109 -9.461 1 97.5 256 ILE B N 1
ATOM 4287 C CA . ILE B 1 256 ? -3.441 -24.75 -9.203 1 97.5 256 ILE B CA 1
ATOM 4288 C C . ILE B 1 256 ? -4.891 -24.766 -8.719 1 97.5 256 ILE B C 1
ATOM 4290 O O . ILE B 1 256 ? -5.766 -25.328 -9.383 1 97.5 256 ILE B O 1
ATOM 4294 N N . GLU B 1 257 ? -5.062 -24.188 -7.637 1 96.88 257 GLU B N 1
ATOM 4295 C CA . GLU B 1 257 ? -6.371 -24.203 -6.984 1 96.88 257 GLU B CA 1
ATOM 4296 C C . GLU B 1 257 ? -7.094 -22.875 -7.152 1 96.88 257 GLU B C 1
ATOM 4298 O O . GLU B 1 257 ? -8.312 -22.828 -7.309 1 96.88 257 GLU B O 1
ATOM 4303 N N . TYR B 1 258 ? -6.328 -21.781 -7.074 1 97.62 258 TYR B N 1
ATOM 4304 C CA . TYR B 1 258 ? -6.965 -20.469 -7.145 1 97.62 258 TYR B CA 1
ATOM 4305 C C . TYR B 1 258 ? -6.277 -19.594 -8.18 1 97.62 258 TYR B C 1
ATOM 4307 O O . TYR B 1 258 ? -5.066 -19.688 -8.383 1 97.62 258 TYR B O 1
ATOM 4315 N N . TYR B 1 259 ? -7.078 -18.812 -8.828 1 98.19 259 TYR B N 1
ATOM 4316 C CA . TYR B 1 259 ? -6.68 -17.797 -9.789 1 98.19 259 TYR B CA 1
ATOM 4317 C C . TYR B 1 259 ? -7.078 -16.406 -9.297 1 98.19 259 TYR B C 1
ATOM 4319 O O . TYR B 1 259 ? -8.164 -16.219 -8.734 1 98.19 259 TYR B O 1
ATOM 4327 N N . TYR B 1 260 ? -6.184 -15.422 -9.438 1 98.62 260 TYR B N 1
ATOM 4328 C CA . TYR B 1 260 ? -6.484 -14.062 -9.016 1 98.62 260 TYR B CA 1
ATOM 4329 C C . TYR B 1 260 ? -6.219 -13.07 -10.148 1 98.62 260 TYR B C 1
ATOM 4331 O O . TYR B 1 260 ? -5.113 -13.023 -10.688 1 98.62 260 TYR B O 1
ATOM 4339 N N . ILE B 1 261 ? -7.215 -12.273 -10.453 1 98.75 261 ILE B N 1
ATOM 4340 C CA . ILE B 1 261 ? -7.004 -11.172 -11.391 1 98.75 261 ILE B CA 1
ATOM 4341 C C . ILE B 1 261 ? -6.152 -10.094 -10.734 1 98.75 261 ILE B C 1
ATOM 4343 O O . ILE B 1 261 ? -6.367 -9.742 -9.57 1 98.75 261 ILE B O 1
ATOM 4347 N N . GLU B 1 262 ? -5.168 -9.641 -11.492 1 98.56 262 GLU B N 1
ATOM 4348 C CA . GLU B 1 262 ? -4.367 -8.5 -11.047 1 98.56 262 GLU B CA 1
ATOM 4349 C C . GLU B 1 262 ? -4.25 -7.445 -12.133 1 98.56 262 GLU B C 1
ATOM 4351 O O . GLU B 1 262 ? -4.012 -7.77 -13.305 1 98.56 262 GLU B O 1
ATOM 4356 N N . ASP B 1 263 ? -4.469 -6.238 -11.789 1 97.75 263 ASP B N 1
ATOM 4357 C CA . ASP B 1 263 ? -4.352 -5.047 -12.625 1 97.75 263 ASP B CA 1
ATOM 4358 C C . ASP B 1 263 ? -3.857 -3.852 -11.82 1 97.75 263 ASP B C 1
ATOM 4360 O O . ASP B 1 263 ? -4.566 -3.354 -10.938 1 97.75 263 ASP B O 1
ATOM 4364 N N . GLU B 1 264 ? -2.664 -3.42 -12.125 1 93.38 264 GLU B N 1
ATOM 4365 C CA . GLU B 1 264 ? -2.078 -2.344 -11.336 1 93.38 264 GLU B CA 1
ATOM 4366 C C . GLU B 1 264 ? -2.232 -0.997 -12.039 1 93.38 264 GLU B C 1
ATOM 4368 O O . GLU B 1 264 ? -1.679 0.01 -11.586 1 93.38 264 GLU B O 1
ATOM 4373 N N . SER B 1 265 ? -2.977 -0.95 -13.094 1 91.19 265 SER B N 1
ATOM 4374 C CA . SER B 1 265 ? -3.186 0.274 -13.859 1 91.19 265 SER B CA 1
ATOM 4375 C C . SER B 1 265 ? -4.035 1.275 -13.086 1 91.19 265 SER B C 1
ATOM 4377 O O . SER B 1 265 ? -4.695 0.913 -12.109 1 91.19 265 SER B O 1
ATOM 4379 N N . PRO B 1 266 ? -4.035 2.557 -13.547 1 85 266 PRO B N 1
ATOM 4380 C CA . PRO B 1 266 ? -4.867 3.559 -12.875 1 85 266 PRO B CA 1
ATOM 4381 C C . PRO B 1 266 ? -6.363 3.336 -13.109 1 85 266 PRO B C 1
ATOM 4383 O O . PRO B 1 266 ? -7.191 3.904 -12.398 1 85 266 PRO B O 1
ATOM 4386 N N . ASP B 1 267 ? -6.723 2.494 -14.062 1 91.12 267 ASP B N 1
ATOM 4387 C CA . ASP B 1 267 ? -8.125 2.295 -14.414 1 91.12 267 ASP B CA 1
ATOM 4388 C C . ASP B 1 267 ? -8.641 0.958 -13.891 1 91.12 267 ASP B C 1
ATOM 4390 O O . ASP B 1 267 ? -9.469 0.311 -14.523 1 91.12 267 ASP B O 1
ATOM 4394 N N . VAL B 1 268 ? -8.125 0.582 -12.789 1 94.81 268 VAL B N 1
ATOM 4395 C CA . VAL B 1 268 ? -8.352 -0.759 -12.258 1 94.81 268 VAL B CA 1
ATOM 4396 C C . VAL B 1 268 ? -9.844 -0.969 -11.992 1 94.81 268 VAL B C 1
ATOM 4398 O O . VAL B 1 268 ? -10.375 -2.059 -12.219 1 94.81 268 VAL B O 1
ATOM 4401 N N . ILE B 1 269 ? -10.562 -0.002 -11.562 1 94.75 269 ILE B N 1
ATOM 4402 C CA . ILE B 1 269 ? -11.961 -0.139 -11.188 1 94.75 269 ILE B CA 1
ATOM 4403 C C . ILE B 1 269 ? -12.797 -0.493 -12.414 1 94.75 269 ILE B C 1
ATOM 4405 O O . ILE B 1 269 ? -13.68 -1.348 -12.344 1 94.75 269 ILE B O 1
ATOM 4409 N N . GLU B 1 270 ? -12.469 0.117 -13.5 1 96.12 270 GLU B N 1
ATOM 4410 C CA . GLU B 1 270 ? -13.188 -0.147 -14.742 1 96.12 270 GLU B CA 1
ATOM 4411 C C . GLU B 1 270 ? -12.711 -1.444 -15.391 1 96.12 270 GLU B C 1
ATOM 4413 O O . GLU B 1 270 ? -13.492 -2.143 -16.047 1 96.12 270 GLU B O 1
ATOM 4418 N N . ARG B 1 271 ? -11.547 -1.841 -15.18 1 97.81 271 ARG B N 1
ATOM 4419 C CA . ARG B 1 271 ? -10.906 -2.854 -16.016 1 97.81 271 ARG B CA 1
ATOM 4420 C C . ARG B 1 271 ? -11.062 -4.242 -15.398 1 97.81 271 ARG B C 1
ATOM 4422 O O . ARG B 1 271 ? -11.164 -5.238 -16.125 1 97.81 271 ARG B O 1
ATOM 4429 N N . VAL B 1 272 ? -11.117 -4.367 -14.102 1 98.31 272 VAL B N 1
ATOM 4430 C CA . VAL B 1 272 ? -11.125 -5.676 -13.453 1 98.31 272 VAL B CA 1
ATOM 4431 C C . VAL B 1 272 ? -12.398 -6.43 -13.836 1 98.31 272 VAL B C 1
ATOM 4433 O O . VAL B 1 272 ? -12.336 -7.602 -14.219 1 98.31 272 VAL B O 1
ATOM 4436 N N . PRO B 1 273 ? -13.578 -5.746 -13.875 1 97.81 273 PRO B N 1
ATOM 4437 C CA . PRO B 1 273 ? -14.773 -6.473 -14.312 1 97.81 273 PRO B CA 1
ATOM 4438 C C . PRO B 1 273 ? -14.68 -6.938 -15.766 1 97.81 273 PRO B C 1
ATOM 4440 O O . PRO B 1 273 ? -15.164 -8.023 -16.109 1 97.81 273 PRO B O 1
ATOM 4443 N N . ILE B 1 274 ? -14.078 -6.203 -16.625 1 98.19 274 ILE B N 1
ATOM 4444 C CA . ILE B 1 274 ? -13.906 -6.57 -18.031 1 98.19 274 ILE B CA 1
ATOM 4445 C C . ILE B 1 274 ? -12.992 -7.789 -18.141 1 98.19 274 ILE B C 1
ATOM 4447 O O . ILE B 1 274 ? -13.289 -8.727 -18.875 1 98.19 274 ILE B O 1
ATOM 4451 N N . SER B 1 275 ? -11.953 -7.762 -17.359 1 98.5 275 SER B N 1
ATOM 4452 C CA . SER B 1 275 ? -11.023 -8.891 -17.328 1 98.5 275 SER B CA 1
ATOM 4453 C C . SER B 1 275 ? -11.703 -10.156 -16.812 1 98.5 275 SER B C 1
ATOM 4455 O O . SER B 1 275 ? -11.484 -11.242 -17.359 1 98.5 275 SER B O 1
ATOM 4457 N N . ARG B 1 276 ? -12.453 -9.953 -15.781 1 97.69 276 ARG B N 1
ATOM 4458 C CA . ARG B 1 276 ? -13.18 -11.094 -15.227 1 97.69 276 ARG B CA 1
ATOM 4459 C C . ARG B 1 276 ? -14.117 -11.695 -16.266 1 97.69 276 ARG B C 1
ATOM 4461 O O . ARG B 1 276 ? -14.164 -12.922 -16.422 1 97.69 276 ARG B O 1
ATOM 4468 N N . GLU B 1 277 ? -14.859 -10.852 -16.953 1 96.38 277 GLU B N 1
ATOM 4469 C CA . GLU B 1 277 ? -15.781 -11.328 -17.984 1 96.38 277 GLU B CA 1
ATOM 4470 C C . GLU B 1 277 ? -15.039 -12.102 -19.062 1 96.38 277 GLU B C 1
ATOM 4472 O O . GLU B 1 277 ? -15.508 -13.141 -19.531 1 96.38 277 GLU B O 1
ATOM 4477 N N . TYR B 1 278 ? -13.914 -11.609 -19.422 1 97.69 278 TYR B N 1
ATOM 4478 C CA . TYR B 1 278 ? -13.102 -12.289 -20.438 1 97.69 278 TYR B CA 1
ATOM 4479 C C . TYR B 1 278 ? -12.695 -13.68 -19.969 1 97.69 278 TYR B C 1
ATOM 4481 O O . TYR B 1 278 ? -12.891 -14.664 -20.688 1 97.69 278 TYR B O 1
ATOM 4489 N N . ILE B 1 279 ? -12.164 -13.766 -18.766 1 97.12 279 ILE B N 1
ATOM 4490 C CA . ILE B 1 279 ? -11.68 -15.047 -18.25 1 97.12 279 ILE B CA 1
ATOM 4491 C C . ILE B 1 279 ? -12.836 -16.031 -18.141 1 97.12 279 ILE B C 1
ATOM 4493 O O . ILE B 1 279 ? -12.711 -17.203 -18.531 1 97.12 279 ILE B O 1
ATOM 4497 N N . MET B 1 280 ? -13.969 -15.523 -17.688 1 94.06 280 MET B N 1
ATOM 4498 C CA . MET B 1 280 ? -15.141 -16.375 -17.531 1 94.06 280 MET B CA 1
ATOM 4499 C C . MET B 1 280 ? -15.641 -16.859 -18.891 1 94.06 280 MET B C 1
ATOM 4501 O O . MET B 1 280 ? -16.172 -17.969 -19 1 94.06 280 MET B O 1
ATOM 4505 N N . SER B 1 281 ? -15.43 -16.094 -19.906 1 93.81 281 SER B N 1
ATOM 4506 C CA . SER B 1 281 ? -15.922 -16.438 -21.234 1 93.81 281 SER B CA 1
ATOM 4507 C C . SER B 1 281 ? -15.07 -17.531 -21.875 1 93.81 281 SER B C 1
ATOM 4509 O O . SER B 1 281 ? -15.547 -18.266 -22.734 1 93.81 281 SER B O 1
ATOM 4511 N N . ILE B 1 282 ? -13.852 -17.656 -21.422 1 92.44 282 ILE B N 1
ATOM 4512 C CA . ILE B 1 282 ? -12.984 -18.609 -22.094 1 92.44 282 ILE B CA 1
ATOM 4513 C C . ILE B 1 282 ? -12.789 -19.844 -21.234 1 92.44 282 ILE B C 1
ATOM 4515 O O . ILE B 1 282 ? -12.062 -20.766 -21.609 1 92.44 282 ILE B O 1
ATOM 4519 N N . THR B 1 283 ? -13.258 -19.875 -20.078 1 80.62 283 THR B N 1
ATOM 4520 C CA . THR B 1 283 ? -13.18 -21.047 -19.219 1 80.62 283 THR B CA 1
ATOM 4521 C C . THR B 1 283 ? -14.469 -21.859 -19.281 1 80.62 283 THR B C 1
ATOM 4523 O O . THR B 1 283 ? -14.57 -22.922 -18.672 1 80.62 283 THR B O 1
ATOM 4526 N N . LYS B 1 284 ? -15.523 -21.453 -20.062 1 62.38 284 LYS B N 1
ATOM 4527 C CA . LYS B 1 284 ? -16.719 -22.266 -20.312 1 62.38 284 LYS B CA 1
ATOM 4528 C C . LYS B 1 284 ? -16.469 -23.312 -21.375 1 62.38 284 LYS B C 1
ATOM 4530 O O . LYS B 1 284 ? -15.672 -23.094 -22.297 1 62.38 284 LYS B O 1
#

InterPro domains:
  IPR013022 Xylose isomerase-like, TIM barrel domain [PF01261] (52-264)
  IPR036237 Xylose isomerase-like superfamily [SSF51658] (37-265)
  IPR050312 IolE/XylA/MocC-like [PTHR12110] (33-272)

Nearest PDB structures (foldseek):
  8tct-assembly1_A-2  TM=8.355E-01  e=5.109E-17  Bacteroides thetaiotaomicron
  8bvk-assembly1_B  TM=8.857E-01  e=1.269E-12  Agrobacterium tumefaciens
  8bvk-assembly1_A  TM=8.601E-01  e=2.817E-11  Agrobacterium tumefaciens
  1i6n-assembly1_A  TM=7.814E-01  e=2.103E-11  Bacillus subtilis
  1zrq-assembly1_A  TM=3.672E-01  e=4.428E-02  Escherichia coli

Organism: NCBI:txid889453

Solvent-accessible surface area (backbone atoms only — not comparable to full-atom values): 30084 Å² total; per-residue (Å²): 138,83,80,75,78,76,78,76,78,76,75,76,75,76,73,76,73,72,72,70,76,71,69,63,75,67,53,67,67,64,85,53,21,30,34,42,62,34,41,45,70,46,40,74,58,32,54,68,62,39,51,51,51,44,42,74,64,71,36,43,40,32,30,34,59,60,59,76,58,42,54,40,62,58,52,30,48,55,26,57,77,67,70,33,48,31,52,29,34,28,46,37,50,64,28,46,70,76,36,41,69,58,51,49,53,40,28,55,55,39,56,26,47,28,38,32,31,57,45,77,83,68,74,81,71,74,43,71,67,50,42,52,52,46,30,52,49,43,40,55,44,9,46,60,34,37,77,70,74,30,36,29,24,47,30,59,40,15,31,44,63,41,80,40,91,96,48,21,44,45,52,51,38,61,72,65,32,49,76,89,23,36,35,24,23,50,29,45,30,33,31,45,36,49,65,48,54,65,45,57,51,38,68,74,42,28,80,43,34,39,33,32,37,52,32,20,30,37,65,88,67,78,56,50,58,77,49,75,74,66,44,78,37,35,38,50,52,82,71,29,65,56,59,55,69,61,37,55,58,43,44,70,69,34,51,51,74,48,43,22,41,44,36,60,24,97,57,28,83,71,34,51,53,54,22,50,53,46,53,57,65,67,38,100,139,83,79,77,80,77,77,77,76,75,77,74,75,74,73,76,74,74,70,72,75,70,68,62,75,83,74,58,67,64,83,53,20,30,34,43,62,34,41,47,72,46,40,73,58,33,53,69,62,38,51,51,54,43,42,73,64,71,37,44,39,31,32,34,59,62,59,76,59,42,55,41,63,57,52,30,49,56,26,57,78,65,71,31,46,31,52,28,36,29,44,38,51,63,28,46,71,76,35,42,66,58,50,50,52,38,28,54,56,38,55,24,47,29,38,32,31,58,45,75,83,66,75,82,72,75,44,70,67,49,43,52,51,46,29,54,50,43,41,54,44,9,45,57,34,35,75,70,73,30,36,30,24,46,31,58,40,14,31,44,62,42,80,40,90,98,48,19,45,44,53,50,38,62,73,64,32,50,76,87,23,36,35,24,23,49,29,46,29,32,32,44,36,48,65,47,55,64,47,57,50,38,67,74,43,28,79,44,33,38,32,31,37,51,33,19,32,36,66,88,69,78,55,50,58,77,50,74,72,64,43,79,38,36,39,51,51,80,70,30,66,56,60,56,71,60,37,54,57,44,43,71,70,33,52,50,74,50,43,22,41,44,36,60,25,96,56,29,84,73,34,51,52,54,24,49,53,46,53,58,64,66,40,108

pLDDT: mean 89.53, std 19.38, range [27.3, 98.88]